Protein 4XUK (pdb70)

Nearest PDB structures (foldseek):
  4xuk-assembly1_B  TM=1.002E+00  e=9.381E-66  Acinetobacter sp. NBRC 100985
  4o98-assembly1_A  TM=9.614E-01  e=5.347E-42  Ectopseudomonas oleovorans
  1p9e-assembly1_A  TM=9.429E-01  e=4.647E-37  Pseudomonas sp. WBC-3
  4le6-assembly2_C  TM=9.654E-01  e=7.155E-33  Ectopseudomonas oleovorans
  4zo3-assembly1_A  TM=8.795E-01  e=1.806E-28  Chryseobacterium sp. StRB126

InterPro domains:
  IPR001279 Metallo-beta-lactamase [PF00753] (104-277)
  IPR001279 Metallo-beta-lactamase [SM00849] (104-312)
  IPR036866 Ribonuclease Z/Hydroxyacylglutathione hydrolase-like [G3DSA:3.60.15.10] (48-338)
  IPR036866 Ribonuclease Z/Hydroxyacylglutathione hydrolase-like [SSF56281] (48-322)
  IPR051013 N-acyl homoserine lactonase-like [PTHR42978] (52-323)

CATH classification: 3.60.15.10

B-factor: mean 26.22, std 8.64, range [12.76, 65.93]

Organism: NCBI:txid1071390

Secondary structure (DSSP, 8-state):
-PPPSEEEEEETTEEEEEEEEEEEEE-GGGB-SS-HHHHHHHHHHTT---TT-EEEEEEEEEEE-SS-EEEE----TTTT-TT---HHHHHHHTT--GGG--EEE-S---HHHHGGGEETTEES-TT-EEEEEHHHHHHHH-TTGGGGS-HHHHHHHHHHHHHHHHHHHHHHHTT-EEEE-TT-EETTEEEEE--SSSTT-EEEEEEETTEEEEE--SS-S-SSHHHHSTT--BTT-SSHHHHHHHHHHHHHHHHHH--EEE-TTSSTT-EEEEE-SSSSS-EEEEPP---/-PPPSEEEEEETTEEEEEEEEEEEEE-GGGB-SS-HHHHHHHHHHTT--BTTBEEEEEEEEEEE-SS-EEEE----TTTT-TT---HHHHHHHTT--GGG--EEE-S---HHHHGGGEETTEES-TT-EEEEEHHHHHHHH-TTGGGGS-HHHHHHHHHHHHHHHHHHHHHHTTT-EEEE-TT-EETTEEEEE-TTSSTT-EEEEEEETTEEEEE--SS-S-SSHHHHSTT--BTT-SSHHHHHHHHHHHHHHHHHH--EEE-TTSSTT-EEEEE-SSSSS-EEEEPP---

Sequence (582 aa):
KQVAGYYQYQAGDVQITALLDGTNFMSPNLFKDIPQQQVHEILKKYYADQEKGVQTSINAFLVNIGKSLILIDSGAASCFGSHLGSVLSNLKASGYQPEQVDTILLTHLHPDHVCGISKDGVANFPNATVYVSNDEASFWLDPKQAAKLPKEKQANYLGTVEKIKQAIAPYQAKQRFKTYKLGDDIQGFKVINTAGHTPGHFSYELKTKGESIVFIGDIVHSHTVQFDRPETAIEYDIDPKKAVETRLKQFANFAKNGQTIAAPHLPFPGIGHTYSADGKSYQWIPIHFKDKQVAGYYQYQAGDVQITALLDGTNFMSPNLFKDIPQQQVHEILKKYYADQEKGVQTSINAFLVNIGKSLILIDSGAASCFGSHLGSVLSNLKASGYQPEQVDTILLTHLHPDHVCGISKDGVANFPNATVYVSNDEASFWLDPKQAAKLPKEKQANYLGTVEKIKQAIAPYQAKQRFKTYKLGDDIQGFKVINTAGHTPGHFSYELKTKGESIVFIGDIVHSHTVQFDRPETAIEYDIDPKKAVETRLKQFANFAKNGQTIAAPHLPFPGIGHTYSADGKSYQWIPIHFKD

Structure (mmCIF, N/CA/C/O backbone):
data_4XUK
#
_entry.id   4XUK
#
_cell.length_a   76.812
_cell.length_b   82.735
_cell.length_c   99.767
_cell.angle_alpha   90.000
_cell.angle_beta   90.000
_cell.angle_gamma   90.000
#
_symmetry.space_group_name_H-M   'P 21 21 21'
#
loop_
_entity.id
_entity.type
_entity.pdbx_description
1 polymer 'Putative hydrolase'
2 non-polymer 'ZINC ION'
3 water water
#
loop_
_atom_site.group_PDB
_atom_site.id
_atom_site.type_symbol
_atom_site.label_atom_id
_atom_site.label_alt_id
_atom_site.label_comp_id
_atom_site.label_asym_id
_atom_site.label_entity_id
_atom_site.label_seq_id
_atom_site.pdbx_PDB_ins_code
_atom_site.Cartn_x
_atom_site.Cartn_y
_atom_site.Cartn_z
_atom_site.occupancy
_atom_site.B_iso_or_equiv
_atom_site.auth_seq_id
_atom_site.auth_comp_id
_atom_site.auth_asym_id
_atom_site.auth_atom_id
_atom_site.pdbx_PDB_model_num
ATOM 1 N N . LYS A 1 1 ? 3.607 -17.855 18.702 1.00 35.96 48 LYS A N 1
ATOM 2 C CA . LYS A 1 1 ? 4.570 -16.858 18.263 1.00 27.65 48 LYS A CA 1
ATOM 3 C C . LYS A 1 1 ? 4.009 -15.451 18.512 1.00 23.10 48 LYS A C 1
ATOM 4 O O . LYS A 1 1 ? 4.767 -14.532 18.814 1.00 25.09 48 LYS A O 1
ATOM 10 N N . GLN A 1 2 ? 2.691 -15.282 18.421 1.00 25.58 49 GLN A N 1
ATOM 11 C CA . GLN A 1 2 ? 2.109 -13.926 18.418 1.00 22.26 49 GLN A CA 1
ATOM 12 C C . GLN A 1 2 ? 2.224 -13.189 19.752 1.00 21.87 49 GLN A C 1
ATOM 13 O O . GLN A 1 2 ? 2.137 -13.797 20.823 1.00 22.88 49 GLN A O 1
ATOM 19 N N . VAL A 1 3 ? 2.452 -11.880 19.682 1.00 18.34 50 VAL A N 1
ATOM 20 C CA . VAL A 1 3 ? 2.523 -11.064 20.888 1.00 17.27 50 VAL A CA 1
ATOM 21 C C . VAL A 1 3 ? 1.218 -11.169 21.701 1.00 18.90 50 VAL A C 1
ATOM 22 O O . VAL A 1 3 ? 0.134 -11.408 21.146 1.00 17.48 50 VAL A O 1
ATOM 26 N N . ALA A 1 4 ? 1.327 -11.034 23.019 1.00 18.63 51 ALA A N 1
ATOM 27 C CA . ALA A 1 4 ? 0.144 -11.024 23.875 1.00 19.06 51 ALA A CA 1
ATOM 28 C C . ALA A 1 4 ? -0.726 -9.819 23.539 1.00 19.60 51 ALA A C 1
ATOM 29 O O . ALA A 1 4 ? -0.224 -8.750 23.153 1.00 17.98 51 ALA A O 1
ATOM 31 N N . GLY A 1 5 ? -2.031 -9.991 23.692 1.00 16.81 52 GLY A N 1
ATOM 32 C CA . GLY A 1 5 ? -2.973 -8.943 23.356 1.00 20.18 52 GLY A CA 1
ATOM 33 C C . GLY A 1 5 ? -3.239 -7.990 24.504 1.00 19.78 52 GLY A C 1
ATOM 34 O O . GLY A 1 5 ? -4.358 -7.915 25.021 1.00 16.58 52 GLY A O 1
ATOM 35 N N . TYR A 1 6 ? -2.210 -7.261 24.920 1.00 16.19 53 TYR A N 1
ATOM 36 C CA . TYR A 1 6 ? -2.445 -6.138 25.816 1.00 15.84 53 TYR A CA 1
ATOM 37 C C . TYR A 1 6 ? -1.616 -4.977 25.314 1.00 16.70 53 TYR A C 1
ATOM 38 O O . TYR A 1 6 ? -0.616 -5.181 24.617 1.00 20.81 53 TYR A O 1
ATOM 47 N N . TYR A 1 7 ? -2.038 -3.765 25.649 1.00 16.83 54 TYR A N 1
ATOM 48 C CA . TYR A 1 7 ? -1.300 -2.572 25.275 1.00 16.98 54 TYR A CA 1
ATOM 49 C C . TYR A 1 7 ? -1.531 -1.521 26.338 1.00 18.32 54 TYR A C 1
ATOM 50 O O . TYR A 1 7 ? -2.658 -1.364 26.823 1.00 17.31 54 TYR A O 1
ATOM 59 N N . GLN A 1 8 ? -0.476 -0.798 26.704 1.00 18.39 55 GLN A N 1
ATOM 60 C CA . GLN A 1 8 ? -0.589 0.203 27.758 1.00 20.10 55 GLN A CA 1
ATOM 61 C C . GLN A 1 8 ? -0.654 1.605 27.178 1.00 18.81 55 GLN A C 1
ATOM 62 O O . GLN A 1 8 ? 0.292 2.054 26.529 1.00 20.07 55 GLN A O 1
ATOM 68 N N . TYR A 1 9 ? -1.765 2.296 27.421 1.00 18.52 56 TYR A N 1
ATOM 69 C CA . TYR A 1 9 ? -1.919 3.687 26.995 1.00 21.11 56 TYR A CA 1
ATOM 70 C C . TYR A 1 9 ? -1.876 4.593 28.223 1.00 22.70 56 TYR A C 1
ATOM 71 O O . TYR A 1 9 ? -2.622 4.382 29.177 1.00 21.25 56 TYR A O 1
ATOM 80 N N . GLN A 1 10 ? -0.992 5.588 28.210 1.00 22.87 57 GLN A N 1
ATOM 81 C CA . GLN A 1 10 ? -0.860 6.484 29.355 1.00 23.51 57 GLN A CA 1
ATOM 82 C C . GLN A 1 10 ? -1.588 7.804 29.125 1.00 26.65 57 GLN A C 1
ATOM 83 O O . GLN A 1 10 ? -1.355 8.494 28.127 1.00 26.66 57 GLN A O 1
ATOM 89 N N . ALA A 1 11 ? -2.468 8.149 30.056 1.00 23.99 58 ALA A N 1
ATOM 90 C CA . ALA A 1 11 ? -3.170 9.422 29.999 1.00 28.91 58 ALA A CA 1
ATOM 91 C C . ALA A 1 11 ? -2.854 10.185 31.271 1.00 24.32 58 ALA A C 1
ATOM 92 O O . ALA A 1 11 ? -3.611 10.127 32.244 1.00 25.17 58 ALA A O 1
ATOM 94 N N . GLY A 1 12 ? -1.729 10.892 31.266 1.00 27.16 59 GLY A N 1
ATOM 95 C CA . GLY A 1 12 ? -1.300 11.613 32.451 1.00 31.54 59 GLY A CA 1
ATOM 96 C C . GLY A 1 12 ? -1.004 10.642 33.575 1.00 29.50 59 GLY A C 1
ATOM 97 O O . GLY A 1 12 ? -0.144 9.771 33.430 1.00 32.53 59 GLY A O 1
ATOM 98 N N . ASP A 1 13 ? -1.729 10.773 34.684 1.00 25.76 60 ASP A N 1
ATOM 99 C CA . ASP A 1 13 ? -1.549 9.880 35.828 1.00 33.01 60 ASP A CA 1
ATOM 100 C C . ASP A 1 13 ? -2.300 8.553 35.705 1.00 28.02 60 ASP A C 1
ATOM 101 O O . ASP A 1 13 ? -2.237 7.709 36.603 1.00 28.47 60 ASP A O 1
ATOM 106 N N . VAL A 1 14 ? -3.004 8.362 34.598 1.00 23.34 61 VAL A N 1
ATOM 107 C CA . VAL A 1 14 ? -3.851 7.184 34.458 1.00 24.17 61 VAL A CA 1
ATOM 108 C C . VAL A 1 14 ? -3.290 6.240 33.408 1.00 22.80 61 VAL A C 1
ATOM 109 O O . VAL A 1 14 ? -2.855 6.671 32.342 1.00 21.26 61 VAL A O 1
ATOM 113 N N . GLN A 1 15 ? -3.279 4.950 33.715 1.00 22.25 62 GLN A N 1
ATOM 114 C CA . GLN A 1 15 ? -2.872 3.963 32.728 1.00 19.55 62 GLN A CA 1
ATOM 115 C C . GLN A 1 15 ? -4.099 3.179 32.310 1.00 19.70 62 GLN A C 1
ATOM 116 O O . GLN A 1 15 ? -4.835 2.657 33.156 1.00 21.72 62 GLN A O 1
ATOM 122 N N . ILE A 1 16 ? -4.339 3.141 31.006 1.00 18.75 63 ILE A N 1
ATOM 123 C CA . ILE A 1 16 ? -5.407 2.329 30.449 1.00 20.56 63 ILE A CA 1
ATOM 124 C C . ILE A 1 16 ? -4.768 1.155 29.713 1.00 19.15 63 ILE A C 1
ATOM 125 O O . ILE A 1 16 ? -3.889 1.344 28.878 1.00 19.30 63 ILE A O 1
ATOM 130 N N . THR A 1 17 ? -5.194 -0.060 30.040 1.00 17.14 64 THR A N 1
ATOM 131 C CA . THR A 1 17 ? -4.667 -1.237 29.372 1.00 19.02 64 THR A CA 1
ATOM 132 C C . THR A 1 17 ? -5.718 -1.797 28.428 1.00 19.31 64 THR A C 1
ATOM 133 O O . THR A 1 17 ? -6.794 -2.220 28.870 1.00 17.98 64 THR A O 1
ATOM 137 N N . ALA A 1 18 ? -5.411 -1.805 27.133 1.00 18.21 65 ALA A N 1
ATOM 138 C CA . ALA A 1 18 ? -6.297 -2.439 26.158 1.00 17.90 65 ALA A CA 1
ATOM 139 C C . ALA A 1 18 ? -6.099 -3.936 26.282 1.00 19.27 65 ALA A C 1
ATOM 140 O O . ALA A 1 18 ? -4.953 -4.398 26.353 1.00 17.58 65 ALA A O 1
ATOM 142 N N . LEU A 1 19 ? -7.201 -4.682 26.321 1.00 17.87 66 LEU A N 1
ATOM 143 C CA . LEU A 1 19 ? -7.150 -6.138 26.442 1.00 15.78 66 LEU A CA 1
ATOM 144 C C . LEU A 1 19 ? -7.937 -6.801 25.319 1.00 18.14 66 LEU A C 1
ATOM 145 O O . LEU A 1 19 ? -9.115 -6.480 25.102 1.00 16.71 66 LEU A O 1
ATOM 150 N N . LEU A 1 20 ? -7.293 -7.730 24.614 1.00 18.64 67 LEU A N 1
ATOM 151 C CA . LEU A 1 20 ? -7.926 -8.420 23.482 1.00 15.21 67 LEU A CA 1
ATOM 152 C C . LEU A 1 20 ? -8.663 -9.672 23.954 1.00 16.15 67 LEU A C 1
ATOM 153 O O . LEU A 1 20 ? -8.108 -10.483 24.709 1.00 17.01 67 LEU A O 1
ATOM 158 N N . ASP A 1 21 ? -9.914 -9.819 23.524 1.00 16.20 68 ASP A N 1
ATOM 159 C CA . ASP A 1 21 ? -10.674 -11.022 23.820 1.00 14.57 68 ASP A CA 1
ATOM 160 C C . ASP A 1 21 ? -10.575 -12.018 22.678 1.00 15.11 68 ASP A C 1
ATOM 161 O O . ASP A 1 21 ? -10.619 -13.226 22.890 1.00 17.37 68 ASP A O 1
ATOM 166 N N . GLY A 1 22 ? -10.431 -11.512 21.463 1.00 18.81 69 GLY A N 1
ATOM 167 C CA . GLY A 1 22 ? -10.423 -12.373 20.293 1.00 18.70 69 GLY A CA 1
ATOM 168 C C . GLY A 1 22 ? -10.849 -11.580 19.080 1.00 20.61 69 GLY A C 1
ATOM 169 O O . GLY A 1 22 ? -11.093 -10.368 19.184 1.00 17.40 69 GLY A O 1
ATOM 170 N N . THR A 1 23 ? -10.958 -12.264 17.944 1.00 19.41 70 THR A N 1
ATOM 171 C CA . THR A 1 23 ? -11.263 -11.619 16.676 1.00 19.57 70 THR A CA 1
ATOM 172 C C . THR A 1 23 ? -12.383 -12.368 15.961 1.00 22.15 70 THR A C 1
ATOM 173 O O . THR A 1 23 ? -12.299 -13.586 15.777 1.00 21.46 70 THR A O 1
ATOM 177 N N . ASN A 1 24 ? -13.417 -11.663 15.562 1.00 22.67 71 ASN A N 1
ATOM 178 C CA . ASN A 1 24 ? -14.418 -12.249 14.709 1.00 25.07 71 ASN A CA 1
ATOM 179 C C . ASN A 1 24 ? -14.284 -11.904 13.249 1.00 25.94 71 ASN A C 1
ATOM 180 O O . ASN A 1 24 ? -13.685 -10.940 12.919 1.00 21.55 71 ASN A O 1
ATOM 185 N N . PHE A 1 25 ? -14.918 -12.699 12.398 1.00 25.12 72 PHE A N 1
ATOM 186 C CA . PHE A 1 25 ? -14.988 -12.377 10.974 1.00 23.35 72 PHE A CA 1
ATOM 187 C C . PHE A 1 25 ? -16.445 -12.419 10.526 1.00 25.73 72 PHE A C 1
ATOM 188 O O . PHE A 1 25 ? -16.963 -13.476 10.170 1.00 27.41 72 PHE A O 1
ATOM 196 N N . MET A 1 26 ? -17.111 -11.271 10.566 1.00 24.27 73 MET A N 1
ATOM 197 C CA . MET A 1 26 ? -18.552 -11.236 10.337 1.00 25.23 73 MET A CA 1
ATOM 198 C C . MET A 1 26 ? -18.934 -11.049 8.870 1.00 24.53 73 MET A C 1
ATOM 199 O O . MET A 1 26 ? -18.137 -10.577 8.057 1.00 21.13 73 MET A O 1
ATOM 204 N N . SER A 1 27 ? -20.151 -11.450 8.524 1.00 22.16 74 SER A N 1
ATOM 205 C CA . SER A 1 27 ? -20.629 -11.293 7.155 1.00 23.46 74 SER A CA 1
ATOM 206 C C . SER A 1 27 ? -20.757 -9.819 6.791 1.00 20.52 74 SER A C 1
ATOM 207 O O . SER A 1 27 ? -21.267 -9.039 7.577 1.00 21.26 74 SER A O 1
ATOM 210 N N . PRO A 1 28 ? -20.318 -9.431 5.581 1.00 21.45 75 PRO A N 1
ATOM 211 C CA . PRO A 1 28 ? -20.598 -8.061 5.124 1.00 19.56 75 PRO A CA 1
ATOM 212 C C . PRO A 1 28 ? -22.101 -7.792 5.034 1.00 21.71 75 PRO A C 1
ATOM 213 O O . PRO A 1 28 ? -22.518 -6.628 5.050 1.00 20.21 75 PRO A O 1
ATOM 217 N N . ASN A 1 29 ? -22.906 -8.850 4.949 1.00 19.62 76 ASN A N 1
ATOM 218 C CA . ASN A 1 29 ? -24.358 -8.688 4.920 1.00 25.22 76 ASN A CA 1
ATOM 219 C C . ASN A 1 29 ? -24.943 -8.131 6.219 1.00 26.77 76 ASN A C 1
ATOM 220 O O . ASN A 1 29 ? -26.103 -7.731 6.253 1.00 24.27 76 ASN A O 1
ATOM 225 N N . LEU A 1 30 ? -24.161 -8.123 7.295 1.00 20.74 77 LEU A N 1
ATOM 226 C CA . LEU A 1 30 ? -24.658 -7.583 8.560 1.00 20.33 77 LEU A CA 1
ATOM 227 C C . LEU A 1 30 ? -24.808 -6.063 8.503 1.00 20.37 77 LEU A C 1
ATOM 228 O O . LEU A 1 30 ? -25.542 -5.477 9.301 1.00 22.36 77 LEU A O 1
ATOM 233 N N . PHE A 1 31 ? -24.124 -5.423 7.556 1.00 22.48 78 PHE A N 1
ATOM 234 C CA . PHE A 1 31 ? -24.294 -3.986 7.368 1.00 21.77 78 PHE A CA 1
ATOM 235 C C . PHE A 1 31 ? -25.634 -3.740 6.686 1.00 26.53 78 PHE A C 1
ATOM 236 O O . PHE A 1 31 ? -25.924 -4.329 5.646 1.00 23.58 78 PHE A O 1
ATOM 244 N N . LYS A 1 32 ? -26.434 -2.869 7.250 1.00 24.58 79 LYS A N 1
ATOM 245 C CA . LYS A 1 32 ? -27.821 -2.695 6.870 1.00 27.34 79 LYS A CA 1
ATOM 246 C C . LYS A 1 32 ? -28.072 -1.534 5.950 1.00 29.46 79 LYS A C 1
ATOM 247 O O . LYS A 1 32 ? -27.454 -0.525 6.052 1.00 26.66 79 LYS A O 1
ATOM 253 N N . ASP A 1 33 ? -29.013 -1.715 5.046 1.00 33.46 80 ASP A N 1
ATOM 254 C CA . ASP A 1 33 ? -29.479 -0.656 4.178 1.00 33.38 80 ASP A CA 1
ATOM 255 C C . ASP A 1 33 ? -28.352 0.097 3.472 1.00 36.39 80 ASP A C 1
ATOM 256 O O . ASP A 1 33 ? -28.306 1.285 3.433 1.00 38.83 80 ASP A O 1
ATOM 261 N N . ILE A 1 34 ? -27.433 -0.650 2.949 1.00 33.73 81 ILE A N 1
ATOM 262 C CA . ILE A 1 34 ? -26.376 -0.120 2.107 1.00 26.94 81 ILE A CA 1
ATOM 263 C C . ILE A 1 34 ? -26.130 -1.188 1.060 1.00 25.04 81 ILE A C 1
ATOM 264 O O . ILE A 1 34 ? -26.103 -2.373 1.383 1.00 26.69 81 ILE A O 1
ATOM 269 N N . PRO A 1 35 ? -26.027 -0.785 -0.214 1.00 28.46 82 PRO A N 1
ATOM 270 C CA . PRO A 1 35 ? -25.798 -1.792 -1.249 1.00 31.79 82 PRO A CA 1
ATOM 271 C C . PRO A 1 35 ? -24.512 -2.532 -0.948 1.00 27.59 82 PRO A C 1
ATOM 272 O O . PRO A 1 35 ? -23.513 -1.891 -0.598 1.00 26.98 82 PRO A O 1
ATOM 276 N N . GLN A 1 36 ? -24.546 -3.856 -1.061 1.00 25.62 83 GLN A N 1
ATOM 277 C CA . GLN A 1 36 ? -23.381 -4.677 -0.763 1.00 26.79 83 GLN A CA 1
ATOM 278 C C . GLN A 1 36 ? -22.176 -4.305 -1.617 1.00 26.21 83 GLN A C 1
ATOM 279 O O . GLN A 1 36 ? -21.030 -4.451 -1.174 1.00 23.84 83 GLN A O 1
ATOM 285 N N . GLN A 1 37 ? -22.425 -3.821 -2.832 1.00 24.82 84 GLN A N 1
ATOM 286 C CA . GLN A 1 37 ? -21.328 -3.383 -3.694 1.00 23.66 84 GLN A CA 1
ATOM 287 C C . GLN A 1 37 ? -20.545 -2.226 -3.054 1.00 22.14 84 GLN A C 1
ATOM 288 O O . GLN A 1 37 ? -19.313 -2.180 -3.145 1.00 21.13 84 GLN A O 1
ATOM 294 N N . GLN A 1 38 ? -21.252 -1.304 -2.394 1.00 22.24 85 GLN A N 1
ATOM 295 C CA . GLN A 1 38 ? -20.590 -0.164 -1.745 1.00 22.39 85 GLN A CA 1
ATOM 296 C C . GLN A 1 38 ? -19.873 -0.602 -0.476 1.00 21.71 85 GLN A C 1
ATOM 297 O O . GLN A 1 38 ? -18.825 -0.047 -0.122 1.00 19.14 85 GLN A O 1
ATOM 303 N N . VAL A 1 39 ? -20.452 -1.580 0.218 1.00 23.02 86 VAL A N 1
ATOM 304 C CA . VAL A 1 39 ? -19.777 -2.203 1.350 1.00 22.44 86 VAL A CA 1
ATOM 305 C C . VAL A 1 39 ? -18.445 -2.761 0.884 1.00 22.65 86 VAL A C 1
ATOM 306 O O . VAL A 1 39 ? -17.412 -2.500 1.501 1.00 22.85 86 VAL A O 1
ATOM 310 N N . HIS A 1 40 ? -18.456 -3.511 -0.216 1.00 21.35 87 HIS A N 1
ATOM 311 C CA . HIS A 1 40 ? -17.218 -4.088 -0.727 1.00 23.39 87 HIS A CA 1
ATOM 312 C C . HIS A 1 40 ? -16.224 -3.040 -1.226 1.00 22.81 87 HIS A C 1
ATOM 313 O O . HIS A 1 40 ? -15.014 -3.201 -1.049 1.00 19.47 87 HIS A O 1
ATOM 320 N N . GLU A 1 41 ? -16.730 -1.965 -1.827 1.00 21.93 88 GLU A N 1
ATOM 321 C CA . GLU A 1 41 ? -15.882 -0.826 -2.186 1.00 19.66 88 GLU A CA 1
ATOM 322 C C . GLU A 1 41 ? -15.145 -0.274 -0.963 1.00 19.02 88 GLU A C 1
ATOM 323 O O . GLU A 1 41 ? -13.923 -0.096 -0.982 1.00 18.15 88 GLU A O 1
ATOM 329 N N . ILE A 1 42 ? -15.884 -0.013 0.111 1.00 20.08 89 ILE A N 1
ATOM 330 C CA . ILE A 1 42 ? -15.267 0.540 1.317 1.00 20.04 89 ILE A CA 1
ATOM 331 C C . ILE A 1 42 ? -14.253 -0.443 1.915 1.00 18.07 89 ILE A C 1
ATOM 332 O O . ILE A 1 42 ? -13.143 -0.047 2.277 1.00 18.49 89 ILE A O 1
ATOM 337 N N . LEU A 1 43 ? -14.609 -1.724 1.984 1.00 18.69 90 LEU A N 1
ATOM 338 C CA . LEU A 1 43 ? -13.687 -2.731 2.517 1.00 20.81 90 LEU A CA 1
ATOM 339 C C . LEU A 1 43 ? -12.393 -2.836 1.682 1.00 18.27 90 LEU A C 1
ATOM 340 O O . LEU A 1 43 ? -11.302 -3.056 2.217 1.00 18.41 90 LEU A O 1
ATOM 345 N N . LYS A 1 44 ? -12.512 -2.686 0.368 1.00 19.65 91 LYS A N 1
ATOM 346 C CA . LYS A 1 44 ? -11.336 -2.746 -0.490 1.00 19.78 91 LYS A CA 1
ATOM 347 C C . LYS A 1 44 ? -10.408 -1.558 -0.257 1.00 18.33 91 LYS A C 1
ATOM 348 O O . LYS A 1 44 ? -9.190 -1.711 -0.307 1.00 17.99 91 LYS A O 1
ATOM 354 N N . LYS A 1 45 ? -10.976 -0.377 -0.008 1.00 16.33 92 LYS A N 1
ATOM 355 C CA . LYS A 1 45 ? -10.156 0.793 0.298 1.00 19.21 92 LYS A CA 1
ATOM 356 C C . LYS A 1 45 ? -9.299 0.529 1.537 1.00 19.07 92 LYS A C 1
ATOM 357 O O . LYS A 1 45 ? -8.123 0.918 1.592 1.00 15.63 92 LYS A O 1
ATOM 363 N N . TYR A 1 46 ? -9.880 -0.151 2.522 1.00 16.63 93 TYR A N 1
ATOM 364 C CA . TYR A 1 46 ? -9.178 -0.396 3.773 1.00 18.38 93 TYR A CA 1
ATOM 365 C C . TYR A 1 46 ? -8.476 -1.749 3.780 1.00 19.83 93 TYR A C 1
ATOM 366 O O . TYR A 1 46 ? -8.047 -2.222 4.840 1.00 18.97 93 TYR A O 1
ATOM 375 N N . TYR A 1 47 ? -8.346 -2.359 2.601 1.00 21.15 94 TYR A N 1
ATOM 376 C CA . TYR A 1 47 ? -7.699 -3.662 2.474 1.00 18.48 94 TYR A CA 1
ATOM 377 C C . TYR A 1 47 ? -8.244 -4.652 3.511 1.00 21.87 94 TYR A C 1
ATOM 378 O O . TYR A 1 47 ? -7.501 -5.235 4.305 1.00 22.60 94 TYR A O 1
ATOM 387 N N . ALA A 1 48 ? -9.562 -4.799 3.498 1.00 21.76 95 ALA A N 1
ATOM 388 C CA . ALA A 1 48 ? -10.286 -5.549 4.513 1.00 25.57 95 ALA A CA 1
ATOM 389 C C . ALA A 1 48 ? -11.377 -6.385 3.866 1.00 25.32 95 ALA A C 1
ATOM 390 O O . ALA A 1 48 ? -12.338 -6.782 4.542 1.00 19.64 95 ALA A O 1
ATOM 392 N N . ASP A 1 49 ? -11.248 -6.619 2.576 1.00 20.55 96 ASP A N 1
ATOM 393 C CA . ASP A 1 49 ? -12.245 -7.324 1.785 1.00 27.89 96 ASP A CA 1
ATOM 394 C C . ASP A 1 49 ? -11.975 -8.825 1.673 1.00 35.99 96 ASP A C 1
ATOM 395 O O . ASP A 1 49 ? -12.095 -9.388 0.633 1.00 38.15 96 ASP A O 1
ATOM 400 N N . GLN A 1 50 ? -11.637 -9.464 2.779 1.00 34.35 97 GLN A N 1
ATOM 401 C CA . GLN A 1 50 ? -11.263 -10.868 2.777 1.00 37.28 97 GLN A CA 1
ATOM 402 C C . GLN A 1 50 ? -12.490 -11.800 2.762 1.00 42.47 97 GLN A C 1
ATOM 403 O O . GLN A 1 50 ? -13.449 -11.571 3.424 1.00 35.03 97 GLN A O 1
ATOM 409 N N . GLU A 1 51 ? -12.461 -12.834 1.951 1.00 43.60 98 GLU A N 1
ATOM 410 C CA . GLU A 1 51 ? -13.608 -13.719 1.842 1.00 43.44 98 GLU A CA 1
ATOM 411 C C . GLU A 1 51 ? -13.981 -14.333 3.177 1.00 39.31 98 GLU A C 1
ATOM 412 O O . GLU A 1 51 ? -15.096 -14.633 3.386 1.00 44.63 98 GLU A O 1
ATOM 418 N N . LYS A 1 52 ? -13.038 -14.479 4.082 1.00 37.23 99 LYS A N 1
ATOM 419 C CA . LYS A 1 52 ? -13.302 -15.000 5.423 1.00 37.98 99 LYS A CA 1
ATOM 420 C C . LYS A 1 52 ? -14.368 -14.178 6.155 1.00 31.07 99 LYS A C 1
ATOM 421 O O . LYS A 1 52 ? -15.149 -14.713 6.947 1.00 34.47 99 LYS A O 1
ATOM 427 N N . GLY A 1 53 ? -14.402 -12.875 5.888 1.00 33.11 100 GLY A N 1
ATOM 428 C CA . GLY A 1 53 ? -15.382 -12.000 6.513 1.00 27.66 100 GLY A CA 1
ATOM 429 C C . GLY A 1 53 ? -14.770 -10.677 6.939 1.00 26.24 100 GLY A C 1
ATOM 430 O O . GLY A 1 53 ? -13.593 -10.417 6.687 1.00 22.35 100 GLY A O 1
ATOM 431 N N . VAL A 1 54 ? -15.567 -9.834 7.587 1.00 23.37 101 VAL A N 1
ATOM 432 C CA . VAL A 1 54 ? -15.084 -8.528 8.023 1.00 20.89 101 VAL A CA 1
ATOM 433 C C . VAL A 1 54 ? -14.426 -8.672 9.396 1.00 21.89 101 VAL A C 1
ATOM 434 O O . VAL A 1 54 ? -15.105 -8.920 10.398 1.00 21.11 101 VAL A O 1
ATOM 438 N N . GLN A 1 55 ? -13.103 -8.547 9.437 1.00 20.52 102 GLN A N 1
ATOM 439 C CA . GLN A 1 55 ? -12.359 -8.747 10.681 1.00 20.92 102 GLN A CA 1
ATOM 440 C C . GLN A 1 55 ? -12.793 -7.722 11.717 1.00 20.63 102 GLN A C 1
ATOM 441 O O . GLN A 1 55 ? -12.839 -6.525 11.418 1.00 18.06 102 GLN A O 1
ATOM 447 N N . THR A 1 56 ? -13.123 -8.189 12.923 1.00 18.30 103 THR A N 1
ATOM 448 C CA . THR A 1 56 ? -13.646 -7.311 13.958 1.00 17.27 103 THR A CA 1
ATOM 449 C C . THR A 1 56 ? -13.090 -7.732 15.306 1.00 17.73 103 THR A C 1
ATOM 450 O O . THR A 1 56 ? -13.330 -8.853 15.759 1.00 17.16 103 THR A O 1
ATOM 454 N N . SER A 1 57 ? -12.324 -6.841 15.931 1.00 17.74 104 SER A N 1
ATOM 455 C CA . SER A 1 57 ? -11.776 -7.118 17.254 1.00 18.29 104 SER A CA 1
ATOM 456 C C . SER A 1 57 ? -12.886 -7.100 18.303 1.00 18.31 104 SER A C 1
ATOM 457 O O . SER A 1 57 ? -13.935 -6.466 18.117 1.00 16.34 104 SER A O 1
ATOM 460 N N . ILE A 1 58 ? -12.640 -7.808 19.400 1.00 17.38 105 ILE A N 1
ATOM 461 C CA . ILE A 1 58 ? -13.451 -7.685 20.589 1.00 15.86 105 ILE A CA 1
ATOM 462 C C . ILE A 1 58 ? -12.462 -7.339 21.694 1.00 15.82 105 ILE A C 1
ATOM 463 O O . ILE A 1 58 ? -11.586 -8.142 22.016 1.00 16.43 105 ILE A O 1
ATOM 468 N N . ASN A 1 59 ? -12.569 -6.126 22.228 1.00 17.11 106 ASN A N 1
ATOM 469 C CA . ASN A 1 59 ? -11.639 -5.653 23.245 1.00 16.43 106 ASN A CA 1
ATOM 470 C C . ASN A 1 59 ? -12.344 -5.347 24.585 1.00 18.41 106 ASN A C 1
ATOM 471 O O . ASN A 1 59 ? -13.577 -5.187 24.644 1.00 18.21 106 ASN A O 1
ATOM 476 N N . ALA A 1 60 ? -11.551 -5.280 25.655 1.00 15.61 107 ALA A N 1
ATOM 477 C CA . ALA A 1 60 ? -11.992 -4.729 26.939 1.00 17.63 107 ALA A CA 1
ATOM 478 C C . ALA A 1 60 ? -10.891 -3.790 27.421 1.00 19.33 107 ALA A C 1
ATOM 479 O O . ALA A 1 60 ? -9.774 -3.830 26.887 1.00 18.08 107 ALA A O 1
ATOM 481 N N . PHE A 1 61 ? -11.181 -2.968 28.432 1.00 16.94 108 PHE A N 1
ATOM 482 C CA . PHE A 1 61 ? -10.196 -1.993 28.919 1.00 17.84 108 PHE A CA 1
ATOM 483 C C . PHE A 1 61 ? -10.077 -1.950 30.435 1.00 18.57 108 PHE A C 1
ATOM 484 O O . PHE A 1 61 ? -11.090 -1.882 31.147 1.00 17.85 108 PHE A O 1
ATOM 492 N N . LEU A 1 62 ? -8.829 -1.987 30.910 1.00 18.21 109 LEU A N 1
ATOM 493 C CA . LEU A 1 62 ? -8.489 -1.803 32.325 1.00 18.37 109 LEU A CA 1
ATOM 494 C C . LEU A 1 62 ? -8.061 -0.363 32.546 1.00 20.67 109 LEU A C 1
ATOM 495 O O . LEU A 1 62 ? -7.256 0.170 31.777 1.00 24.01 109 LEU A O 1
ATOM 500 N N . VAL A 1 63 ? -8.579 0.265 33.595 1.00 17.13 110 VAL A N 1
ATOM 501 C CA . VAL A 1 63 ? -8.221 1.647 33.899 1.00 19.11 110 VAL A CA 1
ATOM 502 C C . VAL A 1 63 ? -7.672 1.732 35.322 1.00 20.30 110 VAL A C 1
ATOM 503 O O . VAL A 1 63 ? -8.400 1.528 36.306 1.00 19.82 110 VAL A O 1
ATOM 507 N N . ASN A 1 64 ? -6.386 2.032 35.421 1.00 20.27 111 ASN A N 1
ATOM 508 C CA . ASN A 1 64 ? -5.729 2.222 36.707 1.00 22.75 111 ASN A CA 1
ATOM 509 C C . ASN A 1 64 ? -5.754 3.714 37.049 1.00 23.77 111 ASN A C 1
ATOM 510 O O . ASN A 1 64 ? -5.000 4.504 36.470 1.00 21.93 111 ASN A O 1
ATOM 515 N N . ILE A 1 65 ? -6.625 4.106 37.974 1.00 21.29 112 ILE A N 1
ATOM 516 C CA . ILE A 1 65 ? -6.703 5.516 38.354 1.00 30.15 112 ILE A CA 1
ATOM 517 C C . ILE A 1 65 ? -5.932 5.814 39.644 1.00 29.03 112 ILE A C 1
ATOM 518 O O . ILE A 1 65 ? -6.110 6.873 40.244 1.00 32.15 112 ILE A O 1
ATOM 523 N N . GLY A 1 66 ? -5.062 4.891 40.048 1.00 32.41 113 GLY A N 1
ATOM 524 C CA . GLY A 1 66 ? -4.219 5.097 41.218 1.00 33.76 113 GLY A CA 1
ATOM 525 C C . GLY A 1 66 ? -4.633 4.238 42.396 1.00 28.46 113 GLY A C 1
ATOM 526 O O . GLY A 1 66 ? -3.965 3.268 42.731 1.00 41.28 113 GLY A O 1
ATOM 527 N N . LYS A 1 67 ? -5.738 4.593 43.033 1.00 30.33 114 LYS A N 1
ATOM 528 C CA . LYS A 1 67 ? -6.218 3.823 44.172 1.00 36.25 114 LYS A CA 1
ATOM 529 C C . LYS A 1 67 ? -7.147 2.694 43.734 1.00 36.94 114 LYS A C 1
ATOM 530 O O . LYS A 1 67 ? -7.371 1.737 44.479 1.00 34.67 114 LYS A O 1
ATOM 536 N N . SER A 1 68 ? -7.680 2.810 42.519 1.00 27.82 115 SER A N 1
ATOM 537 C CA . SER A 1 68 ? -8.602 1.817 41.995 1.00 28.67 115 SER A CA 1
ATOM 538 C C . SER A 1 68 ? -8.207 1.328 40.609 1.00 26.50 115 SER A C 1
ATOM 539 O O . SER A 1 68 ? -7.523 2.023 39.844 1.00 23.38 115 SER A O 1
ATOM 542 N N . LEU A 1 69 ? -8.645 0.112 40.312 1.00 22.13 116 LEU A N 1
ATOM 543 C CA . LEU A 1 69 ? -8.448 -0.498 39.017 1.00 20.91 116 LEU A CA 1
ATOM 544 C C . LEU A 1 69 ? -9.829 -0.863 38.514 1.00 23.74 116 LEU A C 1
ATOM 545 O O . LEU A 1 69 ? -10.546 -1.665 39.128 1.00 22.66 116 LEU A O 1
ATOM 550 N N . ILE A 1 70 ? -10.224 -0.258 37.405 1.00 16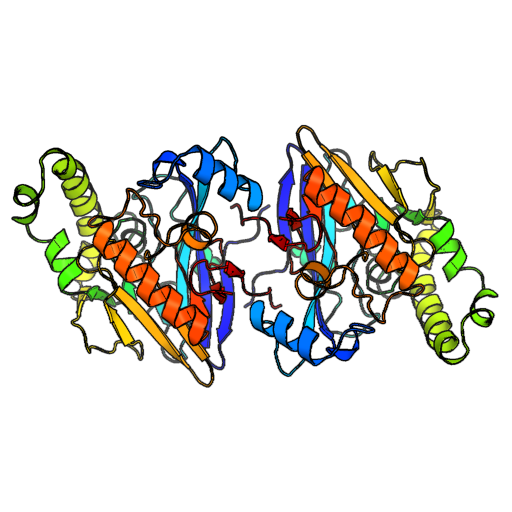.84 117 ILE A N 1
ATOM 551 C CA . ILE A 1 70 ? -11.560 -0.496 36.916 1.00 18.94 117 ILE A CA 1
ATOM 552 C C . ILE A 1 70 ? -11.563 -1.152 35.517 1.00 21.02 117 ILE A C 1
ATOM 553 O O . ILE A 1 70 ? -10.785 -0.784 34.630 1.00 20.43 117 ILE A O 1
ATOM 558 N N . LEU A 1 71 ? -12.414 -2.163 35.349 1.00 18.45 118 LEU A N 1
ATOM 559 C CA . LEU A 1 71 ? -12.492 -2.895 34.092 1.00 15.92 118 LEU A CA 1
ATOM 560 C C . LEU A 1 71 ? -13.740 -2.473 33.319 1.00 16.66 118 LEU A C 1
ATOM 561 O O . LEU A 1 71 ? -14.845 -2.427 33.870 1.00 17.60 118 LEU A O 1
ATOM 566 N N . ILE A 1 72 ? -13.566 -2.141 32.045 1.00 14.81 119 ILE A N 1
ATOM 567 C CA . ILE A 1 72 ? -14.686 -1.656 31.238 1.00 15.42 119 ILE A CA 1
ATOM 568 C C . ILE A 1 72 ? -15.000 -2.652 30.126 1.00 15.40 119 ILE A C 1
ATOM 569 O O . ILE A 1 72 ? -14.285 -2.736 29.116 1.00 16.44 119 ILE A O 1
ATOM 574 N N . ASP A 1 73 ? -16.081 -3.409 30.342 1.00 18.77 120 ASP A N 1
ATOM 575 C CA . ASP A 1 73 ? -16.389 -4.642 29.595 1.00 15.87 120 ASP A CA 1
ATOM 576 C C . ASP A 1 73 ? -15.359 -5.748 29.881 1.00 15.84 120 ASP A C 1
ATOM 577 O O . ASP A 1 73 ? -14.323 -5.487 30.485 1.00 15.01 120 ASP A O 1
ATOM 582 N N . SER A 1 74 ? -15.641 -6.987 29.475 1.00 16.41 121 SER A N 1
ATOM 583 C CA . SER A 1 74 ? -14.811 -8.109 29.940 1.00 18.33 121 SER A CA 1
ATOM 584 C C . SER A 1 74 ? -14.632 -9.219 28.920 1.00 17.18 121 SER A C 1
ATOM 585 O O . SER A 1 74 ? -14.050 -10.273 29.230 1.00 15.59 121 SER A O 1
ATOM 588 N N . GLY A 1 75 ? -15.146 -9.014 27.713 1.00 17.43 122 GLY A N 1
ATOM 589 C CA . GLY A 1 75 ? -15.057 -10.051 26.701 1.00 14.54 122 GLY A CA 1
ATOM 590 C C . GLY A 1 75 ? -16.120 -11.113 26.918 1.00 16.71 122 GLY A C 1
ATOM 591 O O . GLY A 1 75 ? -17.006 -10.948 27.764 1.00 16.05 122 GLY A O 1
ATOM 592 N N . ALA A 1 76 ? -16.013 -12.215 26.177 1.00 14.65 123 ALA A N 1
ATOM 593 C CA . ALA A 1 76 ? -17.112 -13.168 26.035 1.00 16.24 123 ALA A CA 1
ATOM 594 C C . ALA A 1 76 ? -16.960 -14.446 26.845 1.00 18.96 123 ALA A C 1
ATOM 595 O O . ALA A 1 76 ? -17.856 -15.291 26.824 1.00 22.05 123 ALA A O 1
ATOM 597 N N . ALA A 1 77 ? -15.836 -14.593 27.543 1.00 17.19 124 ALA A N 1
ATOM 598 C CA . ALA A 1 77 ? -15.488 -15.874 28.163 1.00 21.34 124 ALA A CA 1
ATOM 599 C C . ALA A 1 77 ? -15.743 -16.999 27.154 1.00 20.34 124 ALA A C 1
ATOM 600 O O . ALA A 1 77 ? -15.265 -16.924 26.030 1.00 20.52 124 ALA A O 1
ATOM 602 N N . SER A 1 78 ? -16.535 -17.982 27.535 1.00 23.14 125 SER A N 1
ATOM 603 C CA . SER A 1 78 ? -16.929 -19.115 26.704 1.00 28.34 125 SER A CA 1
ATOM 604 C C . SER A 1 78 ? -18.323 -19.010 26.066 1.00 27.03 125 SER A C 1
ATOM 605 O O . SER A 1 78 ? -18.794 -19.948 25.559 1.00 27.51 125 SER A O 1
ATOM 608 N N . CYS A 1 79 ? -18.965 -17.860 26.140 1.00 26.09 126 CYS A N 1
ATOM 609 C CA . CYS A 1 79 ? -20.353 -17.708 25.725 1.00 27.55 126 CYS A CA 1
ATOM 610 C C . CYS A 1 79 ? -20.532 -17.746 24.204 1.00 31.68 126 CYS A C 1
ATOM 611 O O . CYS A 1 79 ? -21.654 -17.954 23.720 1.00 28.03 126 CYS A O 1
ATOM 614 N N . PHE A 1 80 ? -19.445 -17.544 23.455 1.00 25.15 127 PHE A N 1
ATOM 615 C CA . PHE A 1 80 ? -19.532 -17.476 21.988 1.00 28.12 127 PHE A CA 1
ATOM 616 C C . PHE A 1 80 ? -18.545 -18.412 21.327 1.00 33.55 127 PHE A C 1
ATOM 617 O O . PHE A 1 80 ? -18.192 -18.231 20.163 1.00 39.81 127 PHE A O 1
ATOM 625 N N . GLY A 1 81 ? -18.084 -19.415 22.056 1.00 27.57 128 GLY A N 1
ATOM 626 C CA . GLY A 1 81 ? -17.163 -20.353 21.452 1.00 38.89 128 GLY A CA 1
ATOM 627 C C . GLY A 1 81 ? -15.685 -20.069 21.646 1.00 34.42 128 GLY A C 1
ATOM 628 O O . GLY A 1 81 ? -15.270 -18.968 22.033 1.00 32.65 128 GLY A O 1
ATOM 629 N N . SER A 1 82 ? -14.902 -21.088 21.319 1.00 31.23 129 SER A N 1
ATOM 630 C CA . SER A 1 82 ? -13.498 -21.222 21.677 1.00 36.00 129 SER A CA 1
ATOM 631 C C . SER A 1 82 ? -12.561 -20.086 21.250 1.00 34.79 129 SER A C 1
ATOM 632 O O . SER A 1 82 ? -11.505 -19.893 21.868 1.00 35.42 129 SER A O 1
ATOM 635 N N . HIS A 1 83 ? -12.913 -19.342 20.201 1.00 27.45 130 HIS A N 1
ATOM 636 C CA . HIS A 1 83 ? -11.967 -18.351 19.672 1.00 29.11 130 HIS A CA 1
ATOM 637 C C . HIS A 1 83 ? -11.907 -17.035 20.462 1.00 29.88 130 HIS A C 1
ATOM 638 O O . HIS A 1 83 ? -10.973 -16.252 20.283 1.00 27.64 130 HIS A O 1
ATOM 645 N N . LEU A 1 84 ? -12.891 -16.793 21.329 1.00 26.68 131 LEU A N 1
ATOM 646 C CA . LEU A 1 84 ? -12.876 -15.598 22.174 1.00 23.80 131 LEU A CA 1
ATOM 647 C C . LEU A 1 84 ? -12.550 -15.977 23.616 1.00 24.27 131 LEU A C 1
ATOM 648 O O . LEU A 1 84 ? -12.230 -17.135 23.891 1.00 22.30 131 LEU A O 1
ATOM 653 N N . GLY A 1 85 ? -12.604 -15.007 24.533 1.00 20.52 132 GLY A N 1
ATOM 654 C CA . GLY A 1 85 ? -12.381 -15.295 25.942 1.00 20.26 132 GLY A CA 1
ATOM 655 C C . GLY A 1 85 ? -10.974 -14.996 26.443 1.00 21.93 132 GLY A C 1
ATOM 656 O O . GLY A 1 85 ? -10.629 -15.356 27.579 1.00 19.27 132 GLY A O 1
ATOM 657 N N . SER A 1 86 ? -10.158 -14.336 25.621 1.00 17.25 133 SER A N 1
ATOM 658 C CA . SER A 1 86 ? -8.761 -14.064 25.994 1.00 18.99 133 SER A CA 1
ATOM 659 C C . SER A 1 86 ? -8.557 -12.916 26.988 1.00 18.77 133 SER A C 1
ATOM 660 O O . SER A 1 86 ? -7.431 -12.691 27.435 1.00 19.56 133 SER A O 1
ATOM 663 N N . VAL A 1 87 ? -9.619 -12.183 27.328 1.00 16.88 134 VAL A N 1
ATOM 664 C CA . VAL A 1 87 ? -9.459 -10.980 28.159 1.00 18.11 134 VAL A CA 1
ATOM 665 C C . VAL A 1 87 ? -8.699 -11.241 29.451 1.00 16.30 134 VAL A C 1
ATOM 666 O O . VAL A 1 87 ? -7.764 -10.508 29.783 1.00 15.18 134 VAL A O 1
ATOM 670 N N . LEU A 1 88 ? -9.072 -12.291 30.173 1.00 15.82 135 LEU A N 1
ATOM 671 C CA . LEU A 1 88 ? -8.428 -12.546 31.475 1.00 19.79 135 LEU A CA 1
ATOM 672 C C . LEU A 1 88 ? -6.963 -12.950 31.321 1.00 19.91 135 LEU A C 1
ATOM 673 O O . LEU A 1 88 ? -6.103 -12.531 32.110 1.00 16.64 135 LEU A O 1
ATOM 678 N N . SER A 1 89 ? -6.680 -13.753 30.303 1.00 18.18 136 SER A N 1
ATOM 679 C CA . SER A 1 89 ? -5.316 -14.196 30.059 1.00 21.68 136 SER A CA 1
ATOM 680 C C . SER A 1 89 ? -4.417 -13.015 29.740 1.00 17.69 136 SER A C 1
ATOM 681 O O . SER A 1 89 ? -3.283 -12.970 30.188 1.00 16.34 136 SER A O 1
ATOM 684 N N . ASN A 1 90 ? -4.938 -12.046 28.988 1.00 19.49 137 ASN A N 1
ATOM 685 C CA . ASN A 1 90 ? -4.157 -10.854 28.656 1.00 18.06 137 ASN A CA 1
ATOM 686 C C . ASN A 1 90 ? -4.037 -9.867 29.823 1.00 18.55 137 ASN A C 1
ATOM 687 O O . ASN A 1 90 ? -3.037 -9.151 29.932 1.00 19.31 137 ASN A O 1
ATOM 692 N N . LEU A 1 91 ? -5.049 -9.828 30.691 1.00 17.53 138 LEU A N 1
ATOM 693 C CA . LEU A 1 91 ? -4.954 -9.048 31.925 1.00 18.89 138 LEU A CA 1
ATOM 694 C C . LEU A 1 91 ? -3.760 -9.527 32.750 1.00 20.75 138 LEU A C 1
ATOM 695 O O . LEU A 1 91 ? -2.942 -8.719 33.227 1.00 20.77 138 LEU A O 1
ATOM 700 N N . LYS A 1 92 ? -3.652 -10.845 32.898 1.00 19.25 139 LYS A N 1
ATOM 701 C CA . LYS A 1 92 ? -2.540 -11.445 33.641 1.00 21.63 139 LYS A CA 1
ATOM 702 C C . LYS A 1 92 ? -1.207 -11.257 32.915 1.00 20.99 139 LYS A C 1
ATOM 703 O O . LYS A 1 92 ? -0.177 -11.013 33.535 1.00 19.85 139 LYS A O 1
ATOM 709 N N . ALA A 1 93 ? -1.232 -11.334 31.593 1.00 18.87 140 ALA A N 1
ATOM 710 C CA . ALA A 1 93 ? -0.010 -11.150 30.817 1.00 20.92 140 ALA A CA 1
ATOM 711 C C . ALA A 1 93 ? 0.493 -9.715 30.938 1.00 20.55 140 ALA A C 1
ATOM 712 O O . ALA A 1 93 ? 1.707 -9.463 30.888 1.00 21.52 140 ALA A O 1
ATOM 714 N N . SER A 1 94 ? -0.442 -8.780 31.098 1.00 16.96 141 SER A N 1
ATOM 715 C CA . SER A 1 94 ? -0.108 -7.365 31.189 1.00 16.74 141 SER A CA 1
ATOM 716 C C . SER A 1 94 ? 0.554 -7.034 32.520 1.00 22.74 141 SER A C 1
ATOM 717 O O . SER A 1 94 ? 1.136 -5.956 32.675 1.00 23.98 141 SER A O 1
ATOM 720 N N . GLY A 1 95 ? 0.448 -7.944 33.490 1.00 25.39 142 GLY A N 1
ATOM 721 C CA . GLY A 1 95 ? 1.067 -7.735 34.791 1.00 23.92 142 GLY A CA 1
ATOM 722 C C . GLY A 1 95 ? 0.083 -7.507 35.928 1.00 28.22 142 GLY A C 1
ATOM 723 O O . GLY A 1 95 ? 0.477 -7.507 37.099 1.00 24.90 142 GLY A O 1
ATOM 724 N N . TYR A 1 96 ? -1.192 -7.302 35.600 1.00 21.97 143 TYR A N 1
ATOM 725 C CA . TYR A 1 96 ? -2.204 -7.100 36.635 1.00 22.73 143 TYR A CA 1
ATOM 726 C C . TYR A 1 96 ? -2.773 -8.424 37.155 1.00 22.50 143 TYR A C 1
ATOM 727 O O . TYR A 1 96 ? -2.523 -9.481 36.577 1.00 21.92 143 TYR A O 1
ATOM 736 N N . GLN A 1 97 ? -3.528 -8.358 38.253 1.00 21.49 144 GLN A N 1
ATOM 737 C CA . GLN A 1 97 ? -4.166 -9.542 38.836 1.00 24.33 144 GLN A CA 1
ATOM 738 C C . GLN A 1 97 ? -5.662 -9.323 38.921 1.00 19.50 144 GLN A C 1
ATOM 739 O O . GLN A 1 97 ? -6.111 -8.212 39.202 1.00 18.99 144 GLN A O 1
ATOM 745 N N . PRO A 1 98 ? -6.445 -10.388 38.701 1.00 22.59 145 PRO A N 1
ATOM 746 C CA . PRO A 1 98 ? -7.901 -10.218 38.758 1.00 18.85 145 PRO A CA 1
ATOM 747 C C . PRO A 1 98 ? -8.396 -9.736 40.131 1.00 19.53 145 PRO A C 1
ATOM 748 O O . PRO A 1 98 ? -9.416 -9.053 40.182 1.00 20.41 145 PRO A O 1
ATOM 752 N N . GLU A 1 99 ? -7.693 -10.075 41.213 1.00 20.67 146 GLU A N 1
ATOM 753 C CA . GLU A 1 99 ? -8.097 -9.622 42.551 1.00 22.26 146 GLU A CA 1
ATOM 754 C C . GLU A 1 99 ? -7.962 -8.108 42.729 1.00 20.78 146 GLU A C 1
ATOM 755 O O . GLU A 1 99 ? -8.545 -7.537 43.652 1.00 20.78 146 GLU A O 1
ATOM 761 N N . GLN A 1 100 ? -7.196 -7.460 41.852 1.00 20.42 147 GLN A N 1
ATOM 762 C CA . GLN A 1 100 ? -6.982 -6.015 41.940 1.00 19.86 147 GLN A CA 1
ATOM 763 C C . GLN A 1 100 ? -8.149 -5.233 41.341 1.00 20.26 147 GLN A C 1
ATOM 764 O O . GLN A 1 100 ? -8.316 -4.039 41.624 1.00 18.86 147 GLN A O 1
ATOM 770 N N . VAL A 1 101 ? -8.951 -5.888 40.507 1.00 18.33 148 VAL A N 1
ATOM 771 C CA . VAL A 1 101 ? -10.120 -5.217 39.939 1.00 15.49 148 VAL A CA 1
ATOM 772 C C . VAL A 1 101 ? -11.189 -4.981 41.018 1.00 21.55 148 VAL A C 1
ATOM 773 O O . VAL A 1 101 ? -11.726 -5.931 41.606 1.00 20.22 148 VAL A O 1
ATOM 777 N N . ASP A 1 102 ? -11.441 -3.706 41.279 1.00 21.18 149 ASP A N 1
ATOM 778 C CA . ASP A 1 102 ? -12.384 -3.156 42.271 1.00 22.53 149 ASP A CA 1
ATOM 779 C C . ASP A 1 102 ? -13.800 -2.895 41.721 1.00 21.76 149 ASP A C 1
ATOM 780 O O . ASP A 1 102 ? -14.753 -2.976 42.417 1.00 21.26 149 ASP A O 1
ATOM 785 N N . THR A 1 103 ? -13.851 -2.480 40.469 1.00 20.01 150 THR A N 1
ATOM 786 C CA . THR A 1 103 ? -15.050 -2.087 39.779 1.00 18.67 150 THR A CA 1
ATOM 787 C C . THR A 1 103 ? -15.071 -2.562 38.314 1.00 21.75 150 THR A C 1
ATOM 788 O O . THR A 1 103 ? -14.088 -2.497 37.614 1.00 17.89 150 THR A O 1
ATOM 792 N N . ILE A 1 104 ? -16.232 -3.007 37.882 1.00 18.02 151 ILE A N 1
ATOM 793 C CA . ILE A 1 104 ? -16.431 -3.373 36.486 1.00 16.18 151 ILE A CA 1
ATOM 794 C C . ILE A 1 104 ? -17.612 -2.568 35.949 1.00 16.77 151 ILE A C 1
ATOM 795 O O . ILE A 1 104 ? -18.702 -2.616 36.511 1.00 16.45 151 ILE A O 1
ATOM 800 N N . LEU A 1 105 ? -17.374 -1.803 34.887 1.00 14.13 152 LEU A N 1
ATOM 801 C CA . LEU A 1 105 ? -18.447 -1.074 34.212 1.00 16.59 152 LEU A CA 1
ATOM 802 C C . LEU A 1 105 ? -18.789 -1.785 32.906 1.00 18.31 152 LEU A C 1
ATOM 803 O O . LEU A 1 105 ? -17.909 -2.078 32.084 1.00 18.23 152 LEU A O 1
ATOM 808 N N . LEU A 1 106 ? -20.069 -2.067 32.723 1.00 14.88 153 LEU A N 1
ATOM 809 C CA . LEU A 1 106 ? -20.531 -2.732 31.512 1.00 15.38 153 LEU A CA 1
ATOM 810 C C . LEU A 1 106 ? -21.244 -1.728 30.616 1.00 18.92 153 LEU A C 1
ATOM 811 O O . LEU A 1 106 ? -22.163 -1.043 31.059 1.00 17.27 153 LEU A O 1
ATOM 816 N N . THR A 1 107 ? -20.823 -1.625 29.359 1.00 16.24 154 THR A N 1
ATOM 817 C CA . THR A 1 107 ? -21.502 -0.711 28.445 1.00 16.30 154 THR A CA 1
ATOM 818 C C . THR A 1 107 ? -22.904 -1.215 28.144 1.00 16.56 154 THR A C 1
ATOM 819 O O . THR A 1 107 ? -23.837 -0.424 27.990 1.00 17.40 154 THR A O 1
ATOM 823 N N . HIS A 1 108 ? -23.033 -2.538 28.075 1.00 14.33 155 HIS A N 1
ATOM 824 C CA . HIS A 1 108 ? -24.314 -3.220 27.881 1.00 18.23 155 HIS A CA 1
ATOM 825 C C . HIS A 1 108 ? -24.136 -4.704 28.193 1.00 18.74 155 HIS A C 1
ATOM 826 O O . HIS A 1 108 ? -23.021 -5.156 28.460 1.00 17.30 155 HIS A O 1
ATOM 833 N N . LEU A 1 109 ? -25.226 -5.462 28.134 1.00 16.20 156 LEU A N 1
ATOM 834 C CA . LEU A 1 109 ? -25.196 -6.851 28.576 1.00 16.27 156 LEU A CA 1
ATOM 835 C C . LEU A 1 109 ? -25.118 -7.887 27.451 1.00 19.70 156 LEU A C 1
ATOM 836 O O . LEU A 1 109 ? -25.393 -9.064 27.689 1.00 18.71 156 LEU A O 1
ATOM 841 N N . HIS A 1 110 ? -24.732 -7.479 26.237 1.00 18.04 157 HIS A N 1
ATOM 842 C CA . HIS A 1 110 ? -24.437 -8.469 25.205 1.00 17.53 157 HIS A CA 1
ATOM 843 C C . HIS A 1 110 ? -23.328 -9.386 25.737 1.00 18.03 157 HIS A C 1
ATOM 844 O O . HIS A 1 110 ? -22.446 -8.935 26.473 1.00 19.02 157 HIS A O 1
ATOM 851 N N . PRO A 1 111 ? -23.395 -10.688 25.408 1.00 16.41 158 PRO A N 1
ATOM 852 C CA . PRO A 1 111 ? -22.471 -11.674 25.986 1.00 18.12 158 PRO A CA 1
ATOM 853 C C . PRO A 1 111 ? -20.988 -11.378 25.757 1.00 20.27 158 PRO A C 1
ATOM 854 O O . PRO A 1 111 ? -20.177 -11.784 26.591 1.00 16.29 158 PRO A O 1
ATOM 858 N N . ASP A 1 112 ? -20.636 -10.692 24.674 1.00 17.71 159 ASP A N 1
ATOM 859 C CA . ASP A 1 112 ? -19.227 -10.415 24.417 1.00 17.15 159 ASP A CA 1
ATOM 860 C C . ASP A 1 112 ? -18.721 -9.232 25.248 1.00 15.71 159 ASP A C 1
ATOM 861 O O . ASP A 1 112 ? -17.589 -8.777 25.082 1.00 15.87 159 ASP A O 1
ATOM 866 N N . HIS A 1 113 ? -19.558 -8.752 26.160 1.00 17.62 160 HIS A N 1
ATOM 867 C CA . HIS A 1 113 ? -19.153 -7.697 27.077 1.00 19.41 160 HIS A CA 1
ATOM 868 C C . HIS A 1 113 ? -19.287 -8.107 28.533 1.00 18.49 160 HIS A C 1
ATOM 869 O O . HIS A 1 113 ? -18.454 -7.721 29.368 1.00 17.64 160 HIS A O 1
ATOM 876 N N . VAL A 1 114 ? -20.323 -8.890 28.837 1.00 16.19 161 VAL A N 1
ATOM 877 C CA . VAL A 1 114 ? -20.601 -9.281 30.218 1.00 17.65 161 VAL A CA 1
ATOM 878 C C . VAL A 1 114 ? -20.067 -10.668 30.619 1.00 16.61 161 VAL A C 1
ATOM 879 O O . VAL A 1 114 ? -19.652 -10.853 31.766 1.00 17.29 161 VAL A O 1
ATOM 883 N N . CYS A 1 115 ? -20.066 -11.637 29.699 1.00 15.98 162 CYS A N 1
ATOM 884 C CA . CYS A 1 115 ? -19.743 -13.023 30.089 1.00 16.36 162 CYS A CA 1
ATOM 885 C C . CYS A 1 115 ? -18.352 -13.171 30.713 1.00 17.28 162 CYS A C 1
ATOM 886 O O . CYS A 1 115 ? -18.142 -14.003 31.605 1.00 16.32 162 CYS A O 1
ATOM 889 N N . GLY A 1 116 ? -17.410 -12.342 30.271 1.00 17.96 163 GLY A N 1
ATOM 890 C CA . GLY A 1 116 ? -16.059 -12.373 30.817 1.00 14.58 163 GLY A CA 1
ATOM 891 C C . GLY A 1 116 ? -15.918 -12.079 32.301 1.00 17.59 163 GLY A C 1
ATOM 892 O O . GLY A 1 116 ? -14.819 -12.231 32.846 1.00 15.45 163 GLY A O 1
ATOM 893 N N . ILE A 1 117 ? -16.991 -11.656 32.972 1.00 15.56 164 ILE A N 1
ATOM 894 C CA . ILE A 1 117 ? -16.886 -11.443 34.416 1.00 14.76 164 ILE A CA 1
ATOM 895 C C . ILE A 1 117 ? -16.832 -12.754 35.200 1.00 14.76 164 ILE A C 1
ATOM 896 O O . ILE A 1 117 ? -16.438 -12.766 36.373 1.00 16.82 164 ILE A O 1
ATOM 901 N N . SER A 1 118 ? -17.204 -13.853 34.548 1.00 15.15 165 SER A N 1
ATOM 902 C CA . SER A 1 118 ? -17.239 -15.158 35.197 1.00 18.24 165 SER A CA 1
ATOM 903 C C . SER A 1 118 ? -16.685 -16.229 34.265 1.00 18.66 165 SER A C 1
ATOM 904 O O . SER A 1 118 ? -16.586 -16.017 33.056 1.00 19.53 165 SER A O 1
ATOM 907 N N . LYS A 1 119 ? -16.334 -17.382 34.831 1.00 20.58 166 LYS A N 1
ATOM 908 C CA . LYS A 1 119 ? -15.903 -18.529 34.028 1.00 22.47 166 LYS A CA 1
ATOM 909 C C . LYS A 1 119 ? -16.245 -19.790 34.790 1.00 20.90 166 LYS A C 1
ATOM 910 O O . LYS A 1 119 ? -16.013 -19.853 35.990 1.00 20.02 166 LYS A O 1
ATOM 916 N N . ASP A 1 120 ? -16.792 -20.786 34.097 1.00 24.02 167 ASP A N 1
ATOM 917 C CA . ASP A 1 120 ? -17.253 -22.017 34.744 1.00 25.27 167 ASP A CA 1
ATOM 918 C C . ASP A 1 120 ? -18.246 -21.686 35.859 1.00 23.55 167 ASP A C 1
ATOM 919 O O . ASP A 1 120 ? -18.308 -22.390 36.868 1.00 27.23 167 ASP A O 1
ATOM 924 N N . GLY A 1 121 ? -19.000 -20.600 35.705 1.00 26.61 168 GLY A N 1
ATOM 925 C CA . GLY A 1 121 ? -20.001 -20.232 36.705 1.00 24.17 168 GLY A CA 1
ATOM 926 C C . GLY A 1 121 ? -19.488 -19.609 38.008 1.00 25.84 168 GLY A C 1
ATOM 927 O O . GLY A 1 121 ? -20.261 -19.425 38.963 1.00 23.65 168 GLY A O 1
ATOM 928 N N . VAL A 1 122 ? -18.199 -19.282 38.068 1.00 23.41 169 VAL A N 1
ATOM 929 C CA . VAL A 1 122 ? -17.675 -18.551 39.233 1.00 21.92 169 VAL A CA 1
ATOM 930 C C . VAL A 1 122 ? -16.983 -17.246 38.827 1.00 20.80 169 VAL A C 1
ATOM 931 O O . VAL A 1 122 ? -16.457 -17.129 37.712 1.00 13.89 169 VAL A O 1
ATOM 935 N N . ALA A 1 123 ? -17.049 -16.251 39.712 1.00 18.76 170 ALA A N 1
ATOM 936 C CA . ALA A 1 123 ? -16.554 -14.914 39.398 1.00 20.27 170 ALA A CA 1
ATOM 937 C C . ALA A 1 123 ? -15.088 -14.964 39.015 1.00 20.66 170 ALA A C 1
ATOM 938 O O . ALA A 1 123 ? -14.302 -15.699 39.629 1.00 18.86 170 ALA A O 1
ATOM 940 N N . ASN A 1 124 ? -14.725 -14.217 37.978 1.00 16.09 171 ASN A N 1
ATOM 941 C CA . ASN A 1 124 ? -13.317 -14.038 37.678 1.00 20.79 171 ASN A CA 1
ATOM 942 C C . ASN A 1 124 ? -12.724 -12.926 38.523 1.00 19.91 171 ASN A C 1
ATOM 943 O O . ASN A 1 124 ? -11.521 -12.889 38.714 1.00 17.72 171 ASN A O 1
ATOM 948 N N . PHE A 1 125 ? -13.562 -12.014 39.014 1.00 18.27 172 PHE A N 1
ATOM 949 C CA . PHE A 1 125 ? -13.050 -10.845 39.717 1.00 18.26 172 PHE A CA 1
ATOM 950 C C . PHE A 1 125 ? -13.640 -10.738 41.130 1.00 19.85 172 PHE A C 1
ATOM 951 O O . PHE A 1 125 ? -14.605 -10.006 41.362 1.00 20.48 172 PHE A O 1
ATOM 959 N N . PRO A 1 126 ? -13.033 -11.462 42.083 1.00 19.72 173 PRO A N 1
ATOM 960 C CA . PRO A 1 126 ? -13.643 -11.715 43.395 1.00 22.80 173 PRO A CA 1
ATOM 961 C C . PRO A 1 126 ? -13.820 -10.469 44.268 1.00 22.88 173 PRO A C 1
ATOM 962 O O . PRO A 1 126 ? -14.646 -10.507 45.174 1.00 28.20 173 PRO A O 1
ATOM 966 N N . ASN A 1 127 ? -13.099 -9.387 43.983 1.00 23.02 174 ASN A N 1
ATOM 967 C CA . ASN A 1 127 ? -13.222 -8.160 44.770 1.00 24.58 174 ASN A CA 1
ATOM 968 C C . ASN A 1 127 ? -13.940 -7.024 44.045 1.00 25.94 174 ASN A C 1
ATOM 969 O O . ASN A 1 127 ? -13.949 -5.881 44.508 1.00 21.19 174 ASN A O 1
ATOM 974 N N . ALA A 1 128 ? -14.553 -7.347 42.915 1.00 21.30 175 ALA A N 1
ATOM 975 C CA . ALA A 1 128 ? -15.141 -6.327 42.064 1.00 20.26 175 ALA A CA 1
ATOM 976 C C . ALA A 1 128 ? -16.649 -6.238 42.214 1.00 23.01 175 ALA A C 1
ATOM 977 O O . ALA A 1 128 ? -17.347 -7.254 42.368 1.00 20.46 175 ALA A O 1
ATOM 979 N N . THR A 1 129 ? -17.161 -5.021 42.140 1.00 17.93 176 THR A N 1
ATOM 980 C CA . THR A 1 129 ? -18.582 -4.877 41.913 1.00 17.96 176 THR A CA 1
ATOM 981 C C . THR A 1 129 ? -18.868 -4.388 40.496 1.00 21.08 176 THR A C 1
ATOM 982 O O . THR A 1 129 ? -18.168 -3.521 39.933 1.00 16.69 176 THR A O 1
ATOM 986 N N . VAL A 1 130 ? -19.888 -5.012 39.927 1.00 16.64 177 VAL A N 1
ATOM 987 C CA . VAL A 1 130 ? -20.247 -4.866 38.532 1.00 18.10 177 VAL A CA 1
ATOM 988 C C . VAL A 1 130 ? -21.415 -3.891 38.428 1.00 17.65 177 VAL A C 1
ATOM 989 O O . VAL A 1 130 ? -22.406 -4.009 39.180 1.00 18.68 177 VAL A O 1
ATOM 993 N N . TYR A 1 131 ? -21.276 -2.918 37.526 1.00 15.33 178 TYR A N 1
ATOM 994 C CA . TYR A 1 131 ? -22.322 -1.925 37.247 1.00 17.44 178 TYR A CA 1
ATOM 995 C C . TYR A 1 131 ? -22.784 -1.993 35.801 1.00 19.39 178 TYR A C 1
ATOM 996 O O . TYR A 1 131 ? -21.974 -2.184 34.883 1.00 18.96 178 TYR A O 1
ATOM 1005 N N . VAL A 1 132 ? -24.076 -1.769 35.596 1.00 16.99 179 VAL A N 1
ATOM 1006 C CA . VAL A 1 132 ? -24.634 -1.629 34.252 1.00 16.96 179 VAL A CA 1
ATOM 1007 C C . VAL A 1 132 ? -25.857 -0.718 34.418 1.00 21.41 179 VAL A C 1
ATOM 1008 O O . VAL A 1 132 ? -26.364 -0.559 35.541 1.00 18.62 179 VAL A O 1
ATOM 1012 N N . SER A 1 133 ? -26.329 -0.095 33.341 1.00 16.07 180 SER A N 1
ATOM 1013 C CA . SER A 1 133 ? -27.417 0.867 33.502 1.00 19.77 180 SER A CA 1
ATOM 1014 C C . SER A 1 133 ? -28.729 0.200 33.924 1.00 20.65 180 SER A C 1
ATOM 1015 O O . SER A 1 133 ? -28.994 -0.959 33.583 1.00 18.03 180 SER A O 1
ATOM 1018 N N . ASN A 1 134 ? -29.521 0.947 34.657 1.00 21.22 181 ASN A N 1
ATOM 1019 C CA . ASN A 1 134 ? -30.874 0.579 35.022 1.00 25.09 181 ASN A CA 1
ATOM 1020 C C . ASN A 1 134 ? -31.717 0.104 33.841 1.00 22.14 181 ASN A C 1
ATOM 1021 O O . ASN A 1 134 ? -32.300 -0.931 33.874 1.00 16.60 181 ASN A O 1
ATOM 1026 N N . ASP A 1 135 ? -31.707 0.900 32.794 1.00 23.08 182 ASP A N 1
ATOM 1027 C CA . ASP A 1 135 ? -32.463 0.597 31.580 1.00 23.10 182 ASP A CA 1
ATOM 1028 C C . ASP A 1 135 ? -31.994 -0.722 30.959 1.00 22.67 182 ASP A C 1
ATOM 1029 O O . ASP A 1 135 ? -32.799 -1.504 30.456 1.00 20.34 182 ASP A O 1
ATOM 1034 N N . GLU A 1 136 ? -30.689 -0.973 31.007 1.00 19.47 183 GLU A N 1
ATOM 1035 C CA . GLU A 1 136 ? -30.125 -2.158 30.366 1.00 18.68 183 GLU A CA 1
ATOM 1036 C C . GLU A 1 136 ? -30.518 -3.421 31.116 1.00 17.92 183 GLU A C 1
ATOM 1037 O O . GLU A 1 136 ? -30.955 -4.399 30.509 1.00 18.39 183 GLU A O 1
ATOM 1043 N N . ALA A 1 137 ? -30.375 -3.391 32.437 1.00 18.46 184 ALA A N 1
ATOM 1044 C CA . ALA A 1 137 ? -30.750 -4.530 33.270 1.00 21.18 184 ALA A CA 1
ATOM 1045 C C . ALA A 1 137 ? -32.252 -4.786 33.163 1.00 21.60 184 ALA A C 1
ATOM 1046 O O . ALA A 1 137 ? -32.692 -5.938 33.114 1.00 24.18 184 ALA A O 1
ATOM 1048 N N . SER A 1 138 ? -33.036 -3.714 33.129 1.00 22.01 185 SER A N 1
ATOM 1049 C CA . SER A 1 138 ? -34.487 -3.857 32.995 1.00 22.95 185 SER A CA 1
ATOM 1050 C C . SER A 1 138 ? -34.888 -4.622 31.737 1.00 24.69 185 SER A C 1
ATOM 1051 O O . SER A 1 138 ? -35.747 -5.509 31.790 1.00 22.93 185 SER A O 1
ATOM 1054 N N . PHE A 1 139 ? -34.264 -4.294 30.611 1.00 24.20 186 PHE A N 1
ATOM 1055 C CA . PHE A 1 139 ? -34.604 -4.947 29.352 1.00 23.02 186 PHE A CA 1
ATOM 1056 C C . PHE A 1 139 ? -34.251 -6.430 29.340 1.00 23.08 186 PHE A C 1
ATOM 1057 O O . PHE A 1 139 ? -35.031 -7.252 28.855 1.00 19.47 186 PHE A O 1
ATOM 1065 N N . TRP A 1 140 ? -33.075 -6.774 29.859 1.00 21.83 187 TRP A N 1
ATOM 1066 C CA . TRP A 1 140 ? -32.598 -8.156 29.789 1.00 20.55 187 TRP A CA 1
ATOM 1067 C C . TRP A 1 140 ? -33.085 -9.081 30.908 1.00 26.33 187 TRP A C 1
ATOM 1068 O O . TRP A 1 140 ? -33.018 -10.306 30.763 1.00 25.44 187 TRP A O 1
ATOM 1079 N N . LEU A 1 141 ? -33.544 -8.516 32.024 1.00 21.11 188 LEU A N 1
ATOM 1080 C CA . LEU A 1 141 ? -33.844 -9.330 33.205 1.00 25.84 188 LEU A CA 1
ATOM 1081 C C . LEU A 1 141 ? -35.331 -9.349 33.591 1.00 32.80 188 LEU A C 1
ATOM 1082 O O . LEU A 1 141 ? -35.704 -9.896 34.633 1.00 41.99 188 LEU A O 1
ATOM 1087 N N . ASP A 1 142 ? -36.177 -8.774 32.740 1.00 39.19 189 ASP A N 1
ATOM 1088 C CA . ASP A 1 142 ? -37.634 -8.833 32.932 1.00 36.37 189 ASP A CA 1
ATOM 1089 C C . ASP A 1 142 ? -38.222 -10.025 32.183 1.00 36.41 189 ASP A C 1
ATOM 1090 O O . ASP A 1 142 ? -38.104 -10.109 30.958 1.00 36.72 189 ASP A O 1
ATOM 1095 N N . PRO A 1 143 ? -38.829 -10.915 32.932 1.00 46.67 190 PRO A N 1
ATOM 1096 C CA . PRO A 1 143 ? -39.498 -12.104 32.405 1.00 44.15 190 PRO A CA 1
ATOM 1097 C C . PRO A 1 143 ? -40.674 -11.815 31.492 1.00 40.75 190 PRO A C 1
ATOM 1098 O O . PRO A 1 143 ? -41.147 -12.714 30.883 1.00 43.73 190 PRO A O 1
ATOM 1102 N N . LYS A 1 144 ? -41.034 -10.559 31.363 1.00 39.27 191 LYS A N 1
ATOM 1103 C CA . LYS A 1 144 ? -42.158 -10.140 30.572 1.00 39.56 191 LYS A CA 1
ATOM 1104 C C . LYS A 1 144 ? -41.757 -9.581 29.261 1.00 39.01 191 LYS A C 1
ATOM 1105 O O . LYS A 1 144 ? -42.546 -9.370 28.414 1.00 37.04 191 LYS A O 1
ATOM 1111 N N . GLN A 1 145 ? -40.491 -9.334 29.107 1.00 37.92 192 GLN A N 1
ATOM 1112 C CA . GLN A 1 145 ? -39.982 -8.668 27.919 1.00 34.06 192 GLN A CA 1
ATOM 1113 C C . GLN A 1 145 ? -40.081 -9.546 26.669 1.00 36.18 192 GLN A C 1
ATOM 1114 O O . GLN A 1 145 ? -40.263 -9.048 25.553 1.00 36.31 192 GLN A O 1
ATOM 1120 N N . ALA A 1 146 ? -39.967 -10.855 26.867 1.00 38.82 193 ALA A N 1
ATOM 1121 C CA . ALA A 1 146 ? -39.910 -11.801 25.755 1.00 38.28 193 ALA A CA 1
ATOM 1122 C C . ALA A 1 146 ? -41.171 -11.790 24.895 1.00 37.94 193 ALA A C 1
ATOM 1123 O O . ALA A 1 146 ? -41.100 -12.015 23.692 1.00 41.19 193 ALA A O 1
ATOM 1125 N N . ALA A 1 147 ? -42.325 -11.545 25.511 1.00 41.42 194 ALA A N 1
ATOM 1126 C CA . ALA A 1 147 ? -43.578 -11.473 24.756 1.00 42.05 194 ALA A CA 1
ATOM 1127 C C . ALA A 1 147 ? -43.706 -10.133 24.032 1.00 42.43 194 ALA A C 1
ATOM 1128 O O . ALA A 1 147 ? -44.455 -10.017 23.056 1.00 42.49 194 ALA A O 1
ATOM 1130 N N . LYS A 1 148 ? -42.962 -9.133 24.511 1.00 42.32 195 LYS A N 1
ATOM 1131 C CA . LYS A 1 148 ? -43.010 -7.777 23.956 1.00 39.23 195 LYS A CA 1
ATOM 1132 C C . LYS A 1 148 ? -42.190 -7.607 22.670 1.00 37.02 195 LYS A C 1
ATOM 1133 O O . LYS A 1 148 ? -42.167 -6.519 22.081 1.00 34.28 195 LYS A O 1
ATOM 1139 N N . LEU A 1 149 ? -41.504 -8.664 22.239 1.00 35.69 196 LEU A N 1
ATOM 1140 C CA . LEU A 1 149 ? -40.787 -8.606 20.966 1.00 38.83 196 LEU A CA 1
ATOM 1141 C C . LEU A 1 149 ? -41.301 -9.633 19.950 1.00 35.28 196 LEU A C 1
ATOM 1142 O O . LEU A 1 149 ? -41.891 -10.649 20.329 1.00 31.92 196 LEU A O 1
ATOM 1147 N N . PRO A 1 150 ? -41.125 -9.335 18.654 1.00 33.48 197 PRO A N 1
ATOM 1148 C CA . PRO A 1 150 ? -41.613 -10.194 17.568 1.00 37.35 197 PRO A CA 1
ATOM 1149 C C . PRO A 1 150 ? -41.054 -11.606 17.661 1.00 39.21 197 PRO A C 1
ATOM 1150 O O . PRO A 1 150 ? -39.921 -11.778 18.108 1.00 39.14 197 PRO A O 1
ATOM 1154 N N . LYS A 1 151 ? -41.842 -12.593 17.246 1.00 41.38 198 LYS A N 1
ATOM 1155 C CA . LYS A 1 151 ? -41.472 -14.000 17.395 1.00 41.97 198 LYS A CA 1
ATOM 1156 C C . LYS A 1 151 ? -40.095 -14.312 16.813 1.00 38.62 198 LYS A C 1
ATOM 1157 O O . LYS A 1 151 ? -39.356 -15.114 17.374 1.00 42.12 198 LYS A O 1
ATOM 1163 N N . GLU A 1 152 ? -39.760 -13.673 15.708 1.00 36.42 199 GLU A N 1
ATOM 1164 C CA . GLU A 1 152 ? -38.467 -13.822 15.066 1.00 44.24 199 GLU A CA 1
ATOM 1165 C C . GLU A 1 152 ? -37.297 -13.543 15.990 1.00 40.07 199 GLU A C 1
ATOM 1166 O O . GLU A 1 152 ? -36.239 -14.037 15.746 1.00 39.51 199 GLU A O 1
ATOM 1172 N N . LYS A 1 153 ? -37.508 -12.731 17.009 1.00 38.26 200 LYS A N 1
ATOM 1173 C CA . LYS A 1 153 ? -36.422 -12.225 17.850 1.00 38.77 200 LYS A CA 1
ATOM 1174 C C . LYS A 1 153 ? -36.399 -12.871 19.226 1.00 34.81 200 LYS A C 1
ATOM 1175 O O . LYS A 1 153 ? -35.468 -12.646 20.011 1.00 28.39 200 LYS A O 1
ATOM 1181 N N . GLN A 1 154 ? -37.412 -13.681 19.512 1.00 31.40 201 GLN A N 1
ATOM 1182 C CA . GLN A 1 154 ? -37.609 -14.210 20.862 1.00 32.16 201 GLN A CA 1
ATOM 1183 C C . GLN A 1 154 ? -36.585 -15.268 21.265 1.00 34.09 201 GLN A C 1
ATOM 1184 O O . GLN A 1 154 ? -36.130 -15.285 22.409 1.00 29.91 201 GLN A O 1
ATOM 1190 N N . ALA A 1 155 ? -36.231 -16.138 20.346 1.00 30.82 202 ALA A N 1
ATOM 1191 C CA . ALA A 1 155 ? -35.253 -17.165 20.607 1.00 30.99 202 ALA A CA 1
ATOM 1192 C C . ALA A 1 155 ? -33.895 -16.586 20.954 1.00 30.40 202 ALA A C 1
ATOM 1193 O O . ALA A 1 155 ? -33.300 -16.972 21.899 1.00 33.90 202 ALA A O 1
ATOM 1195 N N . ASN A 1 156 ? -33.425 -15.672 20.152 1.00 26.51 203 ASN A N 1
ATOM 1196 C CA . ASN A 1 156 ? -32.150 -15.029 20.422 1.00 30.48 203 ASN A CA 1
ATOM 1197 C C . ASN A 1 156 ? -32.130 -14.341 21.788 1.00 31.37 203 ASN A C 1
ATOM 1198 O O . ASN A 1 156 ? -31.185 -14.508 22.548 1.00 24.47 203 ASN A O 1
ATOM 1203 N N . TYR A 1 157 ? -33.182 -13.583 22.094 1.00 26.05 204 TYR A N 1
ATOM 1204 C CA . TYR A 1 157 ? -33.278 -12.867 23.362 1.00 26.84 204 TYR A CA 1
ATOM 1205 C C . TYR A 1 157 ? -33.167 -13.817 24.551 1.00 27.10 204 TYR A C 1
ATOM 1206 O O . TYR A 1 157 ? -32.326 -13.624 25.440 1.00 24.58 204 TYR A O 1
ATOM 1215 N N . LEU A 1 158 ? -33.963 -14.866 24.536 1.00 28.38 205 LEU A N 1
ATOM 1216 C CA . LEU A 1 158 ? -33.999 -15.840 25.608 1.00 26.56 205 LEU A CA 1
ATOM 1217 C C . LEU A 1 158 ? -32.647 -16.509 25.782 1.00 28.23 205 LEU A C 1
ATOM 1218 O O . LEU A 1 158 ? -32.198 -16.769 26.856 1.00 23.80 205 LEU A O 1
ATOM 1223 N N . GLY A 1 159 ? -32.027 -16.779 24.666 1.00 25.93 206 GLY A N 1
ATOM 1224 C CA . GLY A 1 159 ? -30.714 -17.394 24.668 1.00 28.96 206 GLY A CA 1
ATOM 1225 C C . GLY A 1 159 ? -29.671 -16.501 25.301 1.00 25.92 206 GLY A C 1
ATOM 1226 O O . GLY A 1 159 ? -28.892 -16.959 26.146 1.00 25.25 206 GLY A O 1
ATOM 1227 N N . THR A 1 160 ? -29.628 -15.228 24.913 1.00 25.43 207 THR A N 1
ATOM 1228 C CA . THR A 1 160 ? -28.668 -14.357 25.575 1.00 23.14 207 THR A CA 1
ATOM 1229 C C . THR A 1 160 ? -29.045 -14.029 27.021 1.00 21.60 207 THR A C 1
ATOM 1230 O O . THR A 1 160 ? -28.161 -13.898 27.858 1.00 21.79 207 THR A O 1
ATOM 1234 N N . VAL A 1 161 ? -30.339 -13.954 27.334 1.00 23.72 208 VAL A N 1
ATOM 1235 C CA . VAL A 1 161 ? -30.746 -13.807 28.739 1.00 23.06 208 VAL A CA 1
ATOM 1236 C C . VAL A 1 161 ? -30.101 -14.874 29.635 1.00 25.48 208 VAL A C 1
ATOM 1237 O O . VAL A 1 161 ? -29.586 -14.563 30.721 1.00 23.18 208 VAL A O 1
ATOM 1241 N N . GLU A 1 162 ? -30.121 -16.118 29.204 1.00 23.45 209 GLU A N 1
ATOM 1242 C CA . GLU A 1 162 ? -29.488 -17.178 29.971 1.00 24.88 209 GLU A CA 1
ATOM 1243 C C . GLU A 1 162 ? -27.981 -16.994 30.192 1.00 22.78 209 GLU A C 1
ATOM 1244 O O . GLU A 1 162 ? -27.503 -17.174 31.249 1.00 21.06 209 GLU A O 1
ATOM 1250 N N . LYS A 1 163 ? -27.281 -16.604 29.165 1.00 20.47 210 LYS A N 1
ATOM 1251 C CA . LYS A 1 163 ? -25.847 -16.339 29.301 1.00 23.38 210 LYS A CA 1
ATOM 1252 C C . LYS A 1 163 ? -25.601 -15.180 30.264 1.00 20.87 210 LYS A C 1
ATOM 1253 O O . LYS A 1 163 ? -24.645 -15.205 31.058 1.00 20.33 210 LYS A O 1
ATOM 1259 N N . ILE A 1 164 ? -26.448 -14.156 30.178 1.00 17.29 211 ILE A N 1
ATOM 1260 C CA . ILE A 1 164 ? -26.324 -12.988 31.047 1.00 20.40 211 ILE A CA 1
ATOM 1261 C C . ILE A 1 164 ? -26.510 -13.400 32.504 1.00 21.21 211 ILE A C 1
ATOM 1262 O O . ILE A 1 164 ? -25.719 -13.029 33.369 1.00 19.74 211 ILE A O 1
ATOM 1267 N N . LYS A 1 165 ? -27.567 -14.165 32.759 1.00 21.95 212 LYS A N 1
ATOM 1268 C CA . LYS A 1 165 ? -27.883 -14.601 34.104 1.00 22.37 212 LYS A CA 1
ATOM 1269 C C . LYS A 1 165 ? -26.768 -15.443 34.702 1.00 20.43 212 LYS A C 1
ATOM 1270 O O . LYS A 1 165 ? -26.408 -15.238 35.861 1.00 21.27 212 LYS A O 1
ATOM 1276 N N . GLN A 1 166 ? -26.209 -16.357 33.937 1.00 22.42 213 GLN A N 1
ATOM 1277 C CA . GLN A 1 166 ? -25.126 -17.151 34.440 1.00 23.22 213 GLN A CA 1
ATOM 1278 C C . GLN A 1 166 ? -23.870 -16.345 34.793 1.00 23.51 213 GLN A C 1
ATOM 1279 O O . GLN A 1 166 ? -23.239 -16.622 35.728 1.00 22.19 213 GLN A O 1
ATOM 1285 N N . ALA A 1 167 ? -23.573 -15.323 34.045 1.00 22.15 214 ALA A N 1
ATOM 1286 C CA . ALA A 1 167 ? -22.382 -14.535 34.310 1.00 21.17 214 ALA A CA 1
ATOM 1287 C C . ALA A 1 167 ? -22.551 -13.703 35.570 1.00 19.21 214 ALA A C 1
ATOM 1288 O O . ALA A 1 167 ? -21.623 -13.586 36.370 1.00 17.82 214 ALA A O 1
ATOM 1290 N N . ILE A 1 168 ? -23.729 -13.115 35.739 1.00 18.11 215 ILE A N 1
ATOM 1291 C CA . ILE A 1 168 ? -23.934 -12.148 36.821 1.00 16.58 215 ILE A CA 1
ATOM 1292 C C . ILE A 1 168 ? -24.380 -12.770 38.141 1.00 19.75 215 ILE A C 1
ATOM 1293 O O . ILE A 1 168 ? -24.266 -12.140 39.192 1.00 18.40 215 ILE A O 1
ATOM 1298 N N . ALA A 1 169 ? -24.905 -13.991 38.082 1.00 20.83 216 ALA A N 1
ATOM 1299 C CA . ALA A 1 169 ? -25.321 -14.731 39.274 1.00 19.06 216 ALA A CA 1
ATOM 1300 C C . ALA A 1 169 ? -24.303 -14.742 40.426 1.00 23.03 216 ALA A C 1
ATOM 1301 O O . ALA A 1 169 ? -24.681 -14.489 41.575 1.00 24.13 216 ALA A O 1
ATOM 1303 N N . PRO A 1 170 ? -23.013 -15.030 40.133 1.00 23.55 217 PRO A N 1
ATOM 1304 C CA . PRO A 1 170 ? -22.019 -15.022 41.212 1.00 24.23 217 PRO A CA 1
ATOM 1305 C C . PRO A 1 170 ? -21.853 -13.642 41.840 1.00 24.37 217 PRO A C 1
ATOM 1306 O O . PRO A 1 170 ? -21.480 -13.559 43.012 1.00 24.79 217 PRO A O 1
ATOM 1310 N N . TYR A 1 171 ? -22.108 -12.576 41.086 1.00 18.48 218 TYR A N 1
ATOM 1311 C CA . TYR A 1 171 ? -21.957 -11.238 41.647 1.00 20.24 218 TYR A CA 1
ATOM 1312 C C . TYR A 1 171 ? -23.206 -10.814 42.418 1.00 19.11 218 TYR A C 1
ATOM 1313 O O . TYR A 1 171 ? -23.099 -10.206 43.485 1.00 21.06 218 TYR A O 1
ATOM 1322 N N . GLN A 1 172 ? -24.382 -11.140 41.885 1.00 21.07 219 GLN A N 1
ATOM 1323 C CA . GLN A 1 172 ? -25.632 -10.947 42.627 1.00 20.33 219 GLN A CA 1
ATOM 1324 C C . GLN A 1 172 ? -25.597 -11.655 43.981 1.00 22.70 219 GLN A C 1
ATOM 1325 O O . GLN A 1 172 ? -26.008 -11.092 45.002 1.00 22.37 219 GLN A O 1
ATOM 1331 N N . ALA A 1 173 ? -25.094 -12.887 43.990 1.00 22.17 220 ALA A N 1
ATOM 1332 C CA . ALA A 1 173 ? -24.961 -13.652 45.233 1.00 25.89 220 ALA A CA 1
ATOM 1333 C C . ALA A 1 173 ? -24.129 -12.931 46.306 1.00 27.71 220 ALA A C 1
ATOM 1334 O O . ALA A 1 173 ? -24.359 -13.121 47.503 1.00 27.42 220 ALA A O 1
ATOM 1336 N N . LYS A 1 174 ? -23.165 -12.115 45.880 1.00 22.34 221 LYS A N 1
ATOM 1337 C CA . LYS A 1 174 ? -22.325 -11.366 46.814 1.00 23.18 221 LYS A CA 1
ATOM 1338 C C . LYS A 1 174 ? -22.793 -9.929 46.995 1.00 20.90 221 LYS A C 1
ATOM 1339 O O . LYS A 1 174 ? -22.097 -9.131 47.636 1.00 20.89 221 LYS A O 1
ATOM 1345 N N . GLN A 1 175 ? -23.957 -9.602 46.433 1.00 16.65 222 GLN A N 1
ATOM 1346 C CA . GLN A 1 175 ? -24.513 -8.243 46.502 1.00 19.34 222 GLN A CA 1
ATOM 1347 C C . GLN A 1 175 ? -23.560 -7.244 45.838 1.00 19.26 222 GLN A C 1
ATOM 1348 O O . GLN A 1 175 ? -23.406 -6.102 46.295 1.00 16.58 222 GLN A O 1
ATOM 1354 N N . ARG A 1 176 ? -22.924 -7.698 44.778 1.00 19.03 223 ARG A N 1
ATOM 1355 C CA . ARG A 1 176 ? -21.994 -6.892 43.998 1.00 21.20 223 ARG A CA 1
ATOM 1356 C C . ARG A 1 176 ? -22.357 -6.751 42.510 1.00 20.14 223 ARG A C 1
ATOM 1357 O O . ARG A 1 176 ? -21.516 -6.584 41.660 1.00 20.86 223 ARG A O 1
ATOM 1365 N N . PHE A 1 177 ? -23.636 -6.813 42.230 1.00 21.53 224 PHE A N 1
ATOM 1366 C CA . PHE A 1 177 ? -24.140 -6.447 40.908 1.00 17.65 224 PHE A CA 1
ATOM 1367 C C . PHE A 1 177 ? -25.087 -5.270 41.095 1.00 19.23 224 PHE A C 1
ATOM 1368 O O . PHE A 1 177 ? -26.119 -5.386 41.771 1.00 21.48 224 PHE A O 1
ATOM 1376 N N . LYS A 1 178 ? -24.736 -4.138 40.497 1.00 20.70 225 LYS A N 1
ATOM 1377 C CA . LYS A 1 178 ? -25.413 -2.886 40.787 1.00 21.17 225 LYS A CA 1
ATOM 1378 C C . LYS A 1 178 ? -25.929 -2.276 39.493 1.00 23.04 225 LYS A C 1
ATOM 1379 O O . LYS A 1 178 ? -25.364 -2.511 38.420 1.00 18.39 225 LYS A O 1
ATOM 1385 N N . THR A 1 179 ? -27.001 -1.497 39.588 1.00 19.83 226 THR A N 1
ATOM 1386 C CA . THR A 1 179 ? -27.436 -0.691 38.450 1.00 22.07 226 THR A CA 1
ATOM 1387 C C . THR A 1 179 ? -27.359 0.795 38.790 1.00 25.14 226 THR A C 1
ATOM 1388 O O . THR A 1 179 ? -27.309 1.164 39.968 1.00 26.36 226 THR A O 1
ATOM 1392 N N . TYR A 1 180 ? -27.321 1.640 37.759 1.00 23.72 227 TYR A N 1
ATOM 1393 C CA . TYR A 1 180 ? -27.225 3.087 37.956 1.00 25.59 227 TYR A CA 1
ATOM 1394 C C . TYR A 1 180 ? -28.202 3.825 37.052 1.00 26.41 227 TYR A C 1
ATOM 1395 O O . TYR A 1 180 ? -28.768 3.245 36.115 1.00 23.84 227 TYR A O 1
ATOM 1404 N N . LYS A 1 181 ? -28.339 5.108 37.279 1.00 28.11 228 LYS A N 1
ATOM 1405 C CA . LYS A 1 181 ? -29.143 5.955 36.438 1.00 33.70 228 LYS A CA 1
ATOM 1406 C C . LYS A 1 181 ? -28.326 7.098 35.868 1.00 30.48 228 LYS A C 1
ATOM 1407 O O . LYS A 1 181 ? -27.320 7.433 36.394 1.00 31.75 228 LYS A O 1
ATOM 1413 N N . LEU A 1 182 ? -28.802 7.717 34.822 1.00 35.55 229 LEU A N 1
ATOM 1414 C CA . LEU A 1 182 ? -28.208 8.910 34.276 1.00 38.73 229 LEU A CA 1
ATOM 1415 C C . LEU A 1 182 ? -27.827 9.902 35.373 1.00 35.53 229 LEU A C 1
ATOM 1416 O O . LEU A 1 182 ? -28.569 9.987 36.301 1.00 33.20 229 LEU A O 1
ATOM 1421 N N . GLY A 1 183 ? -26.710 10.643 35.280 1.00 35.17 230 GLY A N 1
ATOM 1422 C CA . GLY A 1 183 ? -26.352 11.586 36.324 1.00 36.79 230 GLY A CA 1
ATOM 1423 C C . GLY A 1 183 ? -25.443 10.957 37.360 1.00 38.65 230 GLY A C 1
ATOM 1424 O O . GLY A 1 183 ? -24.733 11.662 38.086 1.00 39.42 230 GLY A O 1
ATOM 1425 N N . ASP A 1 184 ? -25.458 9.627 37.432 1.00 38.42 231 ASP A N 1
ATOM 1426 C CA . ASP A 1 184 ? -24.628 8.899 38.366 1.00 33.67 231 ASP A CA 1
ATOM 1427 C C . ASP A 1 184 ? -23.154 8.957 37.943 1.00 31.88 231 ASP A C 1
ATOM 1428 O O . ASP A 1 184 ? -22.840 8.855 36.801 1.00 41.49 231 ASP A O 1
ATOM 1433 N N . ASP A 1 185 ? -22.277 9.244 38.868 1.00 32.48 232 ASP A N 1
ATOM 1434 C CA . ASP A 1 185 ? -20.845 9.134 38.625 1.00 32.98 232 ASP A CA 1
ATOM 1435 C C . ASP A 1 185 ? -20.373 7.901 39.378 1.00 28.72 232 ASP A C 1
ATOM 1436 O O . ASP A 1 185 ? -20.755 7.700 40.530 1.00 28.67 232 ASP A O 1
ATOM 1441 N N . ILE A 1 186 ? -19.559 7.072 38.733 1.00 26.72 233 ILE A N 1
ATOM 1442 C CA . ILE A 1 186 ? -19.014 5.884 39.384 1.00 24.20 233 ILE A CA 1
ATOM 1443 C C . ILE A 1 186 ? -17.504 5.875 39.253 1.00 24.46 233 ILE A C 1
ATOM 1444 O O . ILE A 1 186 ? -16.988 5.809 38.136 1.00 25.46 233 ILE A O 1
ATOM 1449 N N . GLN A 1 187 ? -16.809 5.939 40.392 1.00 23.02 234 GLN A N 1
ATOM 1450 C CA . GLN A 1 187 ? -15.343 5.920 40.433 1.00 24.26 234 GLN A CA 1
ATOM 1451 C C . GLN A 1 187 ? -14.737 7.042 39.604 1.00 28.00 234 GLN A C 1
ATOM 1452 O O . GLN A 1 187 ? -13.661 6.882 39.016 1.00 28.09 234 GLN A O 1
ATOM 1458 N N . GLY A 1 188 ? -15.439 8.169 39.543 1.00 28.37 235 GLY A N 1
ATOM 1459 C CA . GLY A 1 188 ? -14.968 9.311 38.783 1.00 25.62 235 GLY A CA 1
ATOM 1460 C C . GLY A 1 188 ? -15.328 9.241 37.312 1.00 30.87 235 GLY A C 1
ATOM 1461 O O . GLY A 1 188 ? -15.015 10.162 36.555 1.00 26.85 235 GLY A O 1
ATOM 1462 N N . PHE A 1 189 ? -15.975 8.152 36.902 1.00 24.79 236 PHE A N 1
ATOM 1463 C CA . PHE A 1 189 ? -16.452 8.033 35.529 1.00 24.77 236 PHE A CA 1
ATOM 1464 C C . PHE A 1 189 ? -17.837 8.641 35.401 1.00 26.13 236 PHE A C 1
ATOM 1465 O O . PHE A 1 189 ? -18.682 8.470 36.285 1.00 25.88 236 PHE A O 1
ATOM 1473 N N . LYS A 1 190 ? -18.076 9.342 34.314 1.00 20.71 237 LYS A N 1
ATOM 1474 C CA . LYS A 1 190 ? -19.385 9.839 34.000 1.00 23.87 237 LYS A CA 1
ATOM 1475 C C . LYS A 1 190 ? -20.155 8.921 33.040 1.00 26.72 237 LYS A C 1
ATOM 1476 O O . LYS A 1 190 ? -19.654 8.488 32.055 1.00 21.48 237 LYS A O 1
ATOM 1482 N N . VAL A 1 191 ? -21.387 8.641 33.371 1.00 23.39 238 VAL A N 1
ATOM 1483 C CA . VAL A 1 191 ? -22.171 7.747 32.527 1.00 23.72 238 VAL A CA 1
ATOM 1484 C C . VAL A 1 191 ? -22.935 8.538 31.460 1.00 25.55 238 VAL A C 1
ATOM 1485 O O . VAL A 1 191 ? -23.534 9.580 31.741 1.00 22.73 238 VAL A O 1
ATOM 1489 N N . ILE A 1 192 ? -22.879 8.050 30.225 1.00 21.62 239 ILE A N 1
ATOM 1490 C CA . ILE A 1 192 ? -23.483 8.751 29.101 1.00 23.01 239 ILE A CA 1
ATOM 1491 C C . ILE A 1 192 ? -24.434 7.836 28.355 1.00 21.82 239 ILE A C 1
ATOM 1492 O O . ILE A 1 192 ? -24.049 6.748 27.901 1.00 18.22 239 ILE A O 1
ATOM 1497 N N . ASN A 1 193 ? -25.684 8.268 28.229 1.00 22.25 240 ASN A N 1
ATOM 1498 C CA . ASN A 1 193 ? -26.658 7.448 27.546 1.00 20.69 240 ASN A CA 1
ATOM 1499 C C . ASN A 1 193 ? -26.389 7.414 26.049 1.00 23.98 240 ASN A C 1
ATOM 1500 O O . ASN A 1 193 ? -26.387 8.449 25.372 1.00 19.66 240 ASN A O 1
ATOM 1505 N N . THR A 1 194 ? -26.151 6.212 25.539 1.00 20.16 241 THR A N 1
ATOM 1506 C CA . THR A 1 194 ? -25.938 6.030 24.114 1.00 20.99 241 THR A CA 1
ATOM 1507 C C . THR A 1 194 ? -26.791 4.852 23.658 1.00 18.27 241 THR A C 1
ATOM 1508 O O . THR A 1 194 ? -26.313 3.930 23.011 1.00 17.26 241 THR A O 1
ATOM 1512 N N . ALA A 1 195 ? -28.067 4.895 24.023 1.00 19.27 242 ALA A N 1
ATOM 1513 C CA . ALA A 1 195 ? -29.006 3.829 23.696 1.00 20.69 242 ALA A CA 1
ATOM 1514 C C . ALA A 1 195 ? -29.246 3.669 22.202 1.00 19.72 242 ALA A C 1
ATOM 1515 O O . ALA A 1 195 ? -29.077 4.610 21.430 1.00 19.01 242 ALA A O 1
ATOM 1517 N N . GLY A 1 196 ? -29.663 2.466 21.818 1.00 19.08 243 GLY A N 1
ATOM 1518 C CA . GLY A 1 196 ? -30.009 2.161 20.443 1.00 19.51 243 GLY A CA 1
ATOM 1519 C C . GLY A 1 196 ? -29.530 0.764 20.134 1.00 19.39 243 GLY A C 1
ATOM 1520 O O . GLY A 1 196 ? -30.325 -0.130 19.836 1.00 19.94 243 GLY A O 1
ATOM 1521 N N . HIS A 1 197 ? -28.214 0.578 20.203 1.00 18.27 244 HIS A N 1
ATOM 1522 C CA . HIS A 1 197 ? -27.634 -0.747 20.044 1.00 18.67 244 HIS A CA 1
ATOM 1523 C C . HIS A 1 197 ? -28.312 -1.738 20.984 1.00 17.85 244 HIS A C 1
ATOM 1524 O O . HIS A 1 197 ? -28.626 -2.857 20.591 1.00 18.48 244 HIS A O 1
ATOM 1531 N N . THR A 1 198 ? -28.524 -1.316 22.229 1.00 17.93 245 THR A N 1
ATOM 1532 C CA . THR A 1 198 ? -29.407 -2.020 23.158 1.00 18.48 245 THR A CA 1
ATOM 1533 C C . THR A 1 198 ? -30.188 -0.944 23.884 1.00 18.22 245 THR A C 1
ATOM 1534 O O . THR A 1 198 ? -29.763 0.214 23.902 1.00 19.21 245 THR A O 1
ATOM 1538 N N . PRO A 1 199 ? -31.319 -1.312 24.506 1.00 22.06 246 PRO A N 1
ATOM 1539 C CA . PRO A 1 199 ? -32.150 -0.246 25.082 1.00 21.81 246 PRO A CA 1
ATOM 1540 C C . PRO A 1 199 ? -31.479 0.536 26.213 1.00 19.73 246 PRO A C 1
ATOM 1541 O O . PRO A 1 199 ? -31.896 1.666 26.480 1.00 22.76 246 PRO A O 1
ATOM 1545 N N . GLY A 1 200 ? -30.456 -0.030 26.853 1.00 18.97 247 GLY A N 1
ATOM 1546 C CA . GLY A 1 200 ? -29.789 0.657 27.949 1.00 19.96 247 GLY A CA 1
ATOM 1547 C C . GLY A 1 200 ? -28.288 0.778 27.751 1.00 20.79 247 GLY A C 1
ATOM 1548 O O . GLY A 1 200 ? -27.520 0.820 28.721 1.00 19.23 247 GLY A O 1
ATOM 1549 N N . HIS A 1 201 ? -27.867 0.847 26.490 1.00 20.55 248 HIS A N 1
ATOM 1550 C CA . HIS A 1 201 ? -26.448 0.980 26.182 1.00 18.23 248 HIS A CA 1
ATOM 1551 C C . HIS A 1 201 ? -25.942 2.318 26.682 1.00 17.99 248 HIS A C 1
ATOM 1552 O O . HIS A 1 201 ? -26.548 3.355 26.407 1.00 18.81 248 HIS A O 1
ATOM 1559 N N . PHE A 1 202 ? -24.849 2.289 27.440 1.00 15.32 249 PHE A N 1
ATOM 1560 C CA . PHE A 1 202 ? -24.218 3.507 27.926 1.00 18.14 249 PHE A CA 1
ATOM 1561 C C . PHE A 1 202 ? -22.736 3.508 27.586 1.00 18.69 249 PHE A C 1
ATOM 1562 O O . PHE A 1 202 ? -22.099 2.446 27.488 1.00 18.96 249 PHE A O 1
ATOM 1570 N N . SER A 1 203 ? -22.177 4.701 27.434 1.00 18.07 250 SER A N 1
ATOM 1571 C CA . SER A 1 203 ? -20.735 4.845 27.314 1.00 17.07 250 SER A CA 1
ATOM 1572 C C . SER A 1 203 ? -20.234 5.496 28.597 1.00 18.57 250 SER A C 1
ATOM 1573 O O . SER A 1 203 ? -21.035 6.009 29.377 1.00 20.84 250 SER A O 1
ATOM 1576 N N . TYR A 1 204 ? -18.917 5.473 28.817 1.00 19.06 251 TYR A N 1
ATOM 1577 C CA . TYR A 1 204 ? -18.342 6.000 30.043 1.00 17.71 251 TYR A CA 1
ATOM 1578 C C . TYR A 1 204 ? -17.219 6.980 29.726 1.00 21.29 251 TYR A C 1
ATOM 1579 O O . TYR A 1 204 ? -16.307 6.662 28.956 1.00 19.18 251 TYR A O 1
ATOM 1588 N N . GLU A 1 205 ? -17.291 8.176 30.310 1.00 21.63 252 GLU A N 1
ATOM 1589 C CA . GLU A 1 205 ? -16.262 9.191 30.084 1.00 22.79 252 GLU A CA 1
ATOM 1590 C C . GLU A 1 205 ? -15.385 9.406 31.320 1.00 23.11 252 GLU A C 1
ATOM 1591 O O . GLU A 1 205 ? -15.889 9.599 32.438 1.00 20.86 252 GLU A O 1
ATOM 1597 N N . LEU A 1 206 ? -14.075 9.355 31.097 1.00 23.50 253 LEU A N 1
ATOM 1598 C CA . LEU A 1 206 ? -13.065 9.583 32.125 1.00 23.82 253 LEU A CA 1
ATOM 1599 C C . LEU A 1 206 ? -12.352 10.877 31.777 1.00 23.81 253 LEU A C 1
ATOM 1600 O O . LEU A 1 206 ? -11.675 10.956 30.754 1.00 22.83 253 LEU A O 1
ATOM 1605 N N . LYS A 1 207 ? -12.504 11.898 32.608 1.00 25.33 254 LYS A N 1
ATOM 1606 C CA . LYS A 1 207 ? -11.740 13.128 32.398 1.00 26.48 254 LYS A CA 1
ATOM 1607 C C . LYS A 1 207 ? -10.496 13.152 33.277 1.00 28.78 254 LYS A C 1
ATOM 1608 O O . LYS A 1 207 ? -10.577 13.071 34.503 1.00 25.93 254 LYS A O 1
ATOM 1614 N N . THR A 1 208 ? -9.336 13.237 32.636 1.00 25.94 255 THR A N 1
ATOM 1615 C CA . THR A 1 208 ? -8.082 13.356 33.354 1.00 33.22 255 THR A CA 1
ATOM 1616 C C . THR A 1 208 ? -7.498 14.730 33.060 1.00 34.71 255 THR A C 1
ATOM 1617 O O . THR A 1 208 ? -8.090 15.523 32.322 1.00 30.63 255 THR A O 1
ATOM 1621 N N . LYS A 1 209 ? -6.345 15.018 33.650 1.00 39.28 256 LYS A N 1
ATOM 1622 C CA . LYS A 1 209 ? -5.656 16.275 33.391 1.00 37.13 256 LYS A CA 1
ATOM 1623 C C . LYS A 1 209 ? -5.279 16.403 31.919 1.00 35.79 256 LYS A C 1
ATOM 1624 O O . LYS A 1 209 ? -4.449 15.648 31.411 1.00 35.58 256 LYS A O 1
ATOM 1630 N N . GLY A 1 210 ? -5.912 17.347 31.229 1.00 34.11 257 GLY A N 1
ATOM 1631 C CA . GLY A 1 210 ? -5.594 17.610 29.834 1.00 38.02 257 GLY A CA 1
ATOM 1632 C C . GLY A 1 210 ? -6.054 16.582 28.803 1.00 35.08 257 GLY A C 1
ATOM 1633 O O . GLY A 1 210 ? -5.666 16.666 27.634 1.00 31.99 257 GLY A O 1
ATOM 1634 N N . GLU A 1 211 ? -6.881 15.621 29.214 1.00 30.08 258 GLU A N 1
ATOM 1635 C CA . GLU A 1 211 ? -7.347 14.591 28.277 1.00 31.56 258 GLU A CA 1
ATOM 1636 C C . GLU A 1 211 ? -8.661 13.965 28.726 1.00 29.78 258 GLU A C 1
ATOM 1637 O O . GLU A 1 211 ? -8.814 13.587 29.890 1.00 28.98 258 GLU A O 1
ATOM 1643 N N . SER A 1 212 ? -9.618 13.882 27.805 1.00 24.42 259 SER A N 1
ATOM 1644 C CA . SER A 1 212 ? -10.845 13.141 28.048 1.00 24.66 259 SER A CA 1
ATOM 1645 C C . SER A 1 212 ? -10.802 11.848 27.247 1.00 24.49 259 SER A C 1
ATOM 1646 O O . SER A 1 212 ? -10.462 11.858 26.057 1.00 22.44 259 SER A O 1
ATOM 1649 N N . ILE A 1 213 ? -11.146 10.743 27.903 1.00 21.40 260 ILE A N 1
ATOM 1650 C CA . ILE A 1 213 ? -11.207 9.440 27.249 1.00 21.17 260 ILE A CA 1
ATOM 1651 C C . ILE A 1 213 ? -12.634 8.935 27.302 1.00 23.36 260 ILE A C 1
ATOM 1652 O O . ILE A 1 213 ? -13.230 8.874 28.384 1.00 20.94 260 ILE A O 1
ATOM 1657 N N . VAL A 1 214 ? -13.205 8.603 26.143 1.00 20.44 261 VAL A N 1
ATOM 1658 C CA . VAL A 1 214 ? -14.542 8.019 26.142 1.00 20.69 261 VAL A CA 1
ATOM 1659 C C . VAL A 1 214 ? -14.478 6.536 25.800 1.00 18.22 261 VAL A C 1
ATOM 1660 O O . VAL A 1 214 ? -13.944 6.146 24.762 1.00 17.31 261 VAL A O 1
ATOM 1664 N N . PHE A 1 215 ? -15.003 5.709 26.693 1.00 18.55 262 PHE A N 1
ATOM 1665 C CA . PHE A 1 215 ? -15.082 4.292 26.421 1.00 18.35 262 PHE A CA 1
ATOM 1666 C C . PHE A 1 215 ? -16.456 4.096 25.807 1.00 18.73 262 PHE A C 1
ATOM 1667 O O . PHE A 1 215 ? -17.462 4.060 26.519 1.00 18.77 262 PHE A O 1
ATOM 1675 N N . ILE A 1 216 ? -16.495 3.997 24.478 1.00 18.58 263 ILE A N 1
ATOM 1676 C CA . ILE A 1 216 ? -17.744 4.193 23.729 1.00 20.17 263 ILE A CA 1
ATOM 1677 C C . ILE A 1 216 ? -18.682 2.999 23.637 1.00 19.67 263 ILE A C 1
ATOM 1678 O O . ILE A 1 216 ? -19.844 3.156 23.261 1.00 18.77 263 ILE A O 1
ATOM 1683 N N . GLY A 1 217 ? -18.186 1.808 23.946 1.00 15.91 264 GLY A N 1
ATOM 1684 C CA . GLY A 1 217 ? -19.001 0.618 23.795 1.00 16.83 264 GLY A CA 1
ATOM 1685 C C . GLY A 1 217 ? -19.332 0.371 22.330 1.00 18.24 264 GLY A C 1
ATOM 1686 O O . GLY A 1 217 ? -18.533 0.681 21.436 1.00 18.96 264 GLY A O 1
ATOM 1687 N N . ASP A 1 218 ? -20.512 -0.179 22.080 1.00 18.86 265 ASP A N 1
ATOM 1688 C CA . ASP A 1 218 ? -20.870 -0.653 20.750 1.00 19.45 265 ASP A CA 1
ATOM 1689 C C . ASP A 1 218 ? -21.711 0.323 19.927 1.00 18.00 265 ASP A C 1
ATOM 1690 O O . ASP A 1 218 ? -22.679 -0.079 19.288 1.00 19.21 265 ASP A O 1
ATOM 1695 N N . ILE A 1 219 ? -21.331 1.594 19.922 1.00 17.31 266 ILE A N 1
ATOM 1696 C CA . ILE A 1 219 ? -21.971 2.551 19.029 1.00 14.74 266 ILE A CA 1
ATOM 1697 C C . ILE A 1 219 ? -21.353 2.425 17.636 1.00 18.21 266 ILE A C 1
ATOM 1698 O O . ILE A 1 219 ? -21.738 3.138 16.708 1.00 18.44 266 ILE A O 1
ATOM 1703 N N . VAL A 1 220 ? -20.389 1.512 17.495 1.00 16.53 267 VAL A N 1
ATOM 1704 C CA . VAL A 1 220 ? -19.786 1.234 16.193 1.00 13.77 267 VAL A CA 1
ATOM 1705 C C . VAL A 1 220 ? -19.114 -0.145 16.158 1.00 18.30 267 VAL A C 1
ATOM 1706 O O . VAL A 1 220 ? -18.588 -0.620 17.184 1.00 17.74 267 VAL A O 1
ATOM 1710 N N . HIS A 1 221 ? -19.126 -0.787 14.989 1.00 16.38 268 HIS A N 1
ATOM 1711 C CA . HIS A 1 221 ? -18.602 -2.146 14.854 1.00 16.44 268 HIS A CA 1
ATOM 1712 C C . HIS A 1 221 ? -17.507 -2.298 13.802 1.00 17.40 268 HIS A C 1
ATOM 1713 O O . HIS A 1 221 ? -17.118 -3.417 13.467 1.00 18.96 268 HIS A O 1
ATOM 1720 N N . SER A 1 222 ? -17.002 -1.186 13.281 1.00 17.62 269 SER A N 1
ATOM 1721 C CA . SER A 1 222 ? -16.041 -1.253 12.184 1.00 15.96 269 SER A CA 1
ATOM 1722 C C . SER A 1 222 ? -15.314 0.073 12.068 1.00 17.12 269 SER A C 1
ATOM 1723 O O . SER A 1 222 ? -15.900 1.114 12.369 1.00 16.52 269 SER A O 1
ATOM 1726 N N . HIS A 1 223 ? -14.045 0.050 11.653 1.00 15.54 270 HIS A N 1
ATOM 1727 C CA . HIS A 1 223 ? -13.330 1.295 11.396 1.00 17.31 270 HIS A CA 1
ATOM 1728 C C . HIS A 1 223 ? -13.435 1.667 9.927 1.00 17.75 270 HIS A C 1
ATOM 1729 O O . HIS A 1 223 ? -12.831 2.647 9.484 1.00 17.26 270 HIS A O 1
ATOM 1736 N N . THR A 1 224 ? -14.218 0.884 9.183 1.00 19.46 271 THR A N 1
ATOM 1737 C CA . THR A 1 224 ? -14.276 0.987 7.732 1.00 20.26 271 THR A CA 1
ATOM 1738 C C . THR A 1 224 ? -15.633 1.520 7.269 1.00 19.80 271 THR A C 1
ATOM 1739 O O . THR A 1 224 ? -15.793 2.725 7.081 1.00 18.29 271 THR A O 1
ATOM 1743 N N . VAL A 1 225 ? -16.598 0.620 7.096 1.00 17.05 272 VAL A N 1
ATOM 1744 C CA . VAL A 1 225 ? -17.923 0.985 6.581 1.00 16.75 272 VAL A CA 1
ATOM 1745 C C . VAL A 1 225 ? -18.568 2.103 7.397 1.00 19.77 272 VAL A C 1
ATOM 1746 O O . VAL A 1 225 ? -19.051 3.094 6.835 1.00 18.02 272 VAL A O 1
ATOM 1750 N N . GLN A 1 226 ? -18.567 1.958 8.723 1.00 17.62 273 GLN A N 1
ATOM 1751 C CA . GLN A 1 226 ? -19.305 2.898 9.565 1.00 17.60 273 GLN A CA 1
ATOM 1752 C C . GLN A 1 226 ? -18.549 4.186 9.890 1.00 19.30 273 GLN A C 1
ATOM 1753 O O . GLN A 1 226 ? -19.056 5.047 10.614 1.00 17.46 273 GLN A O 1
ATOM 1759 N N . PHE A 1 227 ? -17.340 4.331 9.358 1.00 17.49 274 PHE A N 1
ATOM 1760 C CA . PHE A 1 227 ? -16.680 5.631 9.418 1.00 19.07 274 PHE A CA 1
ATOM 1761 C C . PHE A 1 227 ? -16.869 6.406 8.109 1.00 19.33 274 PHE A C 1
ATOM 1762 O O . PHE A 1 227 ? -17.241 7.580 8.139 1.00 20.98 274 PHE A O 1
ATOM 1770 N N . ASP A 1 228 ? -16.627 5.763 6.969 1.00 19.52 275 ASP A N 1
ATOM 1771 C CA . ASP A 1 228 ? -16.893 6.401 5.677 1.00 17.14 275 ASP A CA 1
ATOM 1772 C C . ASP A 1 228 ? -18.390 6.660 5.497 1.00 21.54 275 ASP A C 1
ATOM 1773 O O . ASP A 1 228 ? -18.783 7.673 4.919 1.00 22.16 275 ASP A O 1
ATOM 1778 N N . ARG A 1 229 ? -19.220 5.744 5.993 1.00 18.66 276 ARG A N 1
ATOM 1779 C CA . ARG A 1 229 ? -20.666 5.896 5.906 1.00 21.07 276 ARG A CA 1
ATOM 1780 C C . ARG A 1 229 ? -21.312 5.702 7.279 1.00 19.13 276 ARG A C 1
ATOM 1781 O O . ARG A 1 229 ? -21.939 4.672 7.532 1.00 19.76 276 ARG A O 1
ATOM 1789 N N . PRO A 1 230 ? -21.186 6.705 8.168 1.00 19.69 277 PRO A N 1
ATOM 1790 C CA . PRO A 1 230 ? -21.613 6.536 9.562 1.00 19.48 277 PRO A CA 1
ATOM 1791 C C . PRO A 1 230 ? -23.113 6.262 9.730 1.00 21.80 277 PRO A C 1
ATOM 1792 O O . PRO A 1 230 ? -23.515 5.792 10.790 1.00 18.53 277 PRO A O 1
ATOM 1796 N N . GLU A 1 231 ? -23.914 6.524 8.722 1.00 18.49 278 GLU A N 1
ATOM 1797 C CA . GLU A 1 231 ? -25.348 6.234 8.727 1.00 22.19 278 GLU A CA 1
ATOM 1798 C C . GLU A 1 231 ? -25.690 4.759 8.593 1.00 23.16 278 GLU A C 1
ATOM 1799 O O . GLU A 1 231 ? -26.784 4.390 8.705 1.00 21.66 278 GLU A O 1
ATOM 1805 N N . THR A 1 232 ? -24.689 3.931 8.424 1.00 20.28 279 THR A N 1
ATOM 1806 C CA . THR A 1 232 ? -24.883 2.496 8.221 1.00 21.39 279 THR A CA 1
ATOM 1807 C C . THR A 1 232 ? -25.118 1.740 9.531 1.00 20.64 279 THR A C 1
ATOM 1808 O O . THR A 1 232 ? -24.227 1.647 10.371 1.00 19.01 279 THR A O 1
ATOM 1812 N N . ALA A 1 233 ? -26.308 1.178 9.705 1.00 23.84 280 ALA A N 1
ATOM 1813 C CA . ALA A 1 233 ? -26.576 0.371 10.889 1.00 19.42 280 ALA A CA 1
ATOM 1814 C C . ALA A 1 233 ? -25.993 -1.039 10.736 1.00 23.20 280 ALA A C 1
ATOM 1815 O O . ALA A 1 233 ? -25.525 -1.423 9.657 1.00 21.72 280 ALA A O 1
ATOM 1817 N N . ILE A 1 234 ? -26.012 -1.811 11.817 1.00 19.54 281 ILE A N 1
ATOM 1818 C CA . ILE A 1 234 ? -25.603 -3.208 11.736 1.00 21.98 281 ILE A CA 1
ATOM 1819 C C . ILE A 1 234 ? -26.706 -4.069 12.334 1.00 20.77 281 ILE A C 1
ATOM 1820 O O . ILE A 1 234 ? -27.472 -3.595 13.184 1.00 21.46 281 ILE A O 1
ATOM 1825 N N . GLU A 1 235 ? -26.803 -5.316 11.879 1.00 19.85 282 GLU A N 1
ATOM 1826 C CA . GLU A 1 235 ? -27.870 -6.223 12.306 1.00 26.66 282 GLU A CA 1
ATOM 1827 C C . GLU A 1 235 ? -27.889 -6.495 13.821 1.00 24.62 282 GLU A C 1
ATOM 1828 O O . GLU A 1 235 ? -28.927 -6.879 14.370 1.00 22.35 282 GLU A O 1
ATOM 1834 N N . TYR A 1 236 ? -26.748 -6.306 14.485 1.00 21.73 283 TYR A N 1
ATOM 1835 C CA . TYR A 1 236 ? -26.656 -6.485 15.931 1.00 21.48 283 TYR A CA 1
ATOM 1836 C C . TYR A 1 236 ? -27.444 -5.434 16.728 1.00 20.07 283 TYR A C 1
ATOM 1837 O O . TYR A 1 236 ? -27.764 -5.658 17.906 1.00 24.21 283 TYR A O 1
ATOM 1846 N N . ASP A 1 237 ? -27.704 -4.279 16.122 1.00 15.65 284 ASP A N 1
ATOM 1847 C CA . ASP A 1 237 ? -28.443 -3.214 16.792 1.00 19.82 284 ASP A CA 1
ATOM 1848 C C . ASP A 1 237 ? -29.875 -3.674 17.074 1.00 22.66 284 ASP A C 1
ATOM 1849 O O . ASP A 1 237 ? -30.546 -4.190 16.185 1.00 21.79 284 ASP A O 1
ATOM 1854 N N . ILE A 1 238 ? -30.346 -3.505 18.307 1.00 22.57 285 ILE A N 1
ATOM 1855 C CA . ILE A 1 238 ? -31.744 -3.846 18.614 1.00 21.08 285 ILE A CA 1
ATOM 1856 C C . ILE A 1 238 ? -32.679 -2.776 18.041 1.00 22.69 285 ILE A C 1
ATOM 1857 O O . ILE A 1 238 ? -33.747 -3.084 17.481 1.00 25.34 285 ILE A O 1
ATOM 1862 N N . ASP A 1 239 ? -32.277 -1.517 18.166 1.00 20.80 286 ASP A N 1
ATOM 1863 C CA . ASP A 1 239 ? -32.980 -0.437 17.472 1.00 23.98 286 ASP A CA 1
ATOM 1864 C C . ASP A 1 239 ? -31.986 0.258 16.548 1.00 24.43 286 ASP A C 1
ATOM 186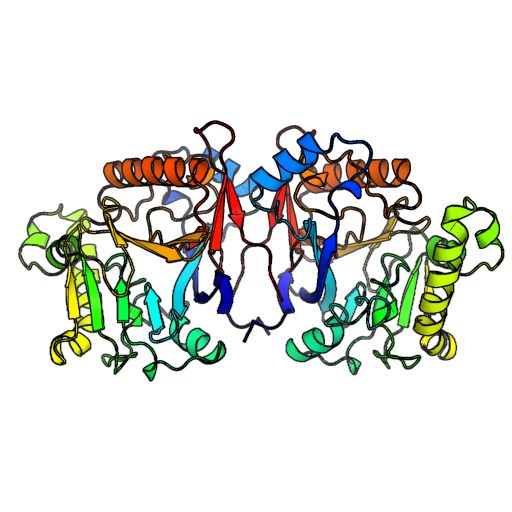5 O O . ASP A 1 239 ? -31.282 1.182 16.968 1.00 21.75 286 ASP A O 1
ATOM 1870 N N . PRO A 1 240 ? -31.919 -0.190 15.284 1.00 25.47 287 PRO A N 1
ATOM 1871 C CA . PRO A 1 240 ? -30.935 0.349 14.335 1.00 24.45 287 PRO A CA 1
ATOM 1872 C C . PRO A 1 240 ? -31.086 1.841 14.059 1.00 23.81 287 PRO A C 1
ATOM 1873 O O . PRO A 1 240 ? -30.076 2.526 13.896 1.00 20.91 287 PRO A O 1
ATOM 1877 N N . LYS A 1 241 ? -32.300 2.329 13.993 1.00 22.97 288 LYS A N 1
ATOM 1878 C CA . LYS A 1 241 ? -32.486 3.722 13.775 1.00 26.01 288 LYS A CA 1
ATOM 1879 C C . LYS A 1 241 ? -31.934 4.570 14.888 1.00 25.59 288 LYS A C 1
ATOM 1880 O O . LYS A 1 241 ? -31.253 5.499 14.646 1.00 26.49 288 LYS A O 1
ATOM 1886 N N . LYS A 1 242 ? -32.269 4.226 16.104 1.00 25.20 289 LYS A N 1
ATOM 1887 C CA . LYS A 1 242 ? -31.792 4.912 17.292 1.00 23.02 289 LYS A CA 1
ATOM 1888 C C . LYS A 1 242 ? -30.260 4.791 17.404 1.00 22.12 289 LYS A C 1
ATOM 1889 O O . LYS A 1 242 ? -29.584 5.729 17.827 1.00 23.16 289 LYS A O 1
ATOM 1895 N N . ALA A 1 243 ? -29.712 3.639 17.026 1.00 21.21 290 ALA A N 1
ATOM 1896 C CA . ALA A 1 243 ? -28.256 3.419 17.124 1.00 21.56 290 ALA A CA 1
ATOM 1897 C C . ALA A 1 243 ? -27.489 4.277 16.127 1.00 22.21 290 ALA A C 1
ATOM 1898 O O . ALA A 1 243 ? -26.371 4.742 16.415 1.00 23.02 290 ALA A O 1
ATOM 1900 N N . VAL A 1 244 ? -28.074 4.475 14.948 1.00 19.64 291 VAL A N 1
ATOM 1901 C CA . VAL A 1 244 ? -27.494 5.393 13.968 1.00 20.92 291 VAL A CA 1
ATOM 1902 C C . VAL A 1 244 ? -27.529 6.820 14.500 1.00 21.24 291 VAL A C 1
ATOM 1903 O O . VAL A 1 244 ? -26.529 7.539 14.429 1.00 19.07 291 VAL A O 1
ATOM 1907 N N . GLU A 1 245 ? -28.674 7.229 15.047 1.00 20.27 292 GLU A N 1
ATOM 1908 C CA . GLU A 1 245 ? -28.795 8.566 15.615 1.00 19.60 292 GLU A CA 1
ATOM 1909 C C . GLU A 1 245 ? -27.739 8.776 16.691 1.00 22.91 292 GLU A C 1
ATOM 1910 O O . GLU A 1 245 ? -27.108 9.836 16.768 1.00 19.05 292 GLU A O 1
ATOM 1916 N N . THR A 1 246 ? -27.548 7.758 17.524 1.00 20.54 293 THR A N 1
ATOM 1917 C CA . THR A 1 246 ? -26.574 7.845 18.606 1.00 21.80 293 THR A CA 1
ATOM 1918 C C . THR A 1 246 ? -25.146 7.977 18.079 1.00 19.87 293 THR A C 1
ATOM 1919 O O . THR A 1 246 ? -24.389 8.832 18.542 1.00 20.96 293 THR A O 1
ATOM 1923 N N . ARG A 1 247 ? -24.768 7.142 17.114 1.00 20.83 294 ARG A N 1
ATOM 1924 C CA . ARG A 1 247 ? -23.423 7.238 16.543 1.00 20.53 294 ARG A CA 1
ATOM 1925 C C . ARG A 1 247 ? -23.161 8.595 15.879 1.00 22.56 294 ARG A C 1
ATOM 1926 O O . ARG A 1 247 ? -22.112 9.205 16.096 1.00 19.98 294 ARG A O 1
ATOM 1934 N N . LEU A 1 248 ? -24.073 9.074 15.072 1.00 20.10 295 LEU A N 1
ATOM 1935 C CA . LEU A 1 248 ? -23.892 10.328 14.428 1.00 23.88 295 LEU A CA 1
ATOM 1936 C C . LEU A 1 248 ? -23.711 11.468 15.418 1.00 22.63 295 LEU A C 1
ATOM 1937 O O . LEU A 1 248 ? -22.917 12.311 15.247 1.00 22.78 295 LEU A O 1
ATOM 1942 N N . LYS A 1 249 ? -24.468 11.449 16.483 1.00 23.12 296 LYS A N 1
ATOM 1943 C CA . LYS A 1 249 ? -24.291 12.449 17.534 1.00 25.44 296 LYS A CA 1
ATOM 1944 C C . LYS A 1 249 ? -22.916 12.363 18.186 1.00 23.18 296 LYS A C 1
ATOM 1945 O O . LYS A 1 249 ? -22.249 13.383 18.394 1.00 20.80 296 LYS A O 1
ATOM 1951 N N . GLN A 1 250 ? -22.494 11.151 18.534 1.00 23.74 297 GLN A N 1
ATOM 1952 C CA . GLN A 1 250 ? -21.250 11.001 19.274 1.00 19.61 297 GLN A CA 1
ATOM 1953 C C . GLN A 1 250 ? -20.029 11.251 18.389 1.00 18.31 297 GLN A C 1
ATOM 1954 O O . GLN A 1 250 ? -19.077 11.882 18.831 1.00 20.43 297 GLN A O 1
ATOM 1960 N N . PHE A 1 251 ? -20.059 10.770 17.148 1.00 17.54 298 PHE A N 1
ATOM 1961 C CA . PHE A 1 251 ? -18.926 10.960 16.238 1.00 19.59 298 PHE A CA 1
ATOM 1962 C C . PHE A 1 251 ? -18.740 12.438 15.917 1.00 21.00 298 PHE A C 1
ATOM 1963 O O . PHE A 1 251 ? -17.615 12.916 15.759 1.00 19.77 298 PHE A O 1
ATOM 1971 N N . ALA A 1 252 ? -19.854 13.154 15.808 1.00 20.15 299 ALA A N 1
ATOM 1972 C CA . ALA A 1 252 ? -19.796 14.591 15.590 1.00 23.11 299 ALA A CA 1
ATOM 1973 C C . ALA A 1 252 ? -19.081 15.233 16.770 1.00 24.33 299 ALA A C 1
ATOM 1974 O O . ALA A 1 252 ? -18.120 15.965 16.585 1.00 22.86 299 ALA A O 1
ATOM 1976 N N . ASN A 1 253 ? -19.541 14.937 17.982 1.00 22.44 300 ASN A N 1
ATOM 1977 C CA . ASN A 1 253 ? -18.889 15.410 19.197 1.00 21.63 300 ASN A CA 1
ATOM 1978 C C . ASN A 1 253 ? -17.393 15.073 19.228 1.00 23.30 300 ASN A C 1
ATOM 1979 O O . ASN A 1 253 ? -16.568 15.950 19.502 1.00 25.61 300 ASN A O 1
ATOM 1984 N N . PHE A 1 254 ? -17.044 13.819 18.932 1.00 21.75 301 PHE A N 1
ATOM 1985 C CA . PHE A 1 254 ? -15.637 13.380 18.964 1.00 23.73 301 PHE A CA 1
ATOM 1986 C C . PHE A 1 254 ? -14.755 14.094 17.946 1.00 23.10 301 PHE A C 1
ATOM 1987 O O . PHE A 1 254 ? -13.593 14.417 18.224 1.00 22.93 301 PHE A O 1
ATOM 1995 N N . ALA A 1 255 ? -15.295 14.318 16.752 1.00 23.41 302 ALA A N 1
ATOM 1996 C CA . ALA A 1 255 ? -14.549 15.002 15.701 1.00 23.65 302 ALA A CA 1
ATOM 1997 C C . ALA A 1 255 ? -14.260 16.465 16.055 1.00 25.41 302 ALA A C 1
ATOM 1998 O O . ALA A 1 255 ? -13.146 16.944 15.827 1.00 23.59 302 ALA A O 1
ATOM 2000 N N . LYS A 1 256 ? -15.245 17.125 16.590 1.00 24.16 303 LYS A N 1
ATOM 2001 C CA . LYS A 1 256 ? -15.107 18.469 17.018 1.00 28.90 303 LYS A CA 1
ATOM 2002 C C . LYS A 1 256 ? -14.215 18.653 18.274 1.00 26.45 303 LYS A C 1
ATOM 2003 O O . LYS A 1 256 ? -13.416 19.516 18.338 1.00 26.19 303 LYS A O 1
ATOM 2009 N N . ASN A 1 257 ? -14.400 17.812 19.256 1.00 25.02 304 ASN A N 1
ATOM 2010 C CA . ASN A 1 257 ? -13.791 18.006 20.568 1.00 22.72 304 ASN A CA 1
ATOM 2011 C C . ASN A 1 257 ? -12.565 17.150 20.842 1.00 24.27 304 ASN A C 1
ATOM 2012 O O . ASN A 1 257 ? -11.829 17.400 21.800 1.00 20.52 304 ASN A O 1
ATOM 2017 N N . GLY A 1 258 ? -12.340 16.146 19.997 1.00 22.10 305 GLY A N 1
ATOM 2018 C CA . GLY A 1 258 ? -11.075 15.436 19.996 1.00 21.22 305 GLY A CA 1
ATOM 2019 C C . GLY A 1 258 ? -10.808 14.488 21.147 1.00 22.68 305 GLY A C 1
ATOM 2020 O O . GLY A 1 258 ? -9.641 14.178 21.419 1.00 20.11 305 GLY A O 1
ATOM 2021 N N . GLN A 1 259 ? -11.859 14.012 21.811 1.00 20.90 306 GLN A N 1
ATOM 2022 C CA . GLN A 1 259 ? -11.679 13.040 22.882 1.00 21.96 306 GLN A CA 1
ATOM 2023 C C . GLN A 1 259 ? -10.930 11.818 22.373 1.00 21.44 306 GLN A C 1
ATOM 2024 O O . GLN A 1 259 ? -11.116 11.390 21.228 1.00 21.14 306 GLN A O 1
ATOM 2030 N N . THR A 1 260 ? -10.128 11.250 23.221 1.00 19.70 307 THR A N 1
ATOM 2031 C CA . THR A 1 260 ? -9.531 9.972 22.988 1.00 20.66 307 THR A CA 1
ATOM 2032 C C . THR A 1 260 ? -10.634 8.908 23.131 1.00 22.83 307 THR A C 1
ATOM 2033 O O . THR A 1 260 ? -11.424 8.994 24.029 1.00 20.04 307 THR A O 1
ATOM 2037 N N . ILE A 1 261 ? -10.676 7.907 22.285 1.00 19.51 308 ILE A N 1
ATOM 2038 C CA . ILE A 1 261 ? -11.732 6.924 22.231 1.00 18.50 308 ILE A CA 1
ATOM 2039 C C . ILE A 1 261 ? -11.225 5.522 22.517 1.00 19.08 308 ILE A C 1
ATOM 2040 O O . ILE A 1 261 ? -10.215 5.148 21.989 1.00 14.98 308 ILE A O 1
ATOM 2045 N N . ALA A 1 262 ? -11.942 4.763 23.346 1.00 16.69 309 ALA A N 1
ATOM 2046 C CA . ALA A 1 262 ? -11.576 3.369 23.546 1.00 15.71 309 ALA A CA 1
ATOM 2047 C C . ALA A 1 262 ? -12.792 2.531 23.176 1.00 18.71 309 ALA A C 1
ATOM 2048 O O . ALA A 1 262 ? -13.850 2.655 23.790 1.00 16.60 309 ALA A O 1
ATOM 2050 N N . ALA A 1 263 ? -12.643 1.687 22.166 1.00 15.51 310 ALA A N 1
ATOM 2051 C CA . ALA A 1 263 ? -13.790 0.977 21.604 1.00 15.78 310 ALA A CA 1
ATOM 2052 C C . ALA A 1 263 ? -13.613 -0.529 21.603 1.00 16.07 310 ALA A C 1
ATOM 2053 O O . ALA A 1 263 ? -12.594 -1.033 21.122 1.00 16.59 310 ALA A O 1
ATOM 2055 N N . PRO A 1 264 ? -14.635 -1.266 22.082 1.00 14.47 311 PRO A N 1
ATOM 2056 C CA . PRO A 1 264 ? -14.509 -2.724 22.101 1.00 14.93 3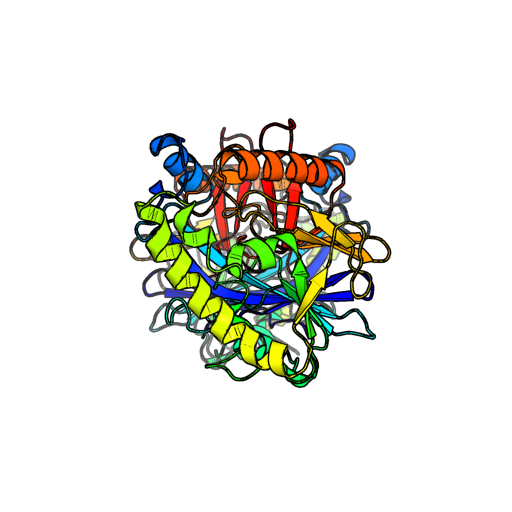11 PRO A CA 1
ATOM 2057 C C . PRO A 1 264 ? -14.465 -3.350 20.704 1.00 16.27 311 PRO A C 1
ATOM 2058 O O . PRO A 1 264 ? -13.905 -4.442 20.580 1.00 15.95 311 PRO A O 1
ATOM 2062 N N . HIS A 1 265 ? -15.018 -2.691 19.684 1.00 16.85 312 HIS A N 1
ATOM 2063 C CA . HIS A 1 265 ? -15.019 -3.280 18.335 1.00 15.24 312 HIS A CA 1
ATOM 2064 C C . HIS A 1 265 ? -14.242 -2.528 17.254 1.00 18.03 312 HIS A C 1
ATOM 2065 O O . HIS A 1 265 ? -14.536 -2.690 16.067 1.00 16.04 312 HIS A O 1
ATOM 2072 N N . LEU A 1 266 ? -13.264 -1.711 17.642 1.00 16.44 313 LEU A N 1
ATOM 2073 C CA . LEU A 1 266 ? -12.345 -1.133 16.657 1.00 15.35 313 LEU A CA 1
ATOM 2074 C C . LEU A 1 266 ? -11.025 -1.897 16.774 1.00 16.40 313 LEU A C 1
ATOM 2075 O O . LEU A 1 266 ? -10.779 -2.533 17.802 1.00 16.33 313 LEU A O 1
ATOM 2080 N N . PRO A 1 267 ? -10.194 -1.890 15.710 1.00 16.38 314 PRO A N 1
ATOM 2081 C CA . PRO A 1 267 ? -9.000 -2.749 15.686 1.00 15.39 314 PRO A CA 1
ATOM 2082 C C . PRO A 1 267 ? -8.110 -2.611 16.914 1.00 17.67 314 PRO A C 1
ATOM 2083 O O . PRO A 1 267 ? -7.645 -1.495 17.223 1.00 16.27 314 PRO A O 1
ATOM 2087 N N . PHE A 1 268 ? -7.893 -3.731 17.609 1.00 15.89 315 PHE A N 1
ATOM 2088 C CA . PHE A 1 268 ? -7.048 -3.753 18.808 1.00 19.27 315 PHE A CA 1
ATOM 2089 C C . PHE A 1 268 ? -5.755 -2.989 18.580 1.00 18.54 315 PHE A C 1
ATOM 2090 O O . PHE A 1 268 ? -5.099 -3.171 17.547 1.00 20.02 315 PHE A O 1
ATOM 2098 N N . PRO A 1 269 ? -5.351 -2.151 19.549 1.00 19.29 316 PRO A N 1
ATOM 2099 C CA . PRO A 1 269 ? -5.886 -1.926 20.904 1.00 16.33 316 PRO A CA 1
ATOM 2100 C C . PRO A 1 269 ? -7.233 -1.208 20.997 1.00 18.46 316 PRO A C 1
ATOM 2101 O O . PRO A 1 269 ? -7.794 -1.162 22.102 1.00 19.76 316 PRO A O 1
ATOM 2105 N N . GLY A 1 270 ? -7.753 -0.665 19.896 1.00 15.38 317 GLY A N 1
ATOM 2106 C CA . GLY A 1 270 ? -9.068 -0.034 19.932 1.00 15.21 317 GLY A CA 1
ATOM 2107 C C . GLY A 1 270 ? -9.066 1.361 20.538 1.00 17.79 317 GLY A C 1
ATOM 2108 O O . GLY A 1 270 ? -10.118 1.890 20.918 1.00 15.91 317 GLY A O 1
ATOM 2109 N N . ILE A 1 271 ? -7.882 1.961 20.616 1.00 16.67 318 ILE A N 1
ATOM 2110 C CA . ILE A 1 271 ? -7.721 3.287 21.198 1.00 16.08 318 ILE A CA 1
ATOM 2111 C C . ILE A 1 271 ? -7.244 4.249 20.106 1.00 15.45 318 ILE A C 1
ATOM 2112 O O . ILE A 1 271 ? -6.323 3.944 19.335 1.00 17.56 318 ILE A O 1
ATOM 2117 N N . GLY A 1 272 ? -7.883 5.403 20.016 1.00 18.83 319 GLY A N 1
ATOM 2118 C CA . GLY A 1 272 ? -7.573 6.340 18.948 1.00 16.71 319 GLY A CA 1
ATOM 2119 C C . GLY A 1 272 ? -8.445 7.577 19.026 1.00 20.84 319 GLY A C 1
ATOM 2120 O O . GLY A 1 272 ? -8.984 7.903 20.083 1.00 18.46 319 GLY A O 1
ATOM 2121 N N . HIS A 1 273 ? -8.585 8.266 17.899 1.00 21.17 320 HIS A N 1
ATOM 2122 C CA . HIS A 1 273 ? -9.361 9.494 17.838 1.00 16.17 320 HIS A CA 1
ATOM 2123 C C . HIS A 1 273 ? -10.143 9.489 16.532 1.00 19.70 320 HIS A C 1
ATOM 2124 O O . HIS A 1 273 ? -9.826 8.712 15.627 1.00 18.47 320 HIS A O 1
ATOM 2131 N N . THR A 1 274 ? -11.169 10.331 16.424 1.00 20.56 321 THR A N 1
ATOM 2132 C CA . THR A 1 274 ? -11.871 10.439 15.146 1.00 18.93 321 THR A CA 1
ATOM 2133 C C . THR A 1 274 ? -11.736 11.812 14.511 1.00 20.17 321 THR A C 1
ATOM 2134 O O . THR A 1 274 ? -11.897 12.852 15.168 1.00 18.71 321 THR A O 1
ATOM 2138 N N . TYR A 1 275 ? -11.406 11.794 13.225 1.00 20.70 322 TYR A N 1
ATOM 2139 C CA . TYR A 1 275 ? -11.285 13.006 12.434 1.00 20.89 322 TYR A CA 1
ATOM 2140 C C . TYR A 1 275 ? -12.429 13.057 11.446 1.00 22.06 322 TYR A C 1
ATOM 2141 O O . TYR A 1 275 ? -12.931 12.013 11.021 1.00 21.36 322 TYR A O 1
ATOM 2150 N N . SER A 1 276 ? -12.840 14.273 11.092 1.00 22.12 323 SER A N 1
ATOM 2151 C CA . SER A 1 276 ? -13.792 14.485 10.007 1.00 24.43 323 SER A CA 1
ATOM 2152 C C . SER A 1 276 ? -13.423 15.749 9.233 1.00 30.08 323 SER A C 1
ATOM 2153 O O . SER A 1 276 ? -13.154 16.794 9.824 1.00 27.44 323 SER A O 1
ATOM 2156 N N . ALA A 1 277 ? -13.420 15.651 7.910 1.00 28.66 324 ALA A N 1
ATOM 2157 C CA . ALA A 1 277 ? -13.132 16.799 7.060 1.00 35.37 324 ALA A CA 1
ATOM 2158 C C . ALA A 1 277 ? -14.382 17.639 6.813 1.00 37.97 324 ALA A C 1
ATOM 2159 O O . ALA A 1 277 ? -14.281 18.838 6.551 1.00 38.52 324 ALA A O 1
ATOM 2161 N N . ASP A 1 278 ? -15.557 17.017 6.910 1.00 33.16 325 ASP A N 1
ATOM 2162 C CA . ASP A 1 278 ? -16.787 17.668 6.462 1.00 37.90 325 ASP A CA 1
ATOM 2163 C C . ASP A 1 278 ? -18.022 17.408 7.328 1.00 36.89 325 ASP A C 1
ATOM 2164 O O . ASP A 1 278 ? -19.086 17.965 7.061 1.00 37.23 325 ASP A O 1
ATOM 2169 N N . GLY A 1 279 ? -17.905 16.547 8.336 1.00 31.15 326 GLY A N 1
ATOM 2170 C CA . GLY A 1 279 ? -19.056 16.219 9.163 1.00 32.73 326 GLY A CA 1
ATOM 2171 C C . GLY A 1 279 ? -19.991 15.209 8.513 1.00 30.82 326 GLY A C 1
ATOM 2172 O O . GLY A 1 279 ? -21.051 14.881 9.054 1.00 32.55 326 GLY A O 1
ATOM 2173 N N . LYS A 1 280 ? -19.584 14.708 7.386 1.00 27.78 327 LYS A N 1
ATOM 2174 C CA . LYS A 1 280 ? -20.313 13.743 6.669 1.00 31.45 327 LYS A CA 1
ATOM 2175 C C . LYS A 1 280 ? -19.698 12.359 6.774 1.00 32.06 327 LYS A C 1
ATOM 2176 O O . LYS A 1 280 ? -20.381 11.403 6.943 1.00 29.26 327 LYS A O 1
ATOM 2182 N N . SER A 1 281 ? -18.389 12.301 6.654 1.00 26.48 328 SER A N 1
ATOM 2183 C CA . SER A 1 281 ? -17.653 11.063 6.824 1.00 24.52 328 SER A CA 1
ATOM 2184 C C . SER A 1 281 ? -16.623 11.255 7.922 1.00 24.72 328 SER A C 1
ATOM 2185 O O . SER A 1 281 ? -16.200 12.378 8.196 1.00 23.25 328 SER A O 1
ATOM 2188 N N . TYR A 1 282 ? -16.237 10.161 8.561 1.00 23.10 329 TYR A N 1
ATOM 2189 C CA . TYR A 1 282 ? -15.274 10.221 9.653 1.00 21.09 329 TYR A CA 1
ATOM 2190 C C . TYR A 1 282 ? -14.132 9.283 9.332 1.00 19.92 329 TYR A C 1
ATOM 2191 O O . TYR A 1 282 ? -14.286 8.397 8.495 1.00 21.00 329 TYR A O 1
ATOM 2200 N N . GLN A 1 283 ? -12.986 9.489 9.980 1.00 16.95 330 GLN A N 1
ATOM 2201 C CA . GLN A 1 283 ? -11.828 8.618 9.782 1.00 18.90 330 GLN A CA 1
ATOM 2202 C C . GLN A 1 283 ? -11.252 8.225 11.144 1.00 21.18 330 GLN A C 1
ATOM 2203 O O . GLN A 1 283 ? -11.073 9.080 12.019 1.00 20.30 330 GLN A O 1
ATOM 2209 N N . TRP A 1 284 ? -11.003 6.931 11.332 1.00 18.03 331 TRP A N 1
ATOM 2210 C CA . TRP A 1 284 ? -10.472 6.419 12.584 1.00 17.53 331 TRP A CA 1
ATOM 2211 C C . TRP A 1 284 ? -8.963 6.562 12.545 1.00 17.76 331 TRP A C 1
ATOM 2212 O O . TRP A 1 284 ? -8.313 6.012 11.649 1.00 15.58 331 TRP A O 1
ATOM 2223 N N . ILE A 1 285 ? -8.415 7.298 13.511 1.00 19.04 332 ILE A N 1
ATOM 2224 C CA . ILE A 1 285 ? -6.971 7.455 13.636 1.00 17.89 332 ILE A CA 1
ATOM 2225 C C . ILE A 1 285 ? -6.496 6.637 14.840 1.00 18.15 332 ILE A C 1
ATOM 2226 O O . ILE A 1 285 ? -6.704 7.044 15.981 1.00 17.59 332 ILE A O 1
ATOM 2231 N N . PRO A 1 286 ? -5.853 5.486 14.600 1.00 19.67 333 PRO A N 1
ATOM 2232 C CA . PRO A 1 286 ? -5.367 4.713 15.753 1.00 19.37 333 PRO A CA 1
ATOM 2233 C C . PRO A 1 286 ? -4.220 5.433 16.470 1.00 21.26 333 PRO A C 1
ATOM 2234 O O . PRO A 1 286 ? -3.500 6.235 15.863 1.00 16.68 333 PRO A O 1
ATOM 2238 N N . ILE A 1 287 ? -4.064 5.193 17.765 1.00 19.38 334 ILE A N 1
ATOM 2239 C CA . ILE A 1 287 ? -2.941 5.816 18.459 1.00 18.52 334 ILE A CA 1
ATOM 2240 C C . ILE A 1 287 ? -1.640 5.211 17.962 1.00 18.74 334 ILE A C 1
ATOM 2241 O O . ILE A 1 287 ? -1.627 4.113 17.389 1.00 20.49 334 ILE A O 1
ATOM 2246 N N . HIS A 1 288 ? -0.552 5.942 18.169 1.00 20.13 335 HIS A N 1
ATOM 2247 C CA . HIS A 1 288 ? 0.752 5.568 17.636 1.00 19.87 335 HIS A CA 1
ATOM 2248 C C . HIS A 1 288 ? 1.511 4.858 18.765 1.00 21.09 335 HIS A C 1
ATOM 2249 O O . HIS A 1 288 ? 1.736 5.450 19.827 1.00 21.38 335 HIS A O 1
ATOM 2256 N N . PHE A 1 289 ? 1.835 3.592 18.586 1.00 19.12 336 PHE A N 1
ATOM 2257 C CA . PHE A 1 289 ? 2.577 2.768 19.553 1.00 21.70 336 PHE A CA 1
ATOM 2258 C C . PHE A 1 289 ? 3.678 3.531 20.334 1.00 27.91 336 PHE A C 1
ATOM 2259 O O . PHE A 1 289 ? 4.570 4.138 19.659 1.00 23.99 336 PHE A O 1
ATOM 2267 N N . LYS A 1 290 ? 3.625 3.497 21.631 1.00 31.88 337 LYS A N 1
ATOM 2268 C CA . LYS A 1 290 ? 4.605 4.142 22.413 1.00 22.87 337 LYS A CA 1
ATOM 2269 C C . LYS A 1 290 ? 5.361 3.189 23.365 1.00 25.08 337 LYS A C 1
ATOM 2270 O O . LYS A 1 290 ? 4.802 2.661 24.263 1.00 19.37 337 LYS A O 1
ATOM 2276 N N . ASP A 1 291 ? 6.601 2.927 23.057 1.00 23.07 338 ASP A N 1
ATOM 2277 C CA . ASP A 1 291 ? 7.430 2.181 23.935 1.00 24.01 338 ASP A CA 1
ATOM 2278 C C . ASP A 1 291 ? 7.855 3.193 24.955 1.00 27.44 338 ASP A C 1
ATOM 2279 O O . ASP A 1 291 ? 8.052 2.826 26.024 1.00 26.67 338 ASP A O 1
ATOM 2284 N N . LYS B 1 1 ? 6.105 -2.833 31.986 1.00 37.06 48 LYS B N 1
ATOM 2285 C CA . LYS B 1 1 ? 4.672 -2.566 31.940 1.00 30.16 48 LYS B CA 1
ATOM 2286 C C . LYS B 1 1 ? 4.164 -2.679 30.514 1.00 20.83 48 LYS B C 1
ATOM 2287 O O . LYS B 1 1 ? 3.309 -3.407 30.247 1.00 26.25 48 LYS B O 1
ATOM 2293 N N . GLN B 1 2 ? 4.729 -1.891 29.644 1.00 24.17 49 GLN B N 1
ATOM 2294 C CA . GLN B 1 2 ? 4.353 -1.884 28.222 1.00 27.95 49 GLN B CA 1
ATOM 2295 C C . GLN B 1 2 ? 4.626 -3.203 27.511 1.00 26.19 49 GLN B C 1
ATOM 2296 O O . GLN B 1 2 ? 5.587 -3.904 27.836 1.00 20.90 49 GLN B O 1
ATOM 2302 N N . VAL B 1 3 ? 3.754 -3.551 26.565 1.00 21.16 50 VAL B N 1
ATOM 2303 C CA . VAL B 1 3 ? 3.927 -4.768 25.792 1.00 19.52 50 VAL B CA 1
ATOM 2304 C C . VAL B 1 3 ? 5.230 -4.678 25.017 1.00 19.96 50 VAL B C 1
ATOM 2305 O O . VAL B 1 3 ? 5.709 -3.584 24.704 1.00 19.34 50 VAL B O 1
ATOM 2309 N N . ALA B 1 4 ? 5.847 -5.826 24.776 1.00 19.06 51 ALA B N 1
ATOM 2310 C CA . ALA B 1 4 ? 7.114 -5.844 24.056 1.00 20.72 51 ALA B CA 1
ATOM 2311 C C . ALA B 1 4 ? 6.849 -5.441 22.615 1.00 20.52 51 ALA B C 1
ATOM 2312 O O . ALA B 1 4 ? 5.737 -5.639 22.097 1.00 17.96 51 ALA B O 1
ATOM 2314 N N . GLY B 1 5 ? 7.866 -4.879 21.972 1.00 20.79 52 GLY B N 1
ATOM 2315 C CA . GLY B 1 5 ? 7.732 -4.392 20.611 1.00 19.06 52 GLY B CA 1
ATOM 2316 C C . GLY B 1 5 ? 8.058 -5.415 19.537 1.00 19.66 52 GLY B C 1
ATOM 2317 O O . GLY B 1 5 ? 9.003 -5.226 18.765 1.00 20.40 52 GLY B O 1
ATOM 2318 N N . TYR B 1 6 ? 7.299 -6.507 19.497 1.00 16.67 53 TYR B N 1
ATOM 2319 C CA . TYR B 1 6 ? 7.332 -7.413 18.344 1.00 19.07 53 TYR B CA 1
ATOM 2320 C C . TYR B 1 6 ? 5.900 -7.698 17.934 1.00 18.18 53 TYR B C 1
ATOM 2321 O O . TYR B 1 6 ? 4.986 -7.603 18.764 1.00 17.42 53 TYR B O 1
ATOM 2330 N N . TYR B 1 7 ? 5.696 -8.015 16.657 1.00 17.50 54 TYR B N 1
ATOM 2331 C CA . TYR B 1 7 ? 4.365 -8.389 16.161 1.00 19.17 54 TYR B CA 1
ATOM 2332 C C . TYR B 1 7 ? 4.498 -9.373 14.998 1.00 20.66 54 TYR B C 1
ATOM 2333 O O . TYR B 1 7 ? 5.302 -9.159 14.081 1.00 22.26 54 TYR B O 1
ATOM 2342 N N . GLN B 1 8 ? 3.698 -10.436 15.029 1.00 20.71 55 GLN B N 1
ATOM 2343 C CA . GLN B 1 8 ? 3.755 -11.465 13.996 1.00 19.87 55 GLN B CA 1
ATOM 2344 C C . GLN B 1 8 ? 2.725 -11.265 12.901 1.00 20.66 55 GLN B C 1
ATOM 2345 O O . GLN B 1 8 ? 1.511 -11.287 13.160 1.00 21.41 55 GLN B O 1
ATOM 2351 N N . TYR B 1 9 ? 3.204 -11.095 11.673 1.00 19.76 56 TYR B N 1
ATOM 2352 C CA . TYR B 1 9 ? 2.322 -10.994 10.512 1.00 20.47 56 TYR B CA 1
ATOM 2353 C C . TYR B 1 9 ? 2.514 -12.207 9.610 1.00 23.42 56 TYR B C 1
ATOM 2354 O O . TYR B 1 9 ? 3.620 -12.472 9.133 1.00 23.74 56 TYR B O 1
ATOM 2363 N N . GLN B 1 10 ? 1.434 -12.945 9.389 1.00 20.99 57 GLN B N 1
ATOM 2364 C CA . GLN B 1 10 ? 1.489 -14.168 8.612 1.00 23.68 57 GLN B CA 1
ATOM 2365 C C . GLN B 1 10 ? 1.107 -13.912 7.164 1.00 25.78 57 GLN B C 1
ATOM 2366 O O . GLN B 1 10 ? 0.044 -13.353 6.882 1.00 23.32 57 GLN B O 1
ATOM 2372 N N . ALA B 1 11 ? 1.973 -14.342 6.253 1.00 24.49 58 ALA B N 1
ATOM 2373 C CA . ALA B 1 11 ? 1.700 -14.256 4.822 1.00 29.70 58 ALA B CA 1
ATOM 2374 C C . ALA B 1 11 ? 1.879 -15.629 4.216 1.00 31.85 58 ALA B C 1
ATOM 2375 O O . ALA B 1 11 ? 2.998 -16.009 3.842 1.00 28.25 58 ALA B O 1
ATOM 2377 N N . GLY B 1 12 ? 0.784 -16.374 4.110 1.00 28.73 59 GLY B N 1
ATOM 2378 C CA . GLY B 1 12 ? 0.864 -17.743 3.637 1.00 32.59 59 GLY B CA 1
ATOM 2379 C C . GLY B 1 12 ? 1.762 -18.524 4.569 1.00 29.90 59 GLY B C 1
ATOM 2380 O O . GLY B 1 12 ? 1.540 -18.532 5.778 1.00 31.17 59 GLY B O 1
ATOM 2381 N N . ASP B 1 13 ? 2.793 -19.156 4.023 1.00 29.32 60 ASP B N 1
ATOM 2382 C CA . ASP B 1 13 ? 3.709 -19.938 4.845 1.00 31.31 60 ASP B CA 1
ATOM 2383 C C . ASP B 1 13 ? 4.893 -19.103 5.328 1.00 31.19 60 ASP B C 1
ATOM 2384 O O . ASP B 1 13 ? 5.871 -19.638 5.854 1.00 28.52 60 ASP B O 1
ATOM 2389 N N . VAL B 1 14 ? 4.798 -17.800 5.198 1.00 28.57 61 VAL B N 1
ATOM 2390 C CA . VAL B 1 14 ? 5.860 -16.923 5.616 1.00 25.69 61 VAL B CA 1
ATOM 2391 C C . VAL B 1 14 ? 5.482 -16.127 6.856 1.00 22.08 61 VAL B C 1
ATOM 2392 O O . VAL B 1 14 ? 4.443 -15.580 6.929 1.00 23.24 61 VAL B O 1
ATOM 2396 N N . GLN B 1 15 ? 6.363 -16.100 7.830 1.00 23.28 62 GLN B N 1
ATOM 2397 C CA . GLN B 1 15 ? 6.134 -15.265 9.009 1.00 25.79 62 GLN B CA 1
ATOM 2398 C C . GLN B 1 15 ? 7.005 -14.020 8.970 1.00 20.79 62 GLN B C 1
ATOM 2399 O O . GLN B 1 15 ? 8.226 -14.119 8.842 1.00 22.86 62 GLN B O 1
ATOM 2405 N N . ILE B 1 16 ? 6.378 -12.849 9.078 1.00 18.17 63 ILE B N 1
ATOM 2406 C CA . ILE B 1 16 ? 7.124 -11.598 9.195 1.00 19.63 63 ILE B CA 1
ATOM 2407 C C . ILE B 1 16 ? 6.996 -11.051 10.614 1.00 18.73 63 ILE B C 1
ATOM 2408 O O . ILE B 1 16 ? 5.882 -10.850 11.111 1.00 21.29 63 ILE B O 1
ATOM 2413 N N . THR B 1 17 ? 8.135 -10.838 11.272 1.00 21.17 64 THR B N 1
ATOM 2414 C CA . THR B 1 17 ? 8.139 -10.293 12.623 1.00 20.11 64 THR B CA 1
ATOM 2415 C C . THR B 1 17 ? 8.607 -8.854 12.597 1.00 20.78 64 THR B C 1
ATOM 2416 O O . THR B 1 17 ? 9.778 -8.581 12.349 1.00 23.10 64 THR B O 1
ATOM 2420 N N . ALA B 1 18 ? 7.679 -7.937 12.839 1.00 16.47 65 ALA B N 1
ATOM 2421 C CA . ALA B 1 18 ? 8.024 -6.535 13.009 1.00 19.20 65 ALA B CA 1
ATOM 2422 C C . ALA B 1 18 ? 8.704 -6.364 14.357 1.00 19.09 65 ALA B C 1
ATOM 2423 O O . ALA B 1 18 ? 8.228 -6.891 15.366 1.00 20.11 65 ALA B O 1
ATOM 2425 N N . LEU B 1 19 ? 9.812 -5.628 14.375 1.00 21.01 66 LEU B N 1
ATOM 2426 C CA . LEU B 1 19 ? 10.588 -5.428 15.591 1.00 19.79 66 LEU B CA 1
ATOM 2427 C C . LEU B 1 19 ? 10.812 -3.939 15.829 1.00 23.08 66 LEU B C 1
ATOM 2428 O O . LEU B 1 19 ? 11.312 -3.237 14.947 1.00 21.03 66 LEU B O 1
ATOM 2433 N N . LEU B 1 20 ? 10.451 -3.456 17.017 1.00 21.06 67 LEU B N 1
ATOM 2434 C CA . LEU B 1 20 ? 10.599 -2.036 17.327 1.00 23.28 67 LEU B CA 1
ATOM 2435 C C . LEU B 1 20 ? 11.997 -1.726 17.860 1.00 20.10 67 LEU B C 1
ATOM 2436 O O . LEU B 1 20 ? 12.496 -2.427 18.752 1.00 21.85 67 LEU B O 1
ATOM 2441 N N . ASP B 1 21 ? 12.626 -0.686 17.313 1.00 18.79 68 ASP B 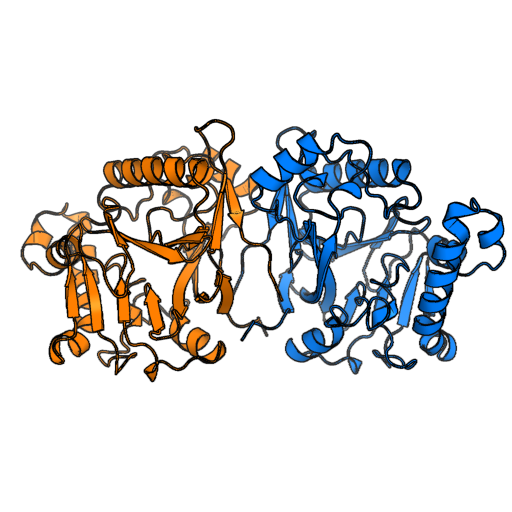N 1
ATOM 2442 C CA . ASP B 1 21 ? 13.929 -0.248 17.807 1.00 21.61 68 ASP B CA 1
ATOM 2443 C C . ASP B 1 21 ? 13.773 0.848 18.852 1.00 22.59 68 ASP B C 1
ATOM 2444 O O . ASP B 1 21 ? 14.631 1.015 19.739 1.00 21.44 68 ASP B O 1
ATOM 2449 N N . GLY B 1 22 ? 12.675 1.596 18.741 1.00 22.60 69 GLY B N 1
ATOM 2450 C CA . GLY B 1 22 ? 12.448 2.768 19.571 1.00 21.20 69 GLY B CA 1
ATOM 2451 C C . GLY B 1 22 ? 11.683 3.831 18.808 1.00 21.70 69 GLY B C 1
ATOM 2452 O O . GLY B 1 22 ? 11.241 3.606 17.681 1.00 19.75 69 GLY B O 1
ATOM 2453 N N . THR B 1 23 ? 11.536 5.000 19.417 1.00 18.90 70 THR B N 1
ATO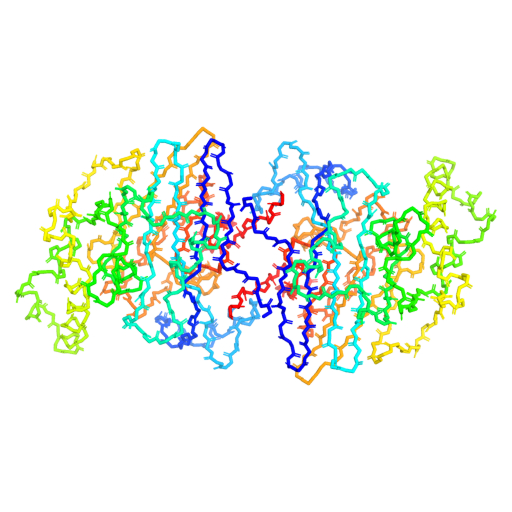M 2454 C CA . THR B 1 23 ? 10.649 6.021 18.879 1.00 22.22 70 THR B CA 1
ATOM 2455 C C . THR B 1 23 ? 11.313 7.393 18.951 1.00 24.47 70 THR B C 1
ATOM 2456 O O . THR B 1 23 ? 11.800 7.803 20.013 1.00 28.03 70 THR B O 1
ATOM 2460 N N . ASN B 1 24 ? 11.346 8.089 17.820 1.00 21.71 71 ASN B N 1
ATOM 2461 C CA . ASN B 1 24 ? 11.868 9.456 17.752 1.00 21.41 71 ASN B CA 1
ATOM 2462 C C . ASN B 1 24 ? 10.760 10.483 17.699 1.00 22.78 71 ASN B C 1
ATOM 2463 O O . ASN B 1 24 ? 9.692 10.209 17.157 1.00 22.34 71 ASN B O 1
ATOM 2468 N N . PHE B 1 25 ? 11.019 11.668 18.245 1.00 20.61 72 PHE B N 1
ATOM 2469 C CA . PHE B 1 25 ? 10.124 12.801 18.058 1.00 23.51 72 PHE B CA 1
ATOM 2470 C C . PHE B 1 25 ? 10.894 13.903 17.344 1.00 23.94 72 PHE B C 1
ATOM 2471 O O . PHE B 1 25 ? 11.744 14.578 17.932 1.00 25.39 72 PHE B O 1
ATOM 2479 N N . MET B 1 26 ? 10.631 14.055 16.054 1.00 22.34 73 MET B N 1
ATOM 2480 C CA . MET B 1 26 ? 11.369 15.045 15.277 1.00 24.99 73 MET B CA 1
ATOM 2481 C C . MET B 1 26 ? 10.606 16.361 15.202 1.00 24.95 73 MET B C 1
ATOM 2482 O O . MET B 1 26 ? 9.366 16.390 15.292 1.00 21.53 73 MET B O 1
ATOM 2487 N N . SER B 1 27 ? 11.348 17.455 15.057 1.00 23.99 74 SER B N 1
ATOM 2488 C CA . SER B 1 27 ? 10.722 18.759 14.868 1.00 23.99 74 SER B CA 1
ATOM 2489 C C . SER B 1 27 ? 10.018 18.822 13.514 1.00 21.89 74 SER B C 1
ATOM 2490 O O . SER B 1 27 ? 10.470 18.208 12.545 1.00 21.13 74 SER B O 1
ATOM 2493 N N . PRO B 1 28 ? 8.895 19.553 13.451 1.00 22.96 75 PRO B N 1
ATOM 2494 C CA . PRO B 1 28 ? 8.085 19.678 12.233 1.00 25.41 75 PRO B CA 1
ATOM 2495 C C . PRO B 1 28 ? 8.802 20.395 11.091 1.00 21.32 75 PRO B C 1
ATOM 2496 O O . PRO B 1 28 ? 8.370 20.260 9.945 1.00 20.77 75 PRO B O 1
ATOM 2500 N N . ASN B 1 29 ? 9.871 21.131 11.390 1.00 19.89 76 ASN B N 1
ATOM 2501 C CA . ASN B 1 29 ? 10.665 21.761 10.336 1.00 21.24 76 ASN B CA 1
ATOM 2502 C C . ASN B 1 29 ? 11.485 20.754 9.519 1.00 22.86 76 ASN B C 1
ATOM 2503 O O . ASN B 1 29 ? 12.114 21.121 8.532 1.00 22.25 76 ASN B O 1
ATOM 2508 N N . LEU B 1 30 ? 11.525 19.496 9.922 1.00 22.33 77 LEU B N 1
ATOM 2509 C CA . LEU B 1 30 ? 12.160 18.486 9.106 1.00 25.66 77 LEU B CA 1
ATOM 2510 C C . LEU B 1 30 ? 11.461 18.238 7.772 1.00 22.72 77 LEU B C 1
ATOM 2511 O O . LEU B 1 30 ? 12.076 17.793 6.862 1.00 21.41 77 LEU B O 1
ATOM 2516 N N . PHE B 1 31 ? 10.159 18.499 7.718 1.00 21.78 78 PHE B N 1
ATOM 2517 C CA . PHE B 1 31 ? 9.455 18.463 6.441 1.00 22.37 78 PHE B CA 1
ATOM 2518 C C . PHE B 1 31 ? 9.803 19.719 5.639 1.00 20.89 78 PHE B C 1
ATOM 2519 O O . PHE B 1 31 ? 9.607 20.842 6.121 1.00 21.34 78 PHE B O 1
ATOM 2527 N N . LYS B 1 32 ? 10.315 19.513 4.450 1.00 21.41 79 LYS B N 1
ATOM 2528 C CA . LYS B 1 32 ? 10.848 20.582 3.626 1.00 23.99 79 LYS B CA 1
ATOM 2529 C C . LYS B 1 32 ? 9.822 21.266 2.734 1.00 24.67 79 LYS B C 1
ATOM 2530 O O . LYS B 1 32 ? 8.921 20.644 2.241 1.00 23.37 79 LYS B O 1
ATOM 2536 N N . ASP B 1 33 ? 10.017 22.555 2.518 1.00 26.34 80 ASP B N 1
ATOM 2537 C CA . ASP B 1 33 ? 9.305 23.300 1.510 1.00 26.06 80 ASP B CA 1
ATOM 2538 C C . ASP B 1 33 ? 7.793 23.076 1.507 1.00 31.98 80 ASP B C 1
ATOM 2539 O O . ASP B 1 33 ? 7.190 22.915 0.489 1.00 36.92 80 ASP B O 1
ATOM 2544 N N . ILE B 1 34 ? 7.199 23.048 2.650 1.00 24.41 81 ILE B N 1
ATOM 2545 C CA . ILE B 1 34 ? 5.785 22.970 2.773 1.00 24.10 81 ILE B CA 1
ATOM 2546 C C . ILE B 1 34 ? 5.530 23.930 3.894 1.00 23.57 81 ILE B C 1
ATOM 2547 O O . ILE B 1 34 ? 6.215 23.917 4.853 1.00 27.65 81 ILE B O 1
ATOM 2552 N N . PRO B 1 35 ? 4.579 24.814 3.734 1.00 27.96 82 PRO B N 1
ATOM 2553 C CA . PRO B 1 35 ? 4.310 25.701 4.877 1.00 28.39 82 PRO B CA 1
ATOM 2554 C C . PRO B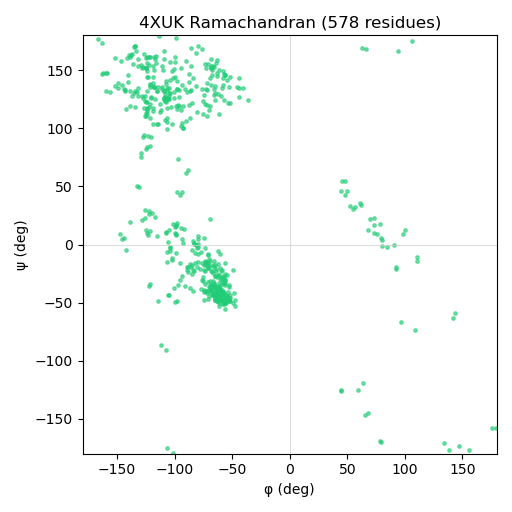 1 35 ? 4.061 25.020 6.225 1.00 28.28 82 PRO B C 1
ATOM 2555 O O . PRO B 1 35 ? 3.400 24.026 6.300 1.00 26.03 82 PRO B O 1
ATOM 2559 N N . GLN B 1 36 ? 4.662 25.538 7.271 1.00 24.19 83 GLN B N 1
ATOM 2560 C CA . GLN B 1 36 ? 4.566 24.845 8.544 1.00 24.20 83 GLN B CA 1
ATOM 2561 C C . GLN B 1 36 ? 3.123 24.821 9.031 1.00 24.92 83 GLN B C 1
ATOM 2562 O O . GLN B 1 36 ? 2.731 23.920 9.762 1.00 22.95 83 GLN B O 1
ATOM 2568 N N . GLN B 1 37 ? 2.328 25.793 8.629 1.00 23.07 84 GLN B N 1
ATOM 2569 C CA . GLN B 1 37 ? 0.920 25.764 8.930 1.00 28.91 84 GLN B CA 1
ATOM 2570 C C . GLN B 1 37 ? 0.227 24.555 8.339 1.00 26.81 84 GLN B C 1
ATOM 2571 O O . GLN B 1 37 ? -0.545 23.961 8.990 1.00 27.23 84 GLN B O 1
ATOM 2577 N N . GLN B 1 38 ? 0.553 24.187 7.119 1.00 23.75 85 GLN B N 1
ATOM 2578 C CA . GLN B 1 38 ? -0.031 23.000 6.491 1.00 25.43 85 GLN B CA 1
ATOM 2579 C C . GLN B 1 38 ? 0.462 21.710 7.152 1.00 26.53 85 GLN B C 1
ATOM 2580 O O . GLN B 1 38 ? -0.303 20.757 7.317 1.00 23.79 85 GLN B O 1
ATOM 2586 N N . VAL B 1 39 ? 1.733 21.686 7.547 1.00 22.92 86 VAL B N 1
ATOM 2587 C CA . VAL B 1 39 ? 2.263 20.556 8.310 1.00 21.00 86 VAL B CA 1
ATOM 2588 C C . VAL B 1 39 ? 1.454 20.367 9.577 1.00 22.34 86 VAL B C 1
ATOM 2589 O O . VAL B 1 39 ? 1.024 19.253 9.905 1.00 21.84 86 VAL B O 1
ATOM 2593 N N . HIS B 1 40 ? 1.230 21.468 10.284 1.00 24.68 87 HIS B N 1
ATOM 2594 C CA . HIS B 1 40 ? 0.491 21.421 11.541 1.00 27.28 87 HIS B CA 1
ATOM 2595 C C . HIS B 1 40 ? -0.997 21.043 11.365 1.00 26.17 87 HIS B C 1
ATOM 2596 O O . HIS B 1 40 ? -1.552 20.294 12.186 1.00 20.95 87 HIS B O 1
ATOM 2603 N N . GLU B 1 41 ? -1.618 21.486 10.295 1.00 26.26 88 GLU B N 1
ATOM 2604 C CA . GLU B 1 41 ? -2.980 21.094 9.968 1.00 27.57 88 GLU B CA 1
ATOM 2605 C C . GLU B 1 41 ? -3.082 19.604 9.788 1.00 24.05 88 GLU B C 1
ATOM 2606 O O . GLU B 1 41 ? -3.960 18.993 10.288 1.00 22.57 88 GLU B O 1
ATOM 2612 N N . ILE B 1 42 ? -2.137 19.058 9.056 1.00 20.74 89 ILE B N 1
ATOM 2613 C CA . ILE B 1 42 ? -2.141 17.623 8.760 1.00 22.06 89 ILE B CA 1
ATOM 2614 C C . ILE B 1 42 ? -1.868 16.792 10.009 1.00 22.26 89 ILE B C 1
ATOM 2615 O O . ILE B 1 42 ? -2.497 15.755 10.222 1.00 21.57 89 ILE B O 1
ATOM 2620 N N . LEU B 1 43 ? -0.928 17.249 10.826 1.00 20.06 90 LEU B N 1
ATOM 2621 C CA . LEU B 1 43 ? -0.626 16.579 12.084 1.00 20.86 90 LEU B CA 1
ATOM 2622 C C . LEU B 1 43 ? -1.861 16.560 12.993 1.00 19.45 90 LEU B C 1
ATOM 2623 O O . LEU B 1 43 ? -2.133 15.553 13.658 1.00 18.67 90 LEU B O 1
ATOM 2628 N N . LYS B 1 44 ? -2.582 17.649 13.022 1.00 19.90 91 LYS B N 1
ATOM 2629 C CA . LYS B 1 44 ? -3.798 17.733 13.796 1.00 21.01 91 LYS B CA 1
ATOM 2630 C C . LYS B 1 44 ? -4.902 16.768 13.355 1.00 21.89 91 LYS B C 1
ATOM 2631 O O . LYS B 1 44 ? -5.512 16.147 14.156 1.00 18.00 91 LYS B O 1
ATOM 2637 N N . LYS B 1 45 ? -5.069 16.625 12.059 1.00 20.35 92 LYS B N 1
ATOM 2638 C CA . LYS B 1 45 ? -5.974 15.625 11.498 1.00 20.90 92 LYS B CA 1
ATOM 2639 C C . LYS B 1 45 ? -5.679 14.223 12.030 1.00 20.59 92 LYS B C 1
ATOM 2640 O O . LYS B 1 45 ? -6.594 13.455 12.333 1.00 20.58 92 LYS B O 1
ATOM 2646 N N . TYR B 1 46 ? -4.394 13.903 12.151 1.00 18.68 93 TYR B N 1
ATOM 2647 C CA . TYR B 1 46 ? -3.963 12.574 12.568 1.00 18.18 93 TYR B CA 1
ATOM 2648 C C . TYR B 1 46 ? -3.633 12.553 14.048 1.00 20.26 93 TYR B C 1
ATOM 2649 O O . TYR B 1 46 ? -2.942 11.640 14.521 1.00 18.99 93 TYR B O 1
ATOM 2658 N N . TYR B 1 47 ? -4.132 13.560 14.770 1.00 18.86 94 TYR B N 1
ATOM 2659 C CA . TYR B 1 47 ? -3.913 13.678 16.212 1.00 20.65 94 TYR B CA 1
ATOM 2660 C C . TYR B 1 47 ? -2.450 13.402 16.563 1.00 21.26 94 TYR B C 1
ATOM 2661 O O . TYR B 1 47 ? -2.138 12.640 17.494 1.00 21.21 94 TYR B O 1
ATOM 2670 N N . ALA B 1 48 ? -1.564 14.019 15.786 1.00 20.88 95 ALA B N 1
ATOM 2671 C CA . ALA B 1 48 ? -0.125 13.772 15.893 1.00 24.07 95 ALA B CA 1
ATOM 2672 C C . ALA B 1 48 ? 0.665 15.047 16.203 1.00 21.36 95 ALA B C 1
ATOM 2673 O O . ALA B 1 48 ? 1.897 15.047 16.111 1.00 25.00 95 ALA B O 1
ATOM 2675 N N . ASP B 1 49 ? -0.036 16.122 16.566 1.00 21.94 96 ASP B N 1
ATOM 2676 C CA . ASP B 1 49 ? 0.610 17.418 16.770 1.00 27.20 96 ASP B CA 1
ATOM 2677 C C . ASP B 1 49 ? 0.897 17.644 18.245 1.00 29.67 96 ASP B C 1
ATOM 2678 O O . ASP B 1 49 ? 0.232 18.443 18.899 1.00 36.18 96 ASP B O 1
ATOM 2683 N N . GLN B 1 50 ? 1.889 16.941 18.773 1.00 30.01 97 GLN B N 1
ATOM 2684 C CA . GLN B 1 50 ? 2.241 17.110 20.180 1.00 31.13 97 GLN B CA 1
ATOM 2685 C C . GLN B 1 50 ? 3.460 18.012 20.349 1.00 34.15 97 GLN B C 1
ATOM 2686 O O . GLN B 1 50 ? 4.302 18.131 19.448 1.00 27.27 97 GLN B O 1
ATOM 2692 N N . GLU B 1 51 ? 3.523 18.692 21.454 1.00 33.12 98 GLU B N 1
ATOM 2693 C CA . GLU B 1 51 ? 4.590 19.611 21.741 1.00 35.04 98 GLU B CA 1
ATOM 2694 C C . GLU B 1 51 ? 6.018 19.072 21.611 1.00 33.02 98 GLU B C 1
ATOM 2695 O O . GLU B 1 51 ? 6.876 19.788 21.228 1.00 31.65 98 GLU B O 1
ATOM 2701 N N . LYS B 1 52 ? 6.252 17.818 21.930 1.00 27.82 99 LYS B N 1
ATOM 2702 C CA . LYS B 1 52 ? 7.616 17.284 21.899 1.00 30.52 99 LYS B CA 1
ATOM 2703 C C . LYS B 1 52 ? 8.114 16.991 20.490 1.00 29.80 99 LYS B C 1
ATOM 2704 O O . LYS B 1 52 ? 9.317 16.818 20.268 1.00 26.25 99 LYS B O 1
ATOM 2710 N N . GLY B 1 53 ? 7.188 16.932 19.537 1.00 28.00 100 GLY B N 1
ATOM 2711 C CA . GLY B 1 53 ? 7.567 16.718 18.156 1.00 24.52 100 GLY B CA 1
ATOM 2712 C C . GLY B 1 53 ? 6.737 15.673 17.444 1.00 24.69 100 GLY B C 1
ATOM 2713 O O . GLY B 1 53 ? 5.737 15.179 17.967 1.00 20.44 100 GLY B O 1
ATOM 2714 N N . VAL B 1 54 ? 7.188 15.322 16.249 1.00 24.55 101 VAL B N 1
ATOM 2715 C CA . VAL B 1 54 ? 6.461 14.415 15.376 1.00 26.12 101 VAL B CA 1
ATOM 2716 C C . VAL B 1 54 ? 6.889 12.971 15.655 1.00 21.81 101 VAL B C 1
ATOM 2717 O O . VAL B 1 54 ? 7.982 12.568 15.284 1.00 18.18 101 VAL B O 1
ATOM 2721 N N . GLN B 1 55 ? 6.026 12.204 16.319 1.00 19.45 102 GLN B N 1
ATOM 2722 C CA . GLN B 1 55 ? 6.356 10.833 16.705 1.00 21.17 102 GLN B CA 1
ATOM 2723 C C . GLN B 1 55 ? 6.675 9.972 15.491 1.00 21.36 102 GLN B C 1
ATOM 2724 O O . GLN B 1 55 ? 5.876 9.902 14.544 1.00 18.37 102 GLN B O 1
ATOM 2730 N N . THR B 1 56 ? 7.828 9.307 15.525 1.00 17.44 103 THR B N 1
ATOM 2731 C CA . THR B 1 56 ? 8.294 8.516 14.381 1.00 19.03 103 THR B CA 1
ATOM 2732 C C . THR B 1 56 ? 8.894 7.195 14.844 1.00 19.65 103 THR B C 1
ATOM 2733 O O . THR B 1 56 ? 9.885 7.173 15.592 1.00 18.23 103 THR B O 1
ATOM 2737 N N . SER B 1 57 ? 8.306 6.087 14.402 1.00 16.51 104 SER B N 1
ATOM 2738 C CA . SER B 1 57 ? 8.825 4.783 14.808 1.00 17.20 104 SER B CA 1
ATOM 2739 C C . SER B 1 57 ? 10.127 4.494 14.074 1.00 22.50 104 SER B C 1
ATOM 2740 O O . SER B 1 57 ? 10.380 5.056 13.002 1.00 18.50 104 SER B O 1
ATOM 2743 N N . ILE B 1 58 ? 10.957 3.646 14.682 1.00 19.14 105 ILE B N 1
ATOM 2744 C CA . ILE B 1 58 ? 12.085 3.026 14.000 1.00 19.30 105 ILE B CA 1
ATOM 2745 C C . ILE B 1 58 ? 11.906 1.515 14.156 1.00 20.33 105 ILE B C 1
ATOM 2746 O O . ILE B 1 58 ? 11.955 0.994 15.281 1.00 19.12 105 ILE B O 1
ATOM 2751 N N . ASN B 1 59 ? 11.696 0.823 13.036 1.00 19.35 106 ASN B N 1
ATOM 2752 C CA . ASN B 1 59 ? 11.410 -0.607 13.037 1.00 17.52 106 ASN B CA 1
ATOM 2753 C C . ASN B 1 59 ? 12.432 -1.400 12.229 1.00 19.77 106 ASN B C 1
ATOM 2754 O O . ASN B 1 59 ? 13.141 -0.845 11.378 1.00 19.54 106 ASN B O 1
ATOM 2759 N N . ALA B 1 60 ? 12.490 -2.707 12.472 1.00 18.19 107 ALA B N 1
ATOM 2760 C CA . ALA B 1 60 ? 13.203 -3.622 11.570 1.00 20.11 107 ALA B CA 1
ATOM 2761 C C . ALA B 1 60 ? 12.283 -4.805 11.361 1.00 21.78 107 ALA B C 1
ATOM 2762 O O . ALA B 1 60 ? 11.265 -4.917 12.053 1.00 21.95 107 ALA B O 1
ATOM 2764 N N . PHE B 1 61 ? 12.627 -5.695 10.431 1.00 21.23 108 PHE B N 1
ATOM 2765 C CA . PHE B 1 61 ? 11.756 -6.839 10.141 1.00 22.44 108 PHE B CA 1
ATOM 2766 C C . PHE B 1 61 ? 12.491 -8.171 10.001 1.00 23.54 108 PHE B C 1
ATOM 2767 O O . PHE B 1 61 ? 13.481 -8.273 9.282 1.00 21.51 108 PHE B O 1
ATOM 2775 N N . LEU B 1 62 ? 12.000 -9.185 10.710 1.00 22.10 109 LEU B N 1
ATOM 2776 C CA . LEU B 1 62 ? 12.448 -10.560 10.497 1.00 24.62 109 LEU B CA 1
ATOM 2777 C C . LEU B 1 62 ? 11.508 -11.230 9.521 1.00 22.69 109 LEU B C 1
ATOM 2778 O O . LEU B 1 62 ? 10.287 -11.062 9.626 1.00 23.68 109 LEU B O 1
ATOM 2783 N N . VAL B 1 63 ? 12.066 -11.985 8.577 1.00 24.16 110 VAL B N 1
ATOM 2784 C CA . VAL B 1 63 ? 11.254 -12.766 7.641 1.00 23.73 110 VAL B CA 1
ATOM 2785 C C . VAL B 1 63 ? 11.655 -14.234 7.700 1.00 23.72 110 VAL B C 1
ATOM 2786 O O . VAL B 1 63 ? 12.797 -14.594 7.376 1.00 24.35 110 VAL B O 1
ATOM 2790 N N . ASN B 1 64 ? 10.713 -15.076 8.111 1.00 21.88 111 ASN B N 1
ATOM 2791 C CA . ASN B 1 64 ? 10.953 -16.507 8.237 1.00 24.77 111 ASN B CA 1
ATOM 2792 C C . ASN B 1 64 ? 10.333 -17.202 7.042 1.00 22.24 111 ASN B C 1
ATOM 2793 O O . ASN B 1 64 ? 9.109 -17.385 6.979 1.00 23.39 111 ASN B O 1
ATOM 2798 N N . ILE B 1 65 ? 11.179 -17.607 6.102 1.00 24.93 112 ILE B N 1
ATOM 2799 C CA . ILE B 1 65 ? 10.698 -18.255 4.888 1.00 24.38 112 ILE B CA 1
ATOM 2800 C C . ILE B 1 65 ? 10.808 -19.782 4.953 1.00 28.33 112 ILE B C 1
ATOM 2801 O O . ILE B 1 65 ? 10.715 -20.464 3.927 1.00 32.06 112 ILE B O 1
ATOM 2806 N N . GLY B 1 66 ? 10.973 -20.317 6.160 1.00 31.63 113 GLY B N 1
ATOM 2807 C CA . GLY B 1 66 ? 11.022 -21.759 6.344 1.00 33.30 113 GLY B CA 1
ATOM 2808 C C . GLY B 1 66 ? 12.446 -22.277 6.403 1.00 32.46 113 GLY B C 1
ATOM 2809 O O . GLY B 1 66 ? 12.890 -22.764 7.442 1.00 37.59 113 GLY B O 1
ATOM 2810 N N . LYS B 1 67 ? 13.160 -22.171 5.286 1.00 31.49 114 LYS B N 1
ATOM 2811 C CA . LYS B 1 67 ? 14.543 -22.626 5.201 1.00 34.57 114 LYS B CA 1
ATOM 2812 C C . LYS B 1 67 ? 15.512 -21.566 5.722 1.00 37.27 114 LYS B C 1
ATOM 2813 O O . LYS B 1 67 ? 16.646 -21.883 6.104 1.00 37.14 114 LYS B O 1
ATOM 2819 N N . SER B 1 68 ? 15.073 -20.307 5.734 1.00 30.41 115 SER B N 1
ATOM 2820 C CA . SER B 1 68 ? 15.964 -19.209 6.104 1.00 31.00 115 SER B CA 1
ATOM 2821 C C . SER B 1 68 ? 15.255 -18.177 6.960 1.00 27.06 115 SER B C 1
ATOM 2822 O O . SER B 1 68 ? 14.068 -17.930 6.781 1.00 27.76 115 SER B O 1
ATOM 2825 N N . LEU B 1 69 ? 15.991 -17.585 7.893 1.00 27.30 116 LEU B N 1
ATOM 2826 C CA . LEU B 1 69 ? 15.484 -16.476 8.681 1.00 24.54 116 LEU B CA 1
ATOM 2827 C C . LEU B 1 69 ? 16.274 -15.254 8.268 1.00 27.90 116 LEU B C 1
ATOM 2828 O O . LEU B 1 69 ? 17.495 -15.194 8.452 1.00 29.42 116 LEU B O 1
ATOM 2833 N N . ILE B 1 70 ? 15.625 -14.273 7.678 1.00 26.59 117 ILE B N 1
ATOM 2834 C CA . ILE B 1 70 ? 16.247 -13.059 7.180 1.00 26.66 117 ILE B CA 1
ATOM 2835 C C . ILE B 1 70 ? 15.879 -11.803 7.960 1.00 26.16 117 ILE B C 1
ATOM 2836 O O . ILE B 1 70 ? 14.732 -11.581 8.224 1.00 24.45 117 ILE B O 1
ATOM 2841 N N . LEU B 1 71 ? 16.858 -10.979 8.288 1.00 24.58 118 LEU B N 1
ATOM 2842 C CA . LEU B 1 71 ? 16.577 -9.723 8.988 1.00 24.25 118 LEU B CA 1
ATOM 2843 C C . LEU B 1 71 ? 16.753 -8.529 8.061 1.00 26.58 118 LEU B C 1
ATOM 2844 O O . LEU B 1 71 ? 17.820 -8.349 7.453 1.00 24.01 118 LEU B O 1
ATOM 2849 N N . ILE B 1 72 ? 15.709 -7.711 7.954 1.00 19.91 119 ILE B N 1
ATOM 2850 C CA . ILE B 1 72 ? 15.736 -6.577 7.040 1.00 20.31 119 ILE B CA 1
ATOM 2851 C C . ILE B 1 72 ? 15.845 -5.278 7.826 1.00 21.74 119 ILE B C 1
ATOM 2852 O O . ILE B 1 72 ? 14.886 -4.844 8.470 1.00 24.28 119 ILE B O 1
ATOM 2857 N N . ASP B 1 73 ? 17.032 -4.672 7.763 1.00 21.70 120 ASP B N 1
ATOM 2858 C CA . ASP B 1 73 ? 17.464 -3.606 8.678 1.00 20.85 120 ASP B CA 1
ATOM 2859 C C . ASP B 1 73 ? 17.546 -4.097 10.131 1.00 22.64 120 ASP B C 1
ATOM 2860 O O . ASP B 1 73 ? 17.077 -5.197 10.452 1.00 19.36 120 ASP B O 1
ATOM 2865 N N . SER B 1 74 ? 18.141 -3.296 11.009 1.00 19.89 121 SER B N 1
ATOM 2866 C CA . SER B 1 74 ? 18.479 -3.813 12.335 1.00 21.79 121 SER B CA 1
ATOM 2867 C C . SER B 1 74 ? 18.411 -2.786 13.453 1.00 19.94 121 SER B C 1
ATOM 2868 O O . SER B 1 74 ? 18.829 -3.063 14.585 1.00 21.32 121 SER B O 1
ATOM 2871 N N . GLY B 1 75 ? 17.884 -1.607 13.157 1.00 18.19 122 GLY B N 1
ATOM 2872 C CA . GLY B 1 75 ? 17.813 -0.560 14.161 1.00 22.50 122 GLY B CA 1
ATOM 2873 C C . GLY B 1 75 ? 19.134 0.161 14.373 1.00 23.00 122 GLY B C 1
ATOM 2874 O O . GLY B 1 75 ? 20.090 -0.033 13.612 1.00 25.28 122 GLY B O 1
ATOM 2875 N N . ALA B 1 76 ? 19.201 0.963 15.431 1.00 19.02 123 ALA B N 1
ATOM 2876 C CA . ALA B 1 76 ? 20.312 1.898 15.622 1.00 24.00 123 ALA B CA 1
ATOM 2877 C C . ALA B 1 76 ? 21.360 1.485 16.655 1.00 26.54 123 ALA B C 1
ATOM 2878 O O . ALA B 1 76 ? 22.349 2.205 16.843 1.00 26.27 123 ALA B O 1
ATOM 2880 N N . ALA B 1 77 ? 21.147 0.350 17.317 1.00 24.46 124 ALA B N 1
ATOM 2881 C CA . ALA B 1 77 ? 21.956 -0.016 18.484 1.00 28.02 124 ALA B CA 1
ATOM 2882 C C . ALA B 1 77 ? 22.117 1.201 19.386 1.00 30.02 124 ALA B C 1
ATOM 2883 O O . ALA B 1 77 ? 21.128 1.851 19.727 1.00 26.31 124 ALA B O 1
ATOM 2885 N N . SER B 1 78 ? 23.373 1.519 19.686 1.00 31.56 125 SER B N 1
ATOM 2886 C CA . SER B 1 78 ? 23.770 2.673 20.471 1.00 32.51 125 SER B CA 1
ATOM 2887 C C . SER B 1 78 ? 24.233 3.880 19.683 1.00 33.35 125 SER B C 1
ATOM 2888 O O . SER B 1 78 ? 24.725 4.811 20.247 1.00 34.15 125 SER B O 1
ATOM 2891 N N . CYS B 1 79 ? 24.062 3.851 18.385 1.00 30.32 126 CYS B N 1
ATOM 2892 C CA . CYS B 1 79 ? 24.607 4.897 17.518 1.00 31.29 126 CYS B CA 1
ATOM 2893 C C . CYS B 1 79 ? 23.898 6.257 17.627 1.00 34.10 126 CYS B C 1
ATOM 2894 O O . CYS B 1 79 ? 24.457 7.277 17.218 1.00 37.57 126 CYS B O 1
ATOM 2897 N N . PHE B 1 80 ? 22.677 6.292 18.135 1.00 33.04 127 PHE B N 1
ATOM 2898 C CA . PHE B 1 80 ? 21.944 7.553 18.299 1.00 35.50 127 PHE B CA 1
ATOM 2899 C C . PHE B 1 80 ? 21.492 7.844 19.709 1.00 40.16 127 PHE B C 1
ATOM 2900 O O . PHE B 1 80 ? 20.771 8.770 19.917 1.00 43.64 127 PHE B O 1
ATOM 2908 N N . GLY B 1 81 ? 21.922 7.063 20.662 1.00 34.38 128 GLY B N 1
ATOM 2909 C CA . GLY B 1 81 ? 21.535 7.290 22.023 1.00 41.66 128 GLY B CA 1
ATOM 2910 C C . GLY B 1 81 ? 20.537 6.276 22.475 1.00 42.71 128 GLY B C 1
ATOM 2911 O O . GLY B 1 81 ? 20.074 5.457 21.724 1.00 38.07 128 GLY B O 1
ATOM 2912 N N . SER B 1 82 ? 20.222 6.363 23.740 1.00 39.63 129 SER B N 1
ATOM 2913 C CA . SER B 1 82 ? 19.661 5.276 24.441 1.00 39.56 129 SER B CA 1
ATOM 2914 C C . SER B 1 82 ? 18.180 5.075 24.371 1.00 31.34 129 SER B C 1
ATOM 2915 O O . SER B 1 82 ? 17.695 4.133 24.880 1.00 35.91 129 SER B O 1
ATOM 2918 N N . HIS B 1 83 ? 17.474 5.966 23.742 1.00 34.40 130 HIS B N 1
ATOM 2919 C CA . HIS B 1 83 ? 16.076 5.778 23.472 1.00 33.63 130 HIS B CA 1
ATOM 2920 C C . HIS B 1 83 ? 15.858 4.774 22.341 1.00 33.43 130 HIS B C 1
ATOM 2921 O O . HIS B 1 83 ? 14.826 4.187 22.237 1.00 33.83 130 HIS B O 1
ATOM 2928 N N . LEU B 1 84 ? 16.866 4.572 21.496 1.00 29.57 131 LEU B N 1
ATOM 2929 C CA . LEU B 1 84 ? 16.801 3.568 20.455 1.00 24.40 131 LEU B CA 1
ATOM 2930 C C . LEU B 1 84 ? 17.565 2.300 20.796 1.00 27.04 131 LEU B C 1
ATOM 2931 O O . LEU B 1 84 ? 18.094 2.210 21.841 1.00 29.19 131 LEU B O 1
ATOM 2936 N N . GLY B 1 85 ? 17.581 1.325 19.912 1.00 22.63 132 GLY B N 1
ATOM 2937 C CA . GLY B 1 85 ? 18.391 0.130 20.095 1.00 21.95 132 GLY B CA 1
ATOM 2938 C C . GLY B 1 85 ? 17.683 -1.117 20.606 1.00 22.35 132 GLY B C 1
ATOM 2939 O O . GLY B 1 85 ? 18.349 -2.081 20.995 1.00 22.82 132 GLY B O 1
ATOM 2940 N N . SER B 1 86 ? 16.350 -1.129 20.613 1.00 24.90 133 SER B N 1
ATOM 2941 C CA . SER B 1 86 ? 15.543 -2.247 21.133 1.00 25.33 133 SER B CA 1
ATOM 2942 C C . SER B 1 86 ? 15.363 -3.447 20.239 1.00 21.64 133 SER B C 1
ATOM 2943 O O . SER B 1 86 ? 14.845 -4.401 20.667 1.00 22.90 133 SER B O 1
ATOM 2946 N N . VAL B 1 87 ? 15.780 -3.375 18.997 1.00 21.22 134 VAL B N 1
ATOM 2947 C CA . VAL B 1 87 ? 15.522 -4.467 18.050 1.00 19.96 134 VAL B CA 1
ATOM 2948 C C . VAL B 1 87 ? 15.975 -5.844 18.547 1.00 21.55 134 VAL B C 1
ATOM 2949 O O . VAL B 1 87 ? 15.220 -6.821 18.476 1.00 23.38 134 VAL B O 1
ATOM 2953 N N . LEU B 1 88 ? 17.191 -5.925 19.071 1.00 20.55 135 LEU B N 1
ATOM 2954 C CA . LEU B 1 88 ? 17.714 -7.217 19.493 1.00 22.15 135 LEU B CA 1
ATOM 2955 C C . LEU B 1 88 ? 16.926 -7.734 20.685 1.00 23.11 135 LEU B C 1
ATOM 2956 O O . LEU B 1 88 ? 16.610 -8.927 20.760 1.00 23.59 135 LEU B O 1
ATOM 2961 N N . SER B 1 89 ? 16.590 -6.839 21.608 1.00 21.31 136 SER B N 1
ATOM 2962 C CA . SER B 1 89 ? 15.788 -7.229 22.770 1.00 25.79 136 SER B CA 1
ATOM 2963 C C . SER B 1 89 ? 14.403 -7.721 22.345 1.00 23.47 136 SER B C 1
ATOM 2964 O O . SER B 1 89 ? 13.875 -8.686 22.905 1.00 19.98 136 SER B O 1
ATOM 2967 N N . ASN B 1 90 ? 13.817 -7.063 21.351 1.00 19.37 137 ASN B N 1
ATOM 2968 C CA . ASN B 1 90 ? 12.486 -7.455 20.887 1.00 24.68 137 ASN B CA 1
ATOM 2969 C C . ASN B 1 90 ? 12.513 -8.730 20.049 1.00 22.17 137 ASN B C 1
ATOM 2970 O O . ASN B 1 90 ? 11.570 -9.517 20.091 1.00 22.22 137 ASN B O 1
ATOM 2975 N N . LEU B 1 91 ? 13.600 -8.957 19.333 1.00 23.17 138 LEU B N 1
ATOM 2976 C CA . LEU B 1 91 ? 13.824 -10.195 18.617 1.00 24.03 138 LEU B CA 1
ATOM 2977 C C . LEU B 1 91 ? 13.805 -11.357 19.577 1.00 22.75 138 LEU B C 1
ATOM 2978 O O . LEU B 1 91 ? 13.204 -12.355 19.353 1.00 20.32 138 LEU B O 1
ATOM 2983 N N . LYS B 1 92 ? 14.522 -11.182 20.659 1.00 21.79 139 LYS B N 1
ATOM 2984 C CA . LYS B 1 92 ? 14.565 -12.208 21.699 1.00 25.39 139 LYS B CA 1
ATOM 2985 C C . LYS B 1 92 ? 13.211 -12.374 22.372 1.00 21.82 139 LYS B C 1
ATOM 2986 O O . LYS B 1 92 ? 12.755 -13.490 22.608 1.00 21.46 139 LYS B O 1
ATOM 2992 N N . ALA B 1 93 ? 12.559 -11.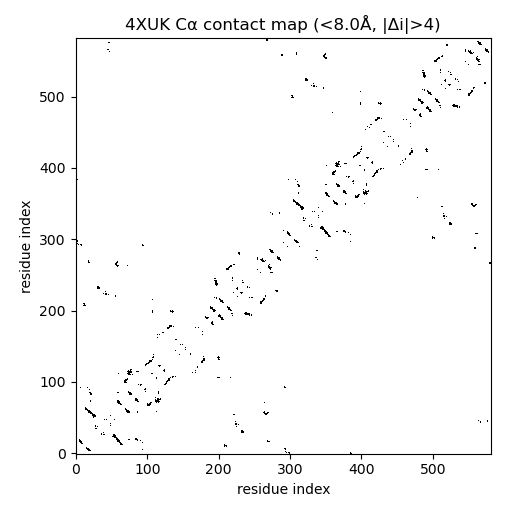258 22.671 1.00 23.37 140 ALA B N 1
ATOM 2993 C CA . ALA B 1 93 ? 11.211 -11.307 23.229 1.00 22.58 140 ALA B CA 1
ATOM 2994 C C . ALA B 1 93 ? 10.245 -12.062 22.317 1.00 24.68 140 ALA B C 1
ATOM 2995 O O . ALA B 1 93 ? 9.325 -12.724 22.799 1.00 22.28 140 ALA B O 1
ATOM 2997 N N . SER B 1 94 ? 10.448 -11.972 21.002 1.00 24.08 141 SER B N 1
ATOM 2998 C CA . SER B 1 94 ? 9.536 -12.616 20.055 1.00 25.17 141 SER B CA 1
ATOM 2999 C C . SER B 1 94 ? 9.704 -14.140 20.030 1.00 27.43 141 SER B C 1
ATOM 3000 O O . SER B 1 94 ? 8.855 -14.864 19.488 1.00 26.07 141 SER B O 1
ATOM 3003 N N . GLY B 1 95 ? 10.800 -14.631 20.601 1.00 24.85 142 GLY B N 1
ATOM 3004 C CA . GLY B 1 95 ? 11.013 -16.064 20.678 1.00 26.46 142 GLY B CA 1
ATOM 3005 C C . GLY B 1 95 ? 12.139 -16.541 19.790 1.00 29.11 142 GLY B C 1
ATOM 3006 O O . GLY B 1 95 ? 12.604 -17.669 19.921 1.00 26.01 142 GLY B O 1
ATOM 3007 N N . TYR B 1 96 ? 12.576 -15.684 18.875 1.00 24.95 143 TYR B N 1
ATOM 3008 C CA . TYR B 1 96 ? 13.680 -16.039 18.013 1.00 24.77 143 TYR B CA 1
ATOM 3009 C C . TYR B 1 96 ? 15.002 -15.825 18.743 1.00 26.30 143 TYR B C 1
ATOM 3010 O O . TYR B 1 96 ? 15.061 -15.163 19.788 1.00 24.36 143 TYR B O 1
ATOM 3019 N N . GLN B 1 97 ? 16.057 -16.390 18.217 1.00 28.98 144 GLN B N 1
ATOM 3020 C CA . GLN B 1 97 ? 17.401 -16.147 18.717 1.00 30.74 144 GLN B CA 1
ATOM 3021 C C . GLN B 1 97 ? 18.308 -15.640 17.600 1.00 25.22 144 GLN B C 1
ATOM 3022 O O . GLN B 1 97 ? 18.130 -16.007 16.487 1.00 23.69 144 GLN B O 1
ATOM 3028 N N . PRO B 1 98 ? 19.218 -14.742 17.931 1.00 25.52 145 PRO B N 1
ATOM 3029 C CA . PRO B 1 98 ? 20.047 -14.109 16.898 1.00 28.04 145 PRO B CA 1
ATOM 3030 C C . PRO B 1 98 ? 20.916 -15.111 16.128 1.00 27.06 145 PRO B C 1
ATOM 3031 O O . PRO B 1 98 ? 21.258 -14.842 14.972 1.00 26.90 145 PRO B O 1
ATOM 3035 N N . GLU B 1 99 ? 21.254 -16.242 16.742 1.00 27.35 146 GLU B N 1
ATOM 3036 C CA . GLU B 1 99 ? 22.026 -17.281 16.050 1.00 28.31 146 GLU B CA 1
ATOM 3037 C C . GLU B 1 99 ? 21.257 -17.833 14.854 1.00 28.21 146 GLU B C 1
ATOM 3038 O O . GLU B 1 99 ? 21.861 -18.322 13.903 1.00 25.88 146 GLU B O 1
ATOM 3044 N N . GLN B 1 100 ? 19.927 -17.752 14.900 1.00 27.00 147 GLN B N 1
ATOM 3045 C CA . GLN B 1 100 ? 19.098 -18.280 13.815 1.00 26.49 147 GLN B CA 1
ATOM 3046 C C . GLN B 1 100 ? 19.106 -17.420 12.553 1.00 23.58 147 GLN B C 1
ATOM 3047 O O . GLN B 1 100 ? 18.697 -17.886 11.485 1.00 25.37 147 GLN B O 1
ATOM 3053 N N . VAL B 1 101 ? 19.525 -16.163 12.667 1.00 25.05 148 VAL B N 1
ATOM 3054 C CA . VAL B 1 101 ? 19.533 -15.273 11.502 1.00 23.87 148 VAL B CA 1
ATOM 3055 C C . VAL B 1 101 ? 20.672 -15.641 10.557 1.00 27.53 148 VAL B C 1
ATOM 3056 O O . VAL B 1 101 ? 21.840 -15.614 10.953 1.00 29.49 148 VAL B O 1
ATOM 3060 N N . ASP B 1 102 ? 20.340 -15.975 9.310 1.00 30.26 149 ASP B N 1
ATOM 3061 C CA . ASP B 1 102 ? 21.373 -16.361 8.348 1.00 31.73 149 ASP B CA 1
ATOM 3062 C C . ASP B 1 102 ? 21.643 -15.296 7.286 1.00 31.45 149 ASP B C 1
ATOM 3063 O O . ASP B 1 102 ? 22.673 -15.347 6.607 1.00 28.43 149 ASP B O 1
ATOM 3068 N N . THR B 1 103 ? 20.731 -14.329 7.162 1.00 23.17 150 THR B N 1
ATOM 3069 C CA . THR B 1 103 ? 20.818 -13.310 6.118 1.00 25.25 150 THR B CA 1
ATOM 3070 C C . THR B 1 103 ? 20.342 -11.964 6.630 1.00 27.33 150 THR B C 1
ATOM 3071 O O . THR B 1 103 ? 19.274 -11.868 7.242 1.00 28.92 150 THR B O 1
ATOM 3075 N N . ILE B 1 104 ? 21.125 -10.922 6.365 1.00 25.94 151 ILE B N 1
ATOM 3076 C CA . ILE B 1 104 ? 20.729 -9.566 6.718 1.00 23.26 151 ILE B CA 1
ATOM 3077 C C . ILE B 1 104 ? 20.682 -8.694 5.468 1.00 26.69 151 ILE B C 1
ATOM 3078 O O . ILE B 1 104 ? 21.685 -8.552 4.754 1.00 26.79 151 ILE B O 1
ATOM 3083 N N . LEU B 1 105 ? 19.510 -8.130 5.198 1.00 22.88 152 LEU B N 1
ATOM 3084 C CA . LEU B 1 105 ? 19.336 -7.235 4.066 1.00 23.22 152 LEU B CA 1
ATOM 3085 C C . LEU B 1 105 ? 19.227 -5.798 4.559 1.00 26.27 152 LEU B C 1
ATOM 3086 O O . LEU B 1 105 ? 18.385 -5.480 5.411 1.00 23.06 152 LEU B O 1
ATOM 3091 N N . LEU B 1 106 ? 20.076 -4.927 4.023 1.00 22.61 153 LEU B N 1
ATOM 3092 C CA . LEU B 1 106 ? 20.049 -3.525 4.416 1.00 22.20 153 LEU B CA 1
ATOM 3093 C C . LEU B 1 106 ? 19.449 -2.660 3.321 1.00 20.80 153 LEU B C 1
ATOM 3094 O O . LEU B 1 106 ? 19.890 -2.707 2.175 1.00 22.61 153 LEU B O 1
ATOM 3099 N N . THR B 1 107 ? 18.438 -1.868 3.663 1.00 20.59 154 THR B N 1
ATOM 3100 C CA . THR B 1 107 ? 17.866 -0.962 2.681 1.00 17.44 154 THR B CA 1
ATOM 3101 C C . THR B 1 107 ? 18.851 0.167 2.370 1.00 21.07 154 THR B C 1
ATOM 3102 O O . THR B 1 107 ? 18.946 0.618 1.227 1.00 21.87 154 THR B O 1
ATOM 3106 N N . HIS B 1 108 ? 19.577 0.609 3.397 1.00 20.95 155 HIS B N 1
ATOM 3107 C CA . HIS B 1 108 ? 20.619 1.638 3.266 1.00 20.57 155 HIS B CA 1
ATOM 3108 C C . HIS B 1 108 ? 21.523 1.624 4.498 1.00 24.20 155 HIS B C 1
ATOM 3109 O O . HIS B 1 108 ? 21.245 0.902 5.472 1.00 22.41 155 HIS B O 1
ATOM 3116 N N . LEU B 1 109 ? 22.599 2.412 4.464 1.00 21.32 156 LEU B N 1
ATOM 3117 C CA . LEU B 1 109 ? 23.600 2.361 5.530 1.00 21.18 156 LEU B CA 1
ATOM 3118 C C . LEU B 1 109 ? 23.482 3.471 6.576 1.00 21.50 156 LEU B C 1
ATOM 3119 O O . LEU B 1 109 ? 24.401 3.675 7.368 1.00 23.74 156 LEU B O 1
ATOM 3124 N N . HIS B 1 110 ? 22.347 4.164 6.619 1.00 20.16 157 HIS B N 1
ATOM 3125 C CA . HIS B 1 110 ? 22.093 5.076 7.734 1.00 20.27 157 HIS B CA 1
ATOM 3126 C C . HIS B 1 110 ? 22.201 4.307 9.056 1.00 24.90 157 HIS B C 1
ATOM 3127 O O . HIS B 1 110 ? 21.871 3.118 9.110 1.00 24.19 157 HIS B O 1
ATOM 3134 N N . PRO B 1 111 ? 22.699 4.970 10.115 1.00 22.00 158 PRO B N 1
ATOM 3135 C CA . PRO B 1 111 ? 22.983 4.257 11.369 1.00 25.18 158 PRO B CA 1
ATOM 3136 C C . PRO B 1 111 ? 21.757 3.559 11.950 1.00 24.09 158 PRO B C 1
ATOM 3137 O O . PRO B 1 111 ? 21.900 2.471 12.516 1.00 21.46 158 PRO B O 1
ATOM 3141 N N . ASP B 1 112 ? 20.571 4.146 11.786 1.00 24.54 159 ASP B N 1
ATOM 3142 C CA . ASP B 1 112 ? 19.368 3.551 12.374 1.00 21.89 159 ASP B CA 1
ATOM 3143 C C . ASP B 1 112 ? 18.898 2.320 11.612 1.00 21.50 159 ASP B C 1
ATOM 3144 O O . ASP B 1 112 ? 17.852 1.746 11.925 1.00 22.28 159 ASP B O 1
ATOM 3149 N N . HIS B 1 113 ? 19.699 1.909 10.632 1.00 21.81 160 HIS B N 1
ATOM 3150 C CA . HIS B 1 113 ? 19.436 0.705 9.855 1.00 22.51 160 HIS B CA 1
ATOM 3151 C C . HIS B 1 113 ? 20.575 -0.337 9.926 1.00 25.62 160 HIS B C 1
ATOM 3152 O O . HIS B 1 113 ? 20.317 -1.552 9.928 1.00 22.79 160 HIS B O 1
ATOM 3159 N N . VAL B 1 114 ? 21.820 0.134 10.014 1.00 24.32 161 VAL B N 1
ATOM 3160 C CA . VAL B 1 114 ? 22.992 -0.753 10.008 1.00 27.12 161 VAL B CA 1
ATOM 3161 C C . VAL B 1 114 ? 23.610 -1.053 11.393 1.00 24.40 161 VAL B C 1
ATOM 3162 O O . VAL B 1 114 ? 24.056 -2.178 11.643 1.00 23.52 161 VAL B O 1
ATOM 3166 N N . CYS B 1 115 ? 23.635 -0.066 12.287 1.00 26.13 162 CYS B N 1
ATOM 3167 C CA . CYS B 1 115 ? 24.340 -0.212 13.574 1.00 26.08 162 CYS B CA 1
ATOM 3168 C C . CYS B 1 115 ? 23.876 -1.420 14.402 1.00 26.94 162 CYS B C 1
ATOM 3169 O O . CYS B 1 115 ? 24.675 -2.069 15.079 1.00 22.48 162 CYS B O 1
ATOM 3172 N N . GLY B 1 116 ? 22.588 -1.736 14.322 1.00 20.63 163 GLY B N 1
ATOM 3173 C CA . GLY B 1 116 ? 22.047 -2.904 14.991 1.00 20.81 163 GLY B CA 1
ATOM 3174 C C . GLY B 1 116 ? 22.672 -4.252 14.659 1.00 21.72 163 GLY B C 1
ATOM 3175 O O . GLY B 1 116 ? 22.463 -5.207 15.399 1.00 23.93 163 GLY B O 1
ATOM 3176 N N . ILE B 1 117 ? 23.440 -4.358 13.575 1.00 21.70 164 ILE B N 1
ATOM 3177 C CA . ILE B 1 117 ? 24.034 -5.655 13.232 1.00 21.31 164 ILE B CA 1
ATOM 3178 C C . ILE B 1 117 ? 25.187 -6.048 14.170 1.00 24.86 164 ILE B C 1
ATOM 3179 O O . ILE B 1 117 ? 25.607 -7.209 14.213 1.00 25.76 164 ILE B O 1
ATOM 3184 N N . SER B 1 118 ? 25.694 -5.083 14.924 1.00 22.44 165 SER B N 1
ATOM 3185 C CA . SER B 1 118 ? 26.802 -5.358 15.825 1.00 25.64 165 SER B CA 1
ATOM 3186 C C . SER B 1 118 ? 26.614 -4.601 17.124 1.00 30.14 165 SER B C 1
ATOM 3187 O O . SER B 1 118 ? 25.843 -3.641 17.188 1.00 33.01 165 SER B O 1
ATOM 3190 N N . LYS B 1 119 ? 27.306 -5.045 18.167 1.00 33.86 166 LYS B N 1
ATOM 3191 C CA . LYS B 1 119 ? 27.360 -4.293 19.410 1.00 31.86 166 LYS B CA 1
ATOM 3192 C C . LYS B 1 119 ? 28.815 -4.044 19.786 1.00 35.90 166 LYS B C 1
ATOM 3193 O O . LYS B 1 119 ? 29.541 -4.976 20.135 1.00 35.18 166 LYS B O 1
ATOM 3199 N N . ASP B 1 120 ? 29.237 -2.800 19.702 1.00 37.65 167 ASP B N 1
ATOM 3200 C CA . ASP B 1 120 ? 30.609 -2.380 19.884 1.00 34.82 167 ASP B CA 1
ATOM 3201 C C . ASP B 1 120 ? 31.571 -3.262 19.145 1.00 36.44 167 ASP B C 1
ATOM 3202 O O . ASP B 1 120 ? 32.488 -3.796 19.695 1.00 39.30 167 ASP B O 1
ATOM 3207 N N . GLY B 1 121 ? 31.349 -3.407 17.872 1.00 34.76 168 GLY B N 1
ATOM 3208 C CA . GLY B 1 121 ? 32.277 -4.123 17.017 1.00 33.83 168 GLY B CA 1
ATOM 3209 C C . GLY B 1 121 ? 32.211 -5.643 17.020 1.00 33.88 168 GLY B C 1
ATOM 3210 O O . GLY B 1 121 ? 32.998 -6.281 16.313 1.00 36.12 168 GLY B O 1
ATOM 3211 N N . VAL B 1 122 ? 31.333 -6.236 17.823 1.00 33.67 169 VAL B N 1
ATOM 3212 C CA . VAL B 1 122 ? 31.060 -7.666 17.755 1.00 32.06 169 VAL B CA 1
ATOM 3213 C C . VAL B 1 122 ? 29.703 -8.047 17.089 1.00 31.77 169 VAL B C 1
ATOM 3214 O O . VAL B 1 122 ? 28.696 -7.534 17.436 1.00 26.71 169 VAL B O 1
ATOM 3218 N N . ALA B 1 123 ? 29.760 -8.972 16.146 1.00 28.59 170 ALA B N 1
ATOM 3219 C CA . ALA B 1 123 ? 28.571 -9.356 15.385 1.00 30.45 170 ALA B CA 1
ATOM 3220 C C . ALA B 1 123 ? 27.442 -9.829 16.291 1.00 31.89 170 ALA B C 1
ATOM 3221 O O . ALA B 1 123 ? 27.625 -10.750 17.092 1.00 29.21 170 ALA B O 1
ATOM 3223 N N . ASN B 1 124 ? 26.279 -9.195 16.175 1.00 30.67 171 ASN B N 1
ATOM 3224 C CA . ASN B 1 124 ? 25.113 -9.644 16.926 1.00 27.84 171 ASN B CA 1
ATOM 3225 C C . ASN B 1 124 ? 24.559 -10.918 16.324 1.00 27.69 171 ASN B C 1
ATOM 3226 O O . ASN B 1 124 ? 23.850 -11.674 16.991 1.00 31.10 171 ASN B O 1
ATOM 3231 N N . PHE B 1 125 ? 24.871 -11.137 15.053 1.00 23.47 172 PHE B N 1
ATOM 3232 C CA . PHE B 1 125 ? 24.303 -12.252 14.315 1.00 23.70 172 PHE B CA 1
ATOM 3233 C C . PHE B 1 125 ? 25.414 -13.099 13.719 1.00 26.80 172 PHE B C 1
ATOM 3234 O O . PHE B 1 125 ? 25.737 -12.985 12.531 1.00 27.70 172 PHE B O 1
ATOM 3242 N N . PRO B 1 126 ? 25.942 -13.957 14.559 1.00 26.57 173 PRO B N 1
ATOM 3243 C CA . PRO B 1 126 ? 27.130 -14.748 14.285 1.00 30.73 173 PRO B CA 1
ATOM 3244 C C . PRO B 1 126 ? 27.062 -15.648 13.082 1.00 31.05 173 PRO B C 1
ATOM 3245 O O . PRO B 1 126 ? 28.071 -16.015 12.590 1.00 36.27 173 PRO B O 1
ATOM 3249 N N . ASN B 1 127 ? 25.891 -16.002 12.626 1.00 29.22 174 ASN B N 1
ATOM 3250 C CA . ASN B 1 127 ? 25.744 -16.902 11.487 1.00 29.75 174 ASN B CA 1
ATOM 3251 C C . ASN B 1 127 ? 25.280 -16.196 10.221 1.00 28.26 174 ASN B C 1
ATOM 3252 O O . ASN B 1 127 ? 24.952 -16.839 9.223 1.00 27.77 174 ASN B O 1
ATOM 3257 N N . ALA B 1 128 ? 25.275 -14.869 10.251 1.00 29.49 175 ALA B N 1
ATOM 3258 C CA . ALA B 1 128 ? 24.635 -14.106 9.180 1.00 29.82 175 ALA B CA 1
ATOM 3259 C C . ALA B 1 128 ? 25.613 -13.476 8.197 1.00 27.38 175 ALA B C 1
ATOM 3260 O O . ALA B 1 128 ? 26.675 -13.000 8.592 1.00 27.97 175 ALA B O 1
ATOM 3262 N N . THR B 1 129 ? 25.260 -13.468 6.913 1.00 28.42 176 THR B N 1
ATOM 3263 C CA . THR B 1 129 ? 25.962 -12.576 5.992 1.00 29.74 176 THR B CA 1
ATOM 3264 C C . THR B 1 129 ? 25.065 -11.405 5.583 1.00 30.42 176 THR B C 1
ATOM 3265 O O . THR B 1 129 ? 23.841 -11.549 5.400 1.00 26.11 176 THR B O 1
ATOM 3269 N N . VAL B 1 130 ? 25.691 -10.237 5.497 1.00 26.92 177 VAL B N 1
ATOM 3270 C CA . VAL B 1 130 ? 25.007 -8.973 5.283 1.00 28.22 177 VAL B CA 1
ATOM 3271 C C . VAL B 1 130 ? 25.060 -8.580 3.811 1.00 31.98 177 VAL B C 1
ATOM 3272 O O . VAL B 1 130 ? 26.116 -8.666 3.176 1.00 32.28 177 VAL B O 1
ATOM 3276 N N . TYR B 1 131 ? 23.924 -8.166 3.257 1.00 25.90 178 TYR B N 1
ATOM 3277 C CA . TYR B 1 131 ? 23.901 -7.654 1.891 1.00 26.27 178 TYR B CA 1
ATOM 3278 C C . TYR B 1 131 ? 23.422 -6.197 1.851 1.00 31.18 178 TYR B C 1
ATOM 3279 O O . TYR B 1 131 ? 22.490 -5.809 2.566 1.00 25.36 178 TYR B O 1
ATOM 3288 N N . VAL B 1 132 ? 24.068 -5.394 1.016 1.00 28.10 179 VAL B N 1
ATOM 3289 C CA . VAL B 1 132 ? 23.647 -4.015 0.788 1.00 25.67 179 VAL B CA 1
ATOM 3290 C C . VAL B 1 132 ? 23.970 -3.696 -0.669 1.00 27.11 179 VAL B C 1
ATOM 3291 O O . VAL B 1 132 ? 24.797 -4.380 -1.265 1.00 28.95 179 VAL B O 1
ATOM 3295 N N . SER B 1 133 ? 23.314 -2.705 -1.273 1.00 26.54 180 SER B N 1
ATOM 3296 C CA . SER B 1 133 ? 23.567 -2.432 -2.692 1.00 25.63 180 SER B CA 1
ATOM 3297 C C . SER B 1 133 ? 25.002 -1.950 -2.899 1.00 27.23 180 SER B C 1
ATOM 3298 O O . SER B 1 133 ? 25.606 -1.385 -1.989 1.00 24.54 180 SER B O 1
ATOM 3301 N N . ASN B 1 134 ? 25.561 -2.186 -4.081 1.00 30.56 181 ASN B N 1
ATOM 3302 C CA . ASN B 1 134 ? 26.926 -1.743 -4.332 1.00 28.63 181 ASN B CA 1
ATOM 3303 C C . ASN B 1 134 ? 26.994 -0.216 -4.382 1.00 30.15 181 ASN B C 1
ATOM 3304 O O . ASN B 1 134 ? 27.948 0.390 -3.878 1.00 28.39 181 ASN B O 1
ATOM 3309 N N . ASP B 1 135 ? 25.969 0.393 -4.976 1.00 28.74 182 ASP B N 1
ATOM 3310 C CA . ASP B 1 135 ? 25.846 1.849 -5.013 1.00 29.11 182 ASP B CA 1
ATOM 3311 C C . ASP B 1 135 ? 25.911 2.448 -3.605 1.00 29.31 182 ASP B C 1
ATOM 3312 O O . ASP B 1 135 ? 26.596 3.452 -3.368 1.00 26.41 182 ASP B O 1
ATOM 3317 N N . GLU B 1 136 ? 25.193 1.830 -2.668 1.00 30.48 183 GLU B N 1
ATOM 3318 C CA . GLU B 1 136 ? 25.174 2.312 -1.285 1.00 24.45 183 GLU B CA 1
ATOM 3319 C C . GLU B 1 136 ? 26.537 2.193 -0.619 1.00 28.53 183 GLU B C 1
ATOM 3320 O O . GLU B 1 136 ? 27.007 3.155 -0.006 1.00 25.87 183 GLU B O 1
ATOM 3326 N N . ALA B 1 137 ? 27.172 1.025 -0.748 1.00 24.45 184 ALA B N 1
ATOM 3327 C CA . ALA B 1 137 ? 28.491 0.799 -0.151 1.00 29.29 184 ALA B CA 1
ATOM 3328 C C . ALA B 1 137 ? 29.518 1.741 -0.749 1.00 27.65 184 ALA B C 1
ATOM 3329 O O . ALA B 1 137 ? 30.331 2.316 -0.031 1.00 30.33 184 ALA B O 1
ATOM 3331 N N . SER B 1 138 ? 29.436 1.930 -2.032 1.00 31.30 185 SER B N 1
ATOM 3332 C CA . SER B 1 138 ? 30.318 2.785 -2.714 1.00 32.59 185 SER B CA 1
ATOM 3333 C C . SER B 1 138 ? 30.251 4.176 -2.237 1.00 34.25 185 SER B C 1
ATOM 3334 O O . SER B 1 138 ? 31.258 4.790 -2.080 1.00 38.31 185 SER B O 1
ATOM 3337 N N . PHE B 1 139 ? 29.054 4.668 -1.999 1.00 33.59 186 PHE B N 1
ATOM 3338 C CA . PHE B 1 139 ? 28.850 6.029 -1.531 1.00 31.41 186 PHE B CA 1
ATOM 3339 C C . PHE B 1 139 ? 29.411 6.256 -0.135 1.00 31.96 186 PHE B C 1
ATOM 3340 O O . PHE B 1 139 ? 30.021 7.294 0.127 1.00 31.99 186 PHE B O 1
ATOM 3348 N N . TRP B 1 140 ? 29.210 5.296 0.760 1.00 26.90 187 TRP B N 1
ATOM 3349 C CA . TRP B 1 140 ? 29.646 5.472 2.145 1.00 31.05 187 TRP B CA 1
ATOM 3350 C C . TRP B 1 140 ? 31.085 5.035 2.424 1.00 31.96 187 TRP B C 1
ATOM 3351 O O . TRP B 1 140 ? 31.679 5.487 3.401 1.00 32.60 187 TRP B O 1
ATOM 3362 N N . LEU B 1 141 ? 31.618 4.147 1.608 1.00 28.84 188 LEU B N 1
ATOM 3363 C CA . LEU B 1 141 ? 32.907 3.554 1.877 1.00 38.05 188 LEU B CA 1
ATOM 3364 C C . LEU B 1 141 ? 34.112 4.023 1.028 1.00 42.31 188 LEU B C 1
ATOM 3365 O O . LEU B 1 141 ? 35.201 3.533 1.195 1.00 39.14 188 LEU B O 1
ATOM 3370 N N . ASP B 1 142 ? 33.903 4.977 0.138 1.00 42.02 189 ASP B N 1
ATOM 3371 C CA . ASP B 1 142 ? 34.925 5.597 -0.668 1.00 46.78 189 ASP B CA 1
ATOM 3372 C C . ASP B 1 142 ? 35.422 6.872 0.006 1.00 50.79 189 ASP B C 1
ATOM 3373 O O . ASP B 1 142 ? 34.798 7.872 -0.035 1.00 52.12 189 ASP B O 1
ATOM 3378 N N . PRO B 1 143 ? 36.575 6.795 0.635 1.00 54.67 190 PRO B N 1
ATOM 3379 C CA . PRO B 1 143 ? 37.087 7.847 1.529 1.00 58.35 190 PRO B CA 1
ATOM 3380 C C . PRO B 1 143 ? 37.497 9.140 0.837 1.00 60.53 190 PRO B C 1
ATOM 3381 O O . PRO B 1 143 ? 38.298 9.894 1.395 1.00 65.93 190 PRO B O 1
ATOM 3385 N N . LYS B 1 144 ? 36.964 9.383 -0.354 1.00 57.63 191 LYS B N 1
ATOM 3386 C CA . LYS B 1 144 ? 37.182 10.641 -1.049 1.00 60.93 191 LYS B CA 1
ATOM 3387 C C . LYS B 1 144 ? 35.914 11.471 -0.950 1.00 60.66 191 LYS B C 1
ATOM 3388 O O . LYS B 1 144 ? 35.962 12.671 -0.667 1.00 59.37 191 LYS B O 1
ATOM 3394 N N . GLN B 1 145 ? 34.783 10.796 -1.155 1.00 58.74 192 GLN B N 1
ATOM 3395 C CA . GLN B 1 145 ? 33.470 11.422 -1.333 1.00 53.19 192 GLN B CA 1
ATOM 3396 C C . GLN B 1 145 ? 33.068 12.477 -0.303 1.00 54.87 192 GLN B C 1
ATOM 3397 O O . GLN B 1 145 ? 32.247 13.347 -0.602 1.00 59.47 192 GLN B O 1
ATOM 3403 N N . ALA B 1 146 ? 33.674 12.440 0.863 1.00 53.17 193 ALA B N 1
ATOM 3404 C CA . ALA B 1 146 ? 33.326 13.358 1.882 1.00 50.75 193 ALA B CA 1
ATOM 3405 C C . ALA B 1 146 ? 33.464 14.762 1.393 1.00 56.40 193 ALA B C 1
ATOM 3406 O O . ALA B 1 146 ? 32.764 15.618 1.824 1.00 52.80 193 ALA B O 1
ATOM 3408 N N . ALA B 1 147 ? 34.391 14.983 0.473 1.00 59.74 194 ALA B N 1
ATOM 3409 C CA . ALA B 1 147 ? 34.705 16.306 -0.066 1.00 57.83 194 ALA B CA 1
ATOM 3410 C C . ALA B 1 147 ? 33.765 16.789 -1.180 1.00 57.82 194 ALA B C 1
ATOM 3411 O O . ALA B 1 147 ? 33.863 17.939 -1.615 1.00 61.85 194 ALA B O 1
ATOM 3413 N N . LYS B 1 148 ? 32.865 15.926 -1.645 1.00 57.91 195 LYS B N 1
ATOM 3414 C CA . LYS B 1 148 ? 31.964 16.302 -2.735 1.00 56.70 195 LYS B CA 1
ATOM 3415 C C . LYS B 1 148 ? 30.586 16.722 -2.228 1.00 58.50 195 LYS B C 1
ATOM 3416 O O . LYS B 1 148 ? 29.739 17.178 -3.006 1.00 54.65 195 LYS B O 1
ATOM 3422 N N . LEU B 1 149 ? 30.356 16.542 -0.930 1.00 55.12 196 LEU B N 1
ATOM 3423 C CA . LEU B 1 149 ? 29.145 17.048 -0.295 1.00 55.89 196 LEU B CA 1
ATOM 3424 C C . LEU B 1 149 ? 29.394 18.496 0.105 1.00 54.50 196 LEU B C 1
ATOM 3425 O O . LEU B 1 149 ? 30.543 18.889 0.321 1.00 51.58 196 LEU B O 1
ATOM 3430 N N . PRO B 1 150 ? 28.323 19.301 0.189 1.00 51.71 197 PRO B N 1
ATOM 3431 C CA . PRO B 1 150 ? 28.437 20.674 0.700 1.00 51.62 197 PRO B CA 1
ATOM 3432 C C . PRO B 1 150 ? 29.143 20.702 2.059 1.00 51.24 197 PRO B C 1
ATOM 3433 O O . PRO B 1 150 ? 28.944 19.786 2.860 1.00 50.63 197 PRO B O 1
ATOM 3437 N N . LYS B 1 151 ? 29.950 21.734 2.305 1.00 50.79 198 LYS B N 1
ATOM 3438 C CA . LYS B 1 151 ? 30.774 21.825 3.516 1.00 52.53 198 LYS B CA 1
ATOM 3439 C C . LYS B 1 151 ? 30.016 21.546 4.813 1.00 50.09 198 LYS B C 1
ATOM 3440 O O . LYS B 1 151 ? 30.532 20.864 5.700 1.00 50.01 198 LYS B O 1
ATOM 3446 N N . GLU B 1 152 ? 28.796 22.067 4.918 1.00 49.66 199 GLU B N 1
ATOM 3447 C CA . GLU B 1 152 ? 28.009 21.906 6.138 1.00 47.98 199 GLU B CA 1
ATOM 3448 C C . GLU B 1 152 ? 27.513 20.467 6.314 1.00 48.48 199 GLU B C 1
ATOM 3449 O O . GLU B 1 152 ? 27.068 20.089 7.398 1.00 45.49 199 GLU B O 1
ATOM 3455 N N . LYS B 1 153 ? 27.559 19.677 5.252 1.00 47.96 200 LYS B N 1
ATOM 3456 C CA . LYS B 1 153 ? 27.160 18.265 5.303 1.00 51.63 200 LYS B CA 1
ATOM 3457 C C . LYS B 1 153 ? 28.303 17.254 5.511 1.00 48.05 200 LYS B C 1
ATOM 3458 O O . LYS B 1 153 ? 28.089 16.096 5.836 1.00 43.05 200 LYS B O 1
ATOM 3464 N N . GLN B 1 154 ? 29.509 17.701 5.307 1.00 42.85 201 GLN B N 1
ATOM 3465 C CA . GLN B 1 154 ? 30.651 16.790 5.351 1.00 43.65 201 GLN B CA 1
ATOM 3466 C C . GLN B 1 154 ? 30.857 16.169 6.730 1.00 44.55 201 GLN B C 1
ATOM 3467 O O . GLN B 1 154 ? 31.096 14.967 6.842 1.00 43.24 201 GLN B O 1
ATOM 3473 N N . ALA B 1 155 ? 30.758 16.986 7.776 1.00 43.49 202 ALA B N 1
ATOM 3474 C CA . ALA B 1 155 ? 31.018 16.521 9.139 1.00 41.87 202 ALA B CA 1
ATOM 3475 C C . ALA B 1 155 ? 30.086 15.381 9.551 1.00 42.58 202 ALA B C 1
ATOM 3476 O O . ALA B 1 155 ? 30.509 14.426 10.211 1.00 42.10 202 ALA B O 1
ATOM 3478 N N . ASN B 1 156 ? 28.819 15.485 9.169 1.00 40.95 203 ASN B N 1
ATOM 3479 C CA . ASN B 1 156 ? 27.887 14.399 9.422 1.00 43.27 203 ASN B CA 1
ATOM 3480 C C . ASN B 1 156 ? 28.262 13.142 8.644 1.00 38.15 203 ASN B C 1
ATOM 3481 O O . ASN B 1 156 ? 28.236 12.048 9.200 1.00 36.49 203 ASN B O 1
ATOM 3486 N N . TYR B 1 157 ? 28.616 13.302 7.367 1.00 38.04 204 TYR B N 1
ATOM 3487 C CA . TYR B 1 157 ? 29.008 12.162 6.530 1.00 39.79 204 TYR B CA 1
ATOM 3488 C C . TYR B 1 157 ? 30.171 11.364 7.136 1.00 38.03 204 TYR B C 1
ATOM 3489 O O . TYR B 1 157 ? 30.063 10.147 7.331 1.00 35.04 204 TYR B O 1
ATOM 3498 N N . LEU B 1 158 ? 31.276 12.056 7.420 1.00 40.15 205 LEU B N 1
ATOM 3499 C CA . LEU B 1 158 ? 32.433 11.454 8.084 1.00 36.67 205 LEU B CA 1
ATOM 3500 C C . LEU B 1 158 ? 32.001 10.774 9.377 1.00 34.00 205 LEU B C 1
ATOM 3501 O O . LEU B 1 158 ? 32.409 9.646 9.668 1.00 34.73 205 LEU B O 1
ATOM 3506 N N . GLY B 1 159 ? 31.171 11.470 10.146 1.00 35.40 206 GLY B N 1
ATOM 3507 C CA . GLY B 1 159 ? 30.621 10.927 11.374 1.00 37.83 206 GLY B CA 1
ATOM 3508 C C . GLY B 1 159 ? 29.892 9.605 11.198 1.00 34.88 206 GLY B C 1
ATOM 3509 O O . GLY B 1 159 ? 30.155 8.645 11.926 1.00 32.22 206 GLY B O 1
ATOM 3510 N N . THR B 1 160 ? 28.975 9.535 10.237 1.00 32.24 207 THR B N 1
ATOM 3511 C CA . THR B 1 160 ? 28.236 8.292 10.047 1.00 33.91 207 THR B CA 1
ATOM 3512 C C . THR B 1 160 ? 29.082 7.216 9.369 1.00 32.26 207 THR B C 1
ATOM 3513 O O . THR B 1 160 ? 28.847 6.028 9.584 1.00 33.08 207 THR B O 1
ATOM 3517 N N . VAL B 1 161 ? 30.062 7.616 8.560 1.00 30.70 208 VAL B N 1
ATOM 3518 C CA . VAL B 1 161 ? 30.950 6.630 7.937 1.00 31.97 208 VAL B CA 1
ATOM 3519 C C . VAL B 1 161 ? 31.634 5.788 9.016 1.00 32.65 208 VAL B C 1
ATOM 3520 O O . VAL B 1 161 ? 31.779 4.567 8.880 1.00 32.23 208 VAL B O 1
ATOM 3524 N N . GLU B 1 162 ? 32.053 6.432 10.078 1.00 36.92 209 GLU B N 1
ATOM 3525 C CA . GLU B 1 162 ? 32.739 5.737 11.131 1.00 36.80 209 GLU B CA 1
ATOM 3526 C C . GLU B 1 162 ? 31.837 4.767 11.920 1.00 36.74 209 GLU B C 1
ATOM 3527 O O . GLU B 1 162 ? 32.281 3.736 12.319 1.00 34.28 209 GLU B O 1
ATOM 3533 N N . LYS B 1 163 ? 30.579 5.103 12.111 1.00 33.93 210 LYS B N 1
ATOM 3534 C CA . LYS B 1 163 ? 29.614 4.183 12.707 1.00 33.74 210 LYS B CA 1
ATOM 3535 C C . LYS B 1 163 ? 29.371 2.998 11.783 1.00 30.02 210 LYS B C 1
ATOM 3536 O O . LYS B 1 163 ? 29.300 1.854 12.230 1.00 33.68 210 LYS B O 1
ATOM 3542 N N . ILE B 1 164 ? 29.221 3.280 10.492 1.00 28.72 211 ILE B N 1
ATOM 3543 C CA . ILE B 1 164 ? 28.984 2.229 9.518 1.00 29.11 211 ILE B CA 1
ATOM 3544 C C . ILE B 1 164 ? 30.157 1.256 9.528 1.00 31.98 211 ILE B C 1
ATOM 3545 O O . ILE B 1 164 ? 29.968 0.040 9.622 1.00 30.30 211 ILE B O 1
ATOM 3550 N N . LYS B 1 165 ? 31.366 1.799 9.436 1.00 31.13 212 LYS B N 1
ATOM 3551 C CA . LYS B 1 165 ? 32.571 0.983 9.473 1.00 26.63 212 LYS B CA 1
ATOM 3552 C C . LYS B 1 165 ? 32.673 0.132 10.748 1.00 28.41 212 LYS B C 1
ATOM 3553 O O . LYS B 1 165 ? 32.986 -1.057 10.677 1.00 29.69 212 LYS B O 1
ATOM 3559 N N . GLN B 1 166 ? 32.420 0.698 11.906 1.00 30.01 213 GLN B N 1
ATOM 3560 C CA . GLN B 1 166 ? 32.423 -0.039 13.172 1.00 32.94 213 GLN B CA 1
ATOM 3561 C C . GLN B 1 166 ? 31.462 -1.203 13.162 1.00 35.64 213 GLN B C 1
ATOM 3562 O O . GLN B 1 166 ? 31.724 -2.232 13.715 1.00 33.31 213 GLN B O 1
ATOM 3568 N N . ALA B 1 167 ? 30.300 -0.984 12.590 1.00 31.12 214 ALA B N 1
ATOM 3569 C CA . ALA B 1 167 ? 29.271 -2.011 12.631 1.00 30.32 214 ALA B CA 1
ATOM 3570 C C . ALA B 1 167 ? 29.543 -3.138 11.641 1.00 27.39 214 ALA B C 1
ATOM 3571 O O . ALA B 1 167 ? 29.299 -4.302 11.954 1.00 26.11 214 ALA B O 1
ATOM 3573 N N . ILE B 1 168 ? 30.045 -2.800 10.454 1.00 24.75 215 ILE B N 1
ATOM 3574 C CA . ILE B 1 168 ? 30.244 -3.811 9.415 1.00 27.93 215 ILE B CA 1
ATOM 3575 C C . ILE B 1 168 ? 31.592 -4.542 9.496 1.00 31.58 215 ILE B C 1
ATOM 3576 O O . ILE B 1 168 ? 31.761 -5.604 8.894 1.00 29.45 215 ILE B O 1
ATOM 3581 N N . ALA B 1 169 ? 32.544 -3.977 10.234 1.00 30.23 216 ALA B N 1
ATOM 3582 C CA . ALA B 1 169 ? 33.873 -4.600 10.381 1.00 33.03 216 ALA B CA 1
ATOM 3583 C C . ALA B 1 169 ? 33.885 -6.108 10.718 1.00 32.49 216 ALA B C 1
ATOM 3584 O O . ALA B 1 169 ? 34.534 -6.895 10.008 1.00 29.64 216 ALA B O 1
ATOM 3586 N N . PRO B 1 170 ? 33.161 -6.525 11.779 1.00 31.31 217 PRO B N 1
ATOM 3587 C CA . PRO B 1 170 ? 33.237 -7.948 12.135 1.00 26.97 217 PRO B CA 1
ATOM 3588 C C . PRO B 1 170 ? 32.572 -8.864 11.115 1.00 31.19 217 PRO B C 1
ATOM 3589 O O . PRO B 1 170 ? 32.795 -10.070 11.147 1.00 30.31 217 PRO B O 1
ATOM 3593 N N . TYR B 1 171 ? 31.766 -8.312 10.216 1.00 30.59 218 TYR B N 1
ATOM 3594 C CA . TYR B 1 171 ? 31.215 -9.123 9.138 1.00 30.15 218 TYR B CA 1
ATOM 3595 C C . TYR B 1 171 ? 32.193 -9.175 7.957 1.00 32.93 218 TYR B C 1
ATOM 3596 O O . TYR B 1 171 ? 32.342 -10.215 7.308 1.00 32.60 218 TYR B O 1
ATOM 3605 N N . GLN B 1 172 ? 32.864 -8.058 7.684 1.00 32.54 219 GLN B N 1
ATOM 3606 C CA . GLN B 1 172 ? 33.864 -8.023 6.616 1.00 30.82 219 GLN B CA 1
ATOM 3607 C C . GLN B 1 172 ? 34.972 -9.023 6.916 1.00 30.71 219 GLN B C 1
ATOM 3608 O O . GLN B 1 172 ? 35.498 -9.669 6.020 1.00 35.75 219 GLN B O 1
ATOM 3614 N N . ALA B 1 173 ? 35.296 -9.169 8.195 1.00 31.91 220 ALA B N 1
ATOM 3615 C CA . ALA B 1 173 ? 36.387 -10.035 8.614 1.00 33.82 220 ALA B CA 1
ATOM 3616 C C . ALA B 1 173 ? 36.075 -11.514 8.411 1.00 36.90 220 ALA B C 1
ATOM 3617 O O . ALA B 1 173 ? 36.982 -12.341 8.379 1.00 36.21 220 ALA B O 1
ATOM 3619 N N . LYS B 1 174 ? 34.800 -11.850 8.257 1.00 35.31 221 LYS B N 1
ATOM 3620 C CA . LYS B 1 174 ? 34.427 -13.240 8.023 1.00 33.63 221 LYS B CA 1
ATOM 3621 C C . LYS B 1 174 ? 34.044 -13.473 6.579 1.00 34.07 221 LYS B C 1
ATOM 3622 O O . LYS B 1 174 ? 33.497 -14.526 6.253 1.00 41.53 221 LYS B O 1
ATOM 3628 N N . GLN B 1 175 ? 34.339 -12.496 5.718 1.00 33.50 222 GLN B N 1
ATOM 3629 C CA . GLN B 1 175 ? 33.910 -12.509 4.312 1.00 34.84 222 GLN B CA 1
ATOM 3630 C C . GLN B 1 175 ? 32.386 -12.498 4.199 1.00 34.86 222 GLN B C 1
ATOM 3631 O O . GLN B 1 175 ? 31.830 -13.108 3.285 1.00 30.24 222 GLN B O 1
ATOM 3637 N N . ARG B 1 176 ? 31.713 -11.814 5.121 1.00 33.20 223 ARG B N 1
ATOM 3638 C CA . ARG B 1 176 ? 30.251 -11.857 5.158 1.00 32.13 223 ARG B CA 1
ATOM 3639 C C . ARG B 1 176 ? 29.582 -10.486 5.032 1.00 35.04 223 ARG B C 1
ATOM 3640 O O . ARG B 1 176 ? 28.455 -10.287 5.500 1.00 32.56 223 ARG B O 1
ATOM 3648 N N . PHE B 1 177 ? 30.276 -9.546 4.394 1.00 33.93 224 PHE B N 1
ATOM 3649 C CA . PHE B 1 177 ? 29.649 -8.296 3.973 1.00 35.56 224 PHE B CA 1
ATOM 3650 C C . PHE B 1 177 ? 29.682 -8.263 2.451 1.00 36.37 224 PHE B C 1
ATOM 3651 O O . PHE B 1 177 ? 30.734 -8.034 1.849 1.00 34.04 224 PHE B O 1
ATOM 3659 N N . LYS B 1 178 ? 28.534 -8.528 1.831 1.00 31.51 225 LYS B N 1
ATOM 3660 C CA . LYS B 1 178 ? 28.456 -8.628 0.376 1.00 31.27 225 LYS B CA 1
ATOM 3661 C C . LYS B 1 178 ? 27.666 -7.468 -0.215 1.00 32.64 225 LYS B C 1
ATOM 3662 O O . LYS B 1 178 ? 26.814 -6.882 0.455 1.00 30.73 225 LYS B O 1
ATOM 3668 N N . THR B 1 179 ? 27.951 -7.131 -1.467 1.00 30.75 226 THR B N 1
ATOM 3669 C CA . THR B 1 179 ? 27.117 -6.173 -2.199 1.00 32.18 226 THR B CA 1
ATOM 3670 C C . THR B 1 179 ? 26.447 -6.838 -3.390 1.00 35.64 226 THR B C 1
ATOM 3671 O O . THR B 1 179 ? 26.872 -7.902 -3.854 1.00 33.22 226 THR B O 1
ATOM 3675 N N . TYR B 1 180 ? 25.402 -6.198 -3.894 1.00 29.07 227 TYR B N 1
ATOM 3676 C CA . TYR B 1 180 ? 24.694 -6.729 -5.039 1.00 30.53 227 TYR B CA 1
ATOM 3677 C C . TYR B 1 180 ? 24.418 -5.611 -6.034 1.00 29.84 227 TYR B C 1
ATOM 3678 O O . TYR B 1 180 ? 24.601 -4.426 -5.736 1.00 29.15 227 TYR B O 1
ATOM 3687 N N . LYS B 1 181 ? 23.960 -5.986 -7.217 1.00 33.05 228 LYS B N 1
ATOM 3688 C CA . LYS B 1 181 ? 23.540 -4.988 -8.173 1.00 33.61 228 LYS B CA 1
ATOM 3689 C C . LYS B 1 181 ? 22.125 -5.285 -8.646 1.00 29.44 228 LYS B C 1
ATOM 3690 O O . LYS B 1 181 ? 21.615 -6.380 -8.433 1.00 31.47 228 LYS B O 1
ATOM 3696 N N . LEU B 1 182 ? 21.491 -4.285 -9.253 1.00 32.53 229 LEU B N 1
ATOM 3697 C CA . LEU B 1 182 ? 20.183 -4.417 -9.889 1.00 35.71 229 LEU B CA 1
ATOM 3698 C C . LEU B 1 182 ? 20.028 -5.724 -10.667 1.00 40.51 229 LEU B C 1
ATOM 3699 O O . LEU B 1 182 ? 20.929 -6.125 -11.403 1.00 36.50 229 LEU B O 1
ATOM 3704 N N . GLY B 1 183 ? 18.890 -6.392 -10.488 1.00 36.55 230 GLY B N 1
ATOM 3705 C CA . GLY B 1 183 ? 18.651 -7.661 -11.155 1.00 35.22 230 GLY B CA 1
ATOM 3706 C C . GLY B 1 183 ? 19.055 -8.873 -10.333 1.00 37.92 230 GLY B C 1
ATOM 3707 O O . GLY B 1 183 ? 18.594 -9.986 -10.605 1.00 40.89 230 GLY B O 1
ATOM 3708 N N . ASP B 1 184 ? 19.915 -8.667 -9.334 1.00 35.71 231 ASP B N 1
ATOM 3709 C CA . ASP B 1 184 ? 20.292 -9.748 -8.427 1.00 32.82 231 ASP B CA 1
ATOM 3710 C C . ASP B 1 184 ? 19.133 -10.055 -7.497 1.00 31.86 231 ASP B C 1
ATOM 3711 O O . ASP B 1 184 ? 18.312 -9.186 -7.205 1.00 34.76 231 ASP B O 1
ATOM 3716 N N . ASP B 1 185 ? 19.058 -11.294 -7.031 1.00 36.53 232 ASP B N 1
ATOM 3717 C CA . ASP B 1 185 ? 18.114 -11.622 -5.974 1.00 35.27 232 ASP B CA 1
ATOM 3718 C C . ASP B 1 185 ? 18.912 -12.225 -4.832 1.00 31.55 232 ASP B C 1
ATOM 3719 O O . ASP B 1 185 ? 20.020 -12.728 -5.038 1.00 32.32 232 ASP B O 1
ATOM 3724 N N . ILE B 1 186 ? 18.368 -12.140 -3.624 1.00 31.61 233 ILE B N 1
ATOM 3725 C CA . ILE B 1 186 ? 19.022 -12.697 -2.447 1.00 33.51 233 ILE B CA 1
ATOM 3726 C C . ILE B 1 186 ? 18.003 -13.465 -1.607 1.00 34.78 233 ILE B C 1
ATOM 3727 O O . ILE B 1 186 ? 17.032 -12.870 -1.112 1.00 29.75 233 ILE B O 1
ATOM 3732 N N . GLN B 1 187 ? 18.230 -14.770 -1.437 1.00 32.78 234 GLN B N 1
ATOM 3733 C CA . GLN B 1 187 ? 17.279 -15.653 -0.745 1.00 33.75 234 GLN B CA 1
ATOM 3734 C C . GLN B 1 187 ? 15.875 -15.534 -1.326 1.00 32.16 234 GLN B C 1
ATOM 3735 O O . GLN B 1 187 ? 14.882 -15.634 -0.599 1.00 30.33 234 GLN B O 1
ATOM 3741 N N . GLY B 1 188 ? 15.792 -15.298 -2.630 1.00 31.33 235 GLY B N 1
ATOM 3742 C CA . GLY B 1 188 ? 14.507 -15.167 -3.293 1.00 29.09 235 GLY B CA 1
ATOM 3743 C C . GLY B 1 188 ? 13.843 -13.807 -3.133 1.00 33.21 235 GLY B C 1
ATOM 3744 O O . GLY B 1 188 ? 12.709 -13.612 -3.579 1.00 31.36 235 GLY B O 1
ATOM 3745 N N . PHE B 1 189 ? 14.524 -12.866 -2.482 1.00 29.58 236 PHE B N 1
ATOM 3746 C CA . PHE B 1 189 ? 14.017 -11.497 -2.423 1.00 27.16 236 PHE B CA 1
ATOM 3747 C C . PHE B 1 189 ? 14.474 -10.748 -3.665 1.00 29.38 236 PHE B C 1
ATOM 3748 O O . PHE B 1 189 ? 15.653 -10.807 -4.024 1.00 27.15 236 PHE B O 1
ATOM 3756 N N . LYS B 1 190 ? 13.590 -10.038 -4.334 1.00 24.23 237 LYS B N 1
ATOM 3757 C CA . LYS B 1 190 ? 13.973 -9.170 -5.408 1.00 25.61 237 LYS B CA 1
ATOM 3758 C C . LYS B 1 190 ? 14.424 -7.831 -4.887 1.00 27.30 237 LYS B C 1
ATOM 3759 O O . LYS B 1 190 ? 13.911 -7.376 -3.933 1.00 26.42 237 LYS B O 1
ATOM 3765 N N . VAL B 1 191 ? 15.419 -7.236 -5.513 1.00 28.08 238 VAL B N 1
ATOM 3766 C CA . VAL B 1 191 ? 15.881 -5.919 -5.095 1.00 25.62 238 VAL B CA 1
ATOM 3767 C C . VAL B 1 191 ? 15.243 -4.866 -6.002 1.00 26.50 238 VAL B C 1
ATOM 3768 O O . VAL B 1 191 ? 15.073 -5.092 -7.192 1.00 28.17 238 VAL B O 1
ATOM 3772 N N . ILE B 1 192 ? 14.842 -3.740 -5.421 1.00 24.80 239 ILE B N 1
ATOM 3773 C CA . ILE B 1 192 ? 14.243 -2.649 -6.182 1.00 23.54 239 ILE B CA 1
ATOM 3774 C C . ILE B 1 192 ? 15.032 -1.374 -5.907 1.00 24.96 239 ILE B C 1
ATOM 3775 O O . ILE B 1 192 ? 15.177 -0.972 -4.748 1.00 22.64 239 ILE B O 1
ATOM 3780 N N . ASN B 1 193 ? 15.557 -0.738 -6.953 1.00 22.86 240 ASN B N 1
ATOM 3781 C CA . ASN B 1 193 ? 16.254 0.528 -6.757 1.00 23.93 240 ASN B CA 1
ATOM 3782 C C . ASN B 1 193 ? 15.282 1.639 -6.356 1.00 22.40 240 ASN B C 1
ATOM 3783 O O . ASN B 1 193 ? 14.363 1.966 -7.103 1.00 23.59 240 ASN B O 1
ATOM 3788 N N . THR B 1 194 ? 15.497 2.214 -5.177 1.00 19.53 241 THR B N 1
ATOM 3789 C CA . THR B 1 194 ? 14.670 3.314 -4.681 1.00 23.09 241 THR B CA 1
ATOM 3790 C C . THR B 1 194 ? 15.556 4.456 -4.183 1.00 23.48 241 THR B C 1
ATOM 3791 O O . THR B 1 194 ? 15.371 4.986 -3.082 1.00 22.00 241 THR B O 1
ATOM 3795 N N . ALA B 1 195 ? 16.514 4.833 -5.025 1.00 25.26 242 ALA B N 1
ATOM 3796 C CA . ALA B 1 195 ? 17.531 5.822 -4.682 1.00 23.80 242 ALA B CA 1
ATOM 3797 C C . ALA B 1 195 ? 16.964 7.217 -4.480 1.00 23.12 242 ALA B C 1
ATOM 3798 O O . ALA B 1 195 ? 15.934 7.574 -5.058 1.00 25.19 242 ALA B O 1
ATOM 3800 N N . GLY B 1 196 ? 17.660 8.004 -3.666 1.00 23.68 243 GLY B N 1
ATOM 3801 C CA . GLY B 1 196 ? 17.302 9.389 -3.441 1.00 22.63 243 GLY B CA 1
ATOM 3802 C C . GLY B 1 196 ? 17.563 9.771 -2.003 1.00 25.72 243 GLY B C 1
ATOM 3803 O O . GLY B 1 196 ? 18.333 10.698 -1.724 1.00 24.42 243 GLY B O 1
ATOM 3804 N N . HIS B 1 197 ? 16.906 9.058 -1.089 1.00 25.15 244 HIS B N 1
ATOM 3805 C CA . HIS B 1 197 ? 17.122 9.246 0.343 1.00 22.79 244 HIS B CA 1
ATOM 3806 C C . HIS B 1 197 ? 18.602 9.042 0.644 1.00 24.12 244 HIS B C 1
ATOM 3807 O O . HIS B 1 197 ? 19.208 9.836 1.364 1.00 25.26 244 HIS B O 1
ATOM 3814 N N . THR B 1 198 ? 19.168 7.968 0.096 1.00 23.46 245 THR B N 1
ATOM 3815 C CA . THR B 1 198 ? 20.624 7.818 -0.027 1.00 23.29 245 THR B CA 1
ATOM 3816 C C . THR B 1 198 ? 20.882 7.382 -1.464 1.00 24.45 245 THR B C 1
ATOM 3817 O O . THR B 1 198 ? 19.966 6.902 -2.131 1.00 21.42 245 THR B O 1
ATOM 3821 N N . PRO B 1 199 ? 22.121 7.567 -1.959 1.00 30.21 246 PRO B N 1
ATOM 3822 C CA . PRO B 1 199 ? 22.443 7.256 -3.358 1.00 23.50 246 PRO B CA 1
ATOM 3823 C C . PRO B 1 199 ? 22.216 5.796 -3.765 1.00 22.57 246 PRO B C 1
ATOM 3824 O O . PRO B 1 199 ? 21.960 5.535 -4.941 1.00 23.75 246 PRO B O 1
ATOM 3828 N N . GLY B 1 200 ? 22.327 4.860 -2.825 1.00 23.62 247 GLY B N 1
ATOM 3829 C CA . GLY B 1 200 ? 22.158 3.454 -3.151 1.00 22.99 247 GLY B CA 1
ATOM 3830 C C . GLY B 1 200 ? 21.017 2.800 -2.394 1.00 24.40 247 GLY B C 1
ATOM 3831 O O . GLY B 1 200 ? 21.026 1.586 -2.165 1.00 23.74 247 GLY B O 1
ATOM 3832 N N . HIS B 1 201 ? 20.026 3.599 -2.013 1.00 23.44 248 HIS B N 1
ATOM 3833 C CA . HIS B 1 201 ? 18.867 3.081 -1.275 1.00 22.27 248 HIS B CA 1
ATOM 3834 C C . HIS B 1 201 ? 18.051 2.102 -2.104 1.00 21.79 248 HIS B C 1
ATOM 3835 O O . HIS B 1 201 ? 17.595 2.436 -3.206 1.00 22.27 248 HIS B O 1
ATOM 3842 N N . PHE B 1 202 ? 17.859 0.896 -1.571 1.00 21.97 249 PHE B N 1
ATOM 3843 C CA . PHE B 1 202 ? 17.068 -0.127 -2.251 1.00 22.03 249 PHE B CA 1
ATOM 3844 C C . PHE B 1 202 ? 15.939 -0.640 -1.360 1.00 22.63 249 PHE B C 1
ATOM 3845 O O . PHE B 1 202 ? 16.058 -0.653 -0.129 1.00 20.29 249 PHE B O 1
ATOM 3853 N N . SER B 1 203 ? 14.858 -1.090 -1.989 1.00 19.03 250 SER B N 1
ATOM 3854 C CA . SER B 1 203 ? 13.786 -1.772 -1.271 1.00 22.31 250 SER B CA 1
ATOM 3855 C C . SER B 1 203 ? 13.819 -3.251 -1.657 1.00 23.12 250 SER B C 1
ATOM 3856 O O . SER B 1 203 ? 14.378 -3.601 -2.701 1.00 24.71 250 SER B O 1
ATOM 3859 N N . TYR B 1 204 ? 13.215 -4.109 -0.831 1.00 21.88 251 TYR B N 1
ATOM 3860 C CA . TYR B 1 204 ? 13.200 -5.551 -1.083 1.00 20.00 251 TYR B CA 1
ATOM 3861 C C . TYR B 1 204 ? 11.769 -6.080 -1.179 1.00 24.11 251 TYR B C 1
ATOM 3862 O O . TYR B 1 204 ? 10.917 -5.722 -0.360 1.00 21.18 251 TYR B O 1
ATOM 3871 N N . GLU B 1 205 ? 11.506 -6.926 -2.177 1.00 23.59 252 GLU B N 1
ATOM 3872 C CA . GLU B 1 205 ? 10.177 -7.512 -2.354 1.00 21.86 252 GLU B CA 1
ATOM 3873 C C . GLU B 1 205 ? 10.216 -9.031 -2.320 1.00 25.87 252 GLU B C 1
ATOM 3874 O O . GLU B 1 205 ? 11.110 -9.647 -2.911 1.00 25.50 252 GLU B O 1
ATOM 3880 N N . LEU B 1 206 ? 9.241 -9.624 -1.634 1.00 23.84 253 LEU B N 1
ATOM 3881 C CA . LEU B 1 206 ? 9.092 -11.073 -1.533 1.00 23.69 253 LEU B CA 1
ATOM 3882 C C . LEU B 1 206 ? 7.733 -11.424 -2.100 1.00 30.97 253 LEU B C 1
ATOM 3883 O O . LEU B 1 206 ? 6.723 -10.890 -1.626 1.00 24.72 253 LEU B O 1
ATOM 3888 N N . LYS B 1 207 ? 7.688 -12.336 -3.034 1.00 30.08 254 LYS B N 1
ATOM 3889 C CA . LYS B 1 207 ? 6.442 -12.873 -3.499 1.00 31.83 254 LYS B CA 1
ATOM 3890 C C . LYS B 1 207 ? 6.126 -14.148 -2.737 1.00 34.53 254 LYS B C 1
ATOM 3891 O O . LYS B 1 207 ? 6.832 -15.086 -2.835 1.00 32.01 254 LYS B O 1
ATOM 3897 N N . THR B 1 208 ? 5.067 -14.151 -1.969 1.00 32.52 255 THR B N 1
ATOM 3898 C CA . THR B 1 208 ? 4.597 -15.379 -1.361 1.00 33.92 255 THR B CA 1
ATOM 3899 C C . THR B 1 208 ? 3.453 -15.876 -2.225 1.00 38.61 255 THR B C 1
ATOM 3900 O O . THR B 1 208 ? 3.070 -15.222 -3.197 1.00 40.20 255 THR B O 1
ATOM 3904 N N . LYS B 1 209 ? 2.902 -17.029 -1.878 1.00 39.01 256 LYS B N 1
ATOM 3905 C CA . LYS B 1 209 ? 1.721 -17.514 -2.576 1.00 45.34 256 LYS B CA 1
ATOM 3906 C C . LYS B 1 209 ? 0.504 -16.671 -2.183 1.00 43.28 256 LYS B C 1
ATOM 3907 O O . LYS B 1 209 ? 0.056 -16.680 -1.036 1.00 47.48 256 LYS B O 1
ATOM 3913 N N . GLY B 1 210 ? 0.013 -15.886 -3.134 1.00 44.03 257 GLY B N 1
ATOM 3914 C CA . GLY B 1 210 ? -1.144 -15.043 -2.891 1.00 43.05 257 GLY B CA 1
ATOM 3915 C C . GLY B 1 210 ? -0.880 -13.631 -2.386 1.00 42.38 257 GLY B C 1
ATOM 3916 O O . GLY B 1 210 ? -1.829 -12.865 -2.187 1.00 41.82 257 GLY B O 1
ATOM 3917 N N . GLU B 1 211 ? 0.385 -13.263 -2.185 1.00 33.58 258 GLU B N 1
ATOM 3918 C CA . GLU B 1 211 ? 0.678 -11.970 -1.574 1.00 32.75 258 GLU B CA 1
ATOM 3919 C C . GLU B 1 211 ? 2.093 -11.494 -1.868 1.00 29.12 258 GLU B C 1
ATOM 3920 O O . GLU B 1 211 ? 3.055 -12.249 -1.726 1.00 34.08 258 GLU B O 1
ATOM 3926 N N . SER B 1 212 ? 2.219 -10.238 -2.284 1.00 28.51 259 SER B N 1
ATOM 3927 C CA . SER B 1 212 ? 3.528 -9.615 -2.431 1.00 26.68 259 SER B CA 1
ATOM 3928 C C . SER B 1 212 ? 3.793 -8.646 -1.292 1.00 26.83 259 SER B C 1
ATOM 3929 O O . SER B 1 212 ? 2.925 -7.843 -0.942 1.00 27.23 259 SER B O 1
ATOM 3932 N N . ILE B 1 213 ? 4.993 -8.716 -0.716 1.00 24.83 260 ILE B N 1
ATOM 3933 C CA . ILE B 1 213 ? 5.353 -7.832 0.388 1.00 23.72 260 ILE B CA 1
ATOM 3934 C C . ILE B 1 213 ? 6.575 -7.009 0.018 1.00 23.15 260 ILE B C 1
ATOM 3935 O O . ILE B 1 213 ? 7.603 -7.561 -0.383 1.00 21.65 260 ILE B O 1
ATOM 3940 N N . VAL B 1 214 ? 6.464 -5.687 0.130 1.00 20.80 261 VAL B N 1
ATOM 3941 C CA . VAL B 1 214 ? 7.619 -4.837 -0.155 1.00 23.03 261 VAL B CA 1
ATOM 3942 C C . VAL B 1 214 ? 8.158 -4.229 1.124 1.00 24.00 261 VAL B C 1
ATOM 3943 O O . VAL B 1 214 ? 7.422 -3.582 1.887 1.00 18.01 261 VAL B O 1
ATOM 3947 N N . PHE B 1 215 ? 9.442 -4.456 1.368 1.00 20.36 262 PHE B N 1
ATOM 3948 C CA . PHE B 1 215 ? 10.113 -3.830 2.492 1.00 21.33 262 PHE B CA 1
ATOM 3949 C C . PHE B 1 215 ? 10.722 -2.551 1.958 1.00 20.11 262 PHE B C 1
ATOM 3950 O O . PHE B 1 215 ? 11.764 -2.572 1.317 1.00 21.96 262 PHE B O 1
ATOM 3958 N N . ILE B 1 216 ? 10.052 -1.432 2.203 1.00 21.17 263 ILE B N 1
ATOM 3959 C CA . ILE B 1 216 ? 10.283 -0.240 1.389 1.00 20.27 263 ILE B CA 1
ATOM 3960 C C . ILE B 1 216 ? 11.462 0.602 1.853 1.00 19.77 263 ILE B C 1
ATOM 3961 O O . ILE B 1 216 ? 11.959 1.448 1.103 1.00 20.38 263 ILE B O 1
ATOM 3966 N N . GLY B 1 217 ? 11.906 0.386 3.086 1.00 19.27 264 GLY B N 1
ATOM 3967 C CA . GLY B 1 217 ? 12.984 1.196 3.626 1.00 17.12 264 GLY B CA 1
ATOM 3968 C C . GLY B 1 217 ? 12.540 2.631 3.849 1.00 20.39 264 GLY B C 1
ATOM 3969 O O . GLY B 1 217 ? 11.381 2.889 4.195 1.00 19.32 264 GLY B O 1
ATOM 3970 N N . ASP B 1 218 ? 13.456 3.572 3.630 1.00 20.49 265 ASP B N 1
ATOM 3971 C CA . ASP B 1 218 ? 13.204 4.967 3.962 1.00 19.80 265 ASP B CA 1
ATOM 3972 C C . ASP B 1 218 ? 12.684 5.837 2.812 1.00 20.94 265 ASP B C 1
ATOM 3973 O O . ASP B 1 218 ? 13.098 6.987 2.669 1.00 21.34 265 ASP B O 1
ATOM 3978 N N . ILE B 1 219 ? 11.756 5.326 2.013 1.00 19.84 266 ILE B N 1
ATOM 3979 C CA . ILE B 1 219 ? 11.161 6.187 0.990 1.00 19.47 266 ILE B CA 1
ATOM 3980 C C . ILE B 1 219 ? 10.077 7.085 1.611 1.00 19.92 266 ILE B C 1
ATOM 3981 O O . ILE B 1 219 ? 9.458 7.905 0.925 1.00 19.80 266 ILE B O 1
ATOM 3986 N N . VAL B 1 220 ? 9.872 6.938 2.918 1.00 19.65 267 VAL B N 1
ATOM 3987 C CA . VAL B 1 220 ? 8.882 7.743 3.631 1.00 17.18 267 VAL B CA 1
ATOM 3988 C C . VAL B 1 220 ? 9.192 7.751 5.125 1.00 18.28 267 VAL B C 1
ATOM 3989 O O . VAL B 1 220 ? 9.717 6.765 5.667 1.00 18.29 267 VAL B O 1
ATOM 3993 N N . HIS B 1 221 ? 8.880 8.864 5.787 1.00 19.26 268 HIS B N 1
ATOM 3994 C CA . HIS B 1 221 ? 9.157 9.009 7.212 1.00 18.10 268 HIS B CA 1
ATOM 3995 C C . HIS B 1 221 ? 7.940 9.362 8.058 1.00 20.32 268 HIS B C 1
ATOM 3996 O O . HIS B 1 221 ? 8.089 9.739 9.227 1.00 17.83 268 HIS B O 1
ATOM 4003 N N . SER B 1 222 ? 6.743 9.249 7.482 1.00 19.22 269 SER B N 1
ATOM 4004 C CA . SER B 1 222 ? 5.524 9.636 8.192 1.00 15.95 269 SER B CA 1
ATOM 4005 C C . SER B 1 222 ? 4.288 9.040 7.531 1.00 18.02 269 SER B C 1
ATOM 4006 O O . SER B 1 222 ? 4.252 8.880 6.309 1.00 17.47 269 SER B O 1
ATOM 4009 N N . HIS B 1 223 ? 3.277 8.714 8.334 1.00 17.34 270 HIS B N 1
ATOM 4010 C CA . HIS B 1 223 ? 2.013 8.222 7.786 1.00 17.08 270 HIS B CA 1
ATOM 4011 C C . HIS B 1 223 ? 1.076 9.389 7.588 1.00 18.72 270 HIS B C 1
ATOM 4012 O O . HIS B 1 223 ? -0.064 9.223 7.134 1.00 18.92 270 HIS B O 1
ATOM 4019 N N . THR B 1 224 ? 1.570 10.580 7.912 1.00 18.52 271 THR B N 1
ATOM 4020 C CA . THR B 1 224 ? 0.739 11.776 7.956 1.00 18.24 271 THR B CA 1
ATOM 4021 C C . THR B 1 224 ? 1.028 12.718 6.778 1.00 21.15 271 THR B C 1
ATOM 4022 O O . THR B 1 224 ? 0.407 12.597 5.718 1.00 19.79 271 THR B O 1
ATOM 4026 N N . VAL B 1 225 ? 1.969 13.643 6.985 1.00 15.44 272 VAL B N 1
ATOM 4027 C CA . VAL B 1 225 ? 2.315 14.676 6.009 1.00 17.07 272 VAL B CA 1
ATOM 4028 C C . VAL B 1 225 ? 2.617 14.080 4.633 1.00 20.29 272 VAL B C 1
ATOM 4029 O O . VAL B 1 225 ? 2.086 14.551 3.625 1.00 19.57 272 VAL B O 1
ATOM 4033 N N . GLN B 1 226 ? 3.455 13.041 4.594 1.00 21.05 273 GLN B N 1
ATOM 4034 C CA . GLN B 1 226 ? 3.943 12.498 3.331 1.00 19.66 273 GLN B CA 1
ATOM 4035 C C . GLN B 1 226 ? 3.015 11.496 2.659 1.00 19.75 273 GLN B C 1
ATOM 4036 O O . GLN B 1 226 ? 3.359 10.935 1.613 1.00 20.18 273 GLN B O 1
ATOM 4042 N N . PHE B 1 227 ? 1.848 11.267 3.252 1.00 18.92 274 PHE B N 1
ATOM 4043 C CA . PHE B 1 227 ? 0.797 10.529 2.556 1.00 20.10 274 PHE B CA 1
ATOM 4044 C C . PHE B 1 227 ? -0.220 11.518 1.987 1.00 17.78 274 PHE B C 1
ATOM 4045 O O . PHE B 1 227 ? -0.558 11.448 0.804 1.00 23.19 274 PHE B O 1
ATOM 4053 N N . ASP B 1 228 ? -0.689 12.452 2.814 1.00 21.05 275 ASP B N 1
ATOM 4054 C CA . ASP B 1 228 ? -1.615 13.494 2.356 1.00 21.01 275 ASP B CA 1
ATOM 4055 C C . ASP B 1 228 ? -0.939 14.424 1.351 1.00 23.02 275 ASP B C 1
ATOM 4056 O O . ASP B 1 228 ? -1.582 14.923 0.416 1.00 20.33 275 ASP B O 1
ATOM 4061 N N . ARG B 1 229 ? 0.349 14.664 1.543 1.00 22.66 276 ARG B N 1
ATOM 4062 C CA . ARG B 1 229 ? 1.167 15.463 0.643 1.00 22.99 276 ARG B CA 1
ATOM 4063 C C . ARG B 1 229 ? 2.447 14.727 0.258 1.00 20.57 276 ARG B C 1
ATOM 4064 O O . ARG B 1 229 ? 3.466 14.949 0.793 1.00 20.73 276 ARG B O 1
ATOM 4072 N N . PRO B 1 230 ? 2.323 13.815 -0.665 1.00 20.90 277 PRO B N 1
ATOM 4073 C CA . PRO B 1 230 ? 3.406 12.865 -0.925 1.00 18.44 277 PRO B CA 1
ATOM 4074 C C . PRO B 1 230 ? 4.623 13.507 -1.579 1.00 22.11 277 PRO B C 1
ATOM 4075 O O . PRO B 1 230 ? 5.689 12.892 -1.624 1.00 21.88 277 PRO B O 1
ATOM 4079 N N . GLU B 1 231 ? 4.474 14.735 -2.063 1.00 23.03 278 GLU B N 1
ATOM 4080 C CA . GLU B 1 231 ? 5.599 15.454 -2.666 1.00 23.03 278 GLU B CA 1
ATOM 4081 C C . GLU B 1 231 ? 6.524 16.095 -1.630 1.00 22.07 278 GLU B C 1
ATOM 4082 O O . GLU B 1 231 ? 7.554 16.680 -1.979 1.00 21.82 278 GLU B O 1
ATOM 4088 N N . THR B 1 232 ? 6.161 15.977 -0.354 1.00 22.12 279 THR B N 1
ATOM 4089 C CA . THR B 1 232 ? 6.933 16.594 0.722 1.00 20.54 279 THR B CA 1
ATOM 4090 C C . THR B 1 232 ? 8.229 15.825 1.019 1.00 20.45 279 THR B C 1
ATOM 4091 O O . THR B 1 232 ? 8.193 14.696 1.513 1.00 21.56 279 THR B O 1
ATOM 4095 N N . ALA B 1 233 ? 9.374 16.435 0.720 1.00 23.44 280 ALA B N 1
ATOM 4096 C CA . ALA B 1 233 ? 10.665 15.831 1.053 1.00 19.58 280 ALA B CA 1
ATOM 4097 C C . ALA B 1 233 ? 10.936 15.993 2.541 1.00 22.46 280 ALA B C 1
ATOM 4098 O O . ALA B 1 233 ? 10.254 16.760 3.234 1.00 20.92 280 ALA B O 1
ATOM 4100 N N . ILE B 1 234 ? 11.944 15.282 3.031 1.00 21.91 281 ILE B N 1
ATOM 4101 C CA . ILE B 1 234 ? 12.363 15.430 4.416 1.00 19.65 281 ILE B CA 1
ATOM 4102 C C . ILE B 1 234 ? 13.853 15.771 4.481 1.00 25.38 281 ILE B C 1
ATOM 4103 O O . ILE B 1 234 ? 14.627 15.405 3.588 1.00 20.38 281 ILE B O 1
ATOM 4108 N N . GLU B 1 235 ? 14.256 16.474 5.533 1.00 23.54 282 GLU B N 1
ATOM 4109 C CA . GLU B 1 235 ? 15.607 17.009 5.601 1.00 27.25 282 GLU B CA 1
ATOM 4110 C C . GLU B 1 235 ? 16.658 15.884 5.642 1.00 25.17 282 GLU B C 1
ATOM 4111 O O . GLU B 1 235 ? 17.803 16.095 5.243 1.00 24.23 282 GLU B O 1
ATOM 4117 N N . TYR B 1 236 ? 16.251 14.684 6.069 1.00 22.48 283 TYR B N 1
ATOM 4118 C CA . TYR B 1 236 ? 17.146 13.518 6.103 1.00 25.02 283 TYR B CA 1
ATOM 4119 C C . TYR B 1 236 ? 17.567 12.984 4.721 1.00 23.07 283 TYR B C 1
ATOM 4120 O O . TYR B 1 236 ? 18.562 12.266 4.624 1.00 26.67 283 TYR B O 1
ATOM 4129 N N . ASP B 1 237 ? 16.784 13.265 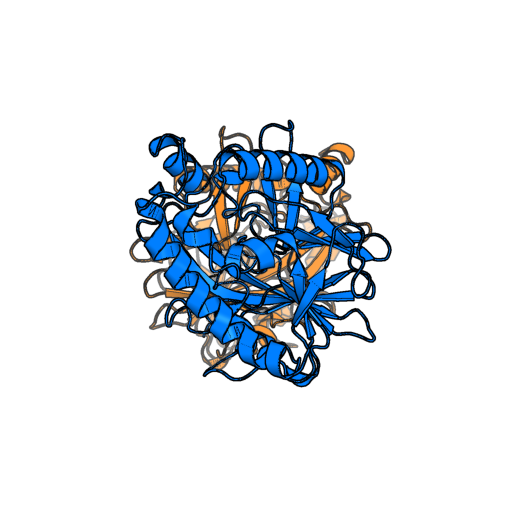3.678 1.00 23.79 284 ASP B N 1
ATOM 4130 C CA . ASP B 1 237 ? 17.101 12.799 2.323 1.00 23.46 284 ASP B CA 1
ATOM 4131 C C . ASP B 1 237 ? 18.387 13.469 1.838 1.00 26.21 284 ASP B C 1
ATOM 4132 O O . ASP B 1 237 ? 18.532 14.686 1.963 1.00 25.25 284 ASP B O 1
ATOM 4137 N N . ILE B 1 238 ? 19.306 12.692 1.269 1.00 26.69 285 ILE B N 1
ATOM 4138 C CA . ILE B 1 238 ? 20.537 13.260 0.711 1.00 26.76 285 ILE B CA 1
ATOM 4139 C C . ILE B 1 238 ? 20.248 13.971 -0.616 1.00 27.45 285 ILE B C 1
ATOM 4140 O O . ILE B 1 238 ? 20.789 15.047 -0.887 1.00 25.52 285 ILE B O 1
ATOM 4145 N N . ASP B 1 239 ? 19.377 13.375 -1.422 1.00 25.04 286 ASP B N 1
ATOM 4146 C CA . ASP B 1 239 ? 18.884 14.018 -2.637 1.00 27.62 286 ASP B CA 1
ATOM 4147 C C . ASP B 1 239 ? 17.364 14.067 -2.553 1.00 25.35 286 ASP B C 1
ATOM 4148 O O . ASP B 1 239 ? 16.693 13.113 -2.938 1.00 24.73 286 ASP B O 1
ATOM 4153 N N . PRO B 1 240 ? 16.818 15.179 -2.037 1.00 25.62 287 PRO B N 1
ATOM 4154 C CA . PRO B 1 240 ? 15.368 15.322 -1.819 1.00 24.49 287 PRO B CA 1
ATOM 4155 C C . PRO B 1 240 ? 14.510 15.183 -3.078 1.00 26.86 287 PRO B C 1
ATOM 4156 O O . PRO B 1 240 ? 13.471 14.512 -3.035 1.00 23.54 287 PRO B O 1
ATOM 4160 N N . LYS B 1 241 ? 14.874 15.826 -4.177 1.00 24.87 288 LYS B N 1
ATOM 4161 C CA . LYS B 1 241 ? 14.111 15.741 -5.426 1.00 26.09 288 LYS B CA 1
ATOM 4162 C C . LYS B 1 241 ? 14.007 14.313 -5.895 1.00 26.09 288 LYS B C 1
ATOM 4163 O O . LYS B 1 241 ? 12.966 13.848 -6.230 1.00 25.72 288 LYS B O 1
ATOM 4169 N N . LYS B 1 242 ? 15.130 13.632 -5.912 1.00 22.27 289 LYS B N 1
ATOM 4170 C CA . LYS B 1 242 ? 15.140 12.227 -6.304 1.00 24.96 289 LYS B CA 1
ATOM 4171 C C . LYS B 1 242 ? 14.305 11.372 -5.341 1.00 23.36 289 LYS B C 1
ATOM 4172 O O . LYS B 1 242 ? 13.557 10.491 -5.765 1.00 22.77 289 LYS B O 1
ATOM 4178 N N . ALA B 1 243 ? 14.448 11.633 -4.043 1.00 23.81 290 ALA B N 1
ATOM 4179 C CA . ALA B 1 243 ? 13.711 10.893 -3.020 1.00 23.42 290 ALA B CA 1
ATOM 4180 C C . ALA B 1 243 ? 12.209 11.102 -3.175 1.00 23.22 290 ALA B C 1
ATOM 4181 O O . ALA B 1 243 ? 11.410 10.167 -3.009 1.00 21.38 290 ALA B O 1
ATOM 4183 N N . VAL B 1 244 ? 11.818 12.332 -3.493 1.00 20.54 291 VAL B N 1
ATOM 4184 C CA . VAL B 1 244 ? 10.419 12.617 -3.771 1.00 18.69 291 VAL B CA 1
ATOM 4185 C C . VAL B 1 244 ? 9.966 11.860 -5.022 1.00 22.27 291 VAL B C 1
ATOM 4186 O O . VAL B 1 244 ? 8.896 11.236 -5.047 1.00 18.62 291 VAL B O 1
ATOM 4190 N N . GLU B 1 245 ? 10.784 11.913 -6.066 1.00 18.78 292 GLU B N 1
ATOM 4191 C CA . GLU B 1 245 ? 10.447 11.233 -7.311 1.00 24.61 292 GLU B CA 1
ATOM 4192 C C . GLU B 1 245 ? 10.263 9.730 -7.075 1.00 21.78 292 GLU B C 1
ATOM 4193 O O . GLU B 1 245 ? 9.334 9.116 -7.609 1.00 20.94 292 GLU B O 1
ATOM 4199 N N . THR B 1 246 ? 11.132 9.154 -6.248 1.00 21.24 293 THR B N 1
ATOM 4200 C CA . THR B 1 246 ? 11.054 7.732 -5.909 1.00 23.04 293 THR B CA 1
ATOM 4201 C C . THR B 1 246 ? 9.783 7.392 -5.134 1.00 17.25 293 THR B C 1
ATOM 4202 O O . THR B 1 246 ? 9.094 6.415 -5.457 1.00 21.66 293 THR B O 1
ATOM 4206 N N . ARG B 1 247 ? 9.452 8.168 -4.120 1.00 19.22 294 ARG B N 1
ATOM 4207 C CA . ARG B 1 247 ? 8.257 7.930 -3.327 1.00 20.87 294 ARG B CA 1
ATOM 4208 C C . ARG B 1 247 ? 6.984 7.962 -4.210 1.00 21.15 294 ARG B C 1
ATOM 4209 O O . ARG B 1 247 ? 6.167 7.125 -4.134 1.00 23.04 294 ARG B O 1
ATOM 4217 N N . LEU B 1 248 ? 6.891 8.960 -5.046 1.00 21.21 295 LEU B N 1
ATOM 4218 C CA . LEU B 1 248 ? 5.761 9.139 -5.900 1.00 21.49 295 LEU B CA 1
ATOM 4219 C C . LEU B 1 248 ? 5.555 7.962 -6.799 1.00 21.73 295 LEU B C 1
ATOM 4220 O O . LEU B 1 248 ? 4.484 7.491 -6.909 1.00 22.51 295 LEU B O 1
ATOM 4225 N N . LYS B 1 249 ? 6.615 7.490 -7.403 1.00 21.00 296 LYS B N 1
ATOM 4226 C CA . LYS B 1 249 ? 6.550 6.317 -8.255 1.00 22.91 296 LYS B CA 1
ATOM 4227 C C . LYS B 1 249 ? 6.091 5.079 -7.486 1.00 20.94 296 LYS B C 1
ATOM 4228 O O . LYS B 1 249 ? 5.232 4.330 -7.949 1.00 20.34 296 LYS B O 1
ATOM 4234 N N . GLN B 1 250 ? 6.680 4.847 -6.321 1.00 21.05 297 GLN B N 1
ATOM 4235 C CA . GLN B 1 250 ? 6.381 3.630 -5.579 1.00 19.96 297 GLN B CA 1
ATOM 4236 C C . GLN B 1 250 ? 4.975 3.648 -4.993 1.00 19.26 297 GLN B C 1
ATOM 4237 O O . GLN B 1 250 ? 4.289 2.630 -5.004 1.00 21.17 297 GLN B O 1
ATOM 4243 N N . PHE B 1 251 ? 4.550 4.801 -4.480 1.00 18.85 298 PHE B N 1
ATOM 4244 C CA . PHE B 1 251 ? 3.228 4.904 -3.875 1.00 20.89 298 PHE B CA 1
ATOM 4245 C C . PHE B 1 251 ? 2.145 4.700 -4.926 1.00 19.78 298 PHE B C 1
ATOM 4246 O O . PHE B 1 251 ? 1.080 4.155 -4.637 1.00 21.08 298 PHE B O 1
ATOM 4254 N N . ALA B 1 252 ? 2.415 5.139 -6.151 1.00 21.40 299 ALA B N 1
ATOM 4255 C CA . ALA B 1 252 ? 1.444 4.958 -7.230 1.00 22.91 299 ALA B CA 1
ATOM 4256 C C . ALA B 1 252 ? 1.327 3.475 -7.526 1.00 21.89 299 ALA B C 1
ATOM 4257 O O . ALA B 1 252 ? 0.225 2.951 -7.703 1.00 22.65 299 ALA B O 1
ATOM 4259 N N . ASN B 1 253 ? 2.467 2.794 -7.578 1.00 23.09 300 ASN B N 1
ATOM 4260 C CA . ASN B 1 253 ? 2.456 1.350 -7.743 1.00 22.82 300 ASN B CA 1
ATOM 4261 C C . ASN B 1 253 ? 1.667 0.642 -6.631 1.00 22.41 300 ASN B C 1
ATOM 4262 O O . ASN B 1 253 ? 0.795 -0.186 -6.911 1.00 22.29 300 ASN B O 1
ATOM 4267 N N . PHE B 1 254 ? 1.992 0.964 -5.380 1.00 22.12 301 PHE B N 1
ATOM 4268 C CA . PHE B 1 254 ? 1.363 0.331 -4.222 1.00 23.08 301 PHE B CA 1
ATOM 4269 C C . PHE B 1 254 ? -0.153 0.543 -4.220 1.00 24.43 301 PHE B C 1
ATOM 4270 O O . PHE B 1 254 ? -0.923 -0.369 -3.902 1.00 22.13 301 PHE B O 1
ATOM 4278 N N . ALA B 1 255 ? -0.577 1.757 -4.566 1.00 23.63 302 ALA B N 1
ATOM 4279 C CA . ALA B 1 255 ? -1.996 2.090 -4.560 1.00 21.37 302 ALA B CA 1
ATOM 4280 C C . ALA B 1 255 ? -2.726 1.296 -5.629 1.00 24.26 302 ALA B C 1
ATOM 4281 O O . ALA B 1 255 ? -3.860 0.857 -5.431 1.00 24.39 302 ALA B O 1
ATOM 4283 N N . LYS B 1 256 ? -2.065 1.124 -6.768 1.00 24.35 303 LYS B N 1
ATOM 4284 C CA . LYS B 1 256 ? -2.634 0.410 -7.908 1.00 24.01 303 LYS B CA 1
ATOM 4285 C C . LYS B 1 256 ? -2.648 -1.103 -7.665 1.00 25.50 303 LYS B C 1
ATOM 4286 O O . LYS B 1 256 ? -3.673 -1.773 -7.856 1.00 20.34 303 LYS B O 1
ATOM 4292 N N . ASN B 1 257 ? -1.515 -1.633 -7.211 1.00 21.75 304 ASN B N 1
ATOM 4293 C CA . ASN B 1 257 ? -1.314 -3.080 -7.194 1.00 22.59 304 ASN B CA 1
ATOM 4294 C C . ASN B 1 257 ? -1.446 -3.736 -5.823 1.00 23.29 304 ASN B C 1
ATOM 4295 O O . ASN B 1 257 ? -1.384 -4.965 -5.703 1.00 20.98 304 ASN B O 1
ATOM 4300 N N . GLY B 1 258 ? -1.615 -2.914 -4.791 1.00 22.69 305 GLY B N 1
ATOM 4301 C CA . GLY B 1 258 ? -1.996 -3.406 -3.479 1.00 20.89 305 GLY B CA 1
ATOM 4302 C C . GLY B 1 258 ? -0.971 -4.208 -2.697 1.00 22.10 305 GLY B C 1
ATOM 4303 O O . GLY B 1 258 ? -1.366 -4.951 -1.791 1.00 20.13 305 GLY B O 1
ATOM 4304 N N . GLN B 1 259 ? 0.310 -4.071 -2.995 1.00 18.18 306 GLN B N 1
ATOM 4305 C CA . GLN B 1 259 ? 1.335 -4.736 -2.203 1.00 18.49 306 GLN B CA 1
ATOM 4306 C C . GLN B 1 259 ? 1.212 -4.399 -0.706 1.00 20.26 306 GLN B C 1
ATOM 4307 O O . GLN B 1 259 ? 0.918 -3.311 -0.333 1.00 17.26 306 GLN B O 1
ATOM 4313 N N . THR B 1 260 ? 1.457 -5.394 0.108 1.00 18.21 307 THR B N 1
ATOM 4314 C CA . THR B 1 260 ? 1.650 -5.248 1.522 1.00 20.75 307 THR B CA 1
ATOM 4315 C C . THR B 1 260 ? 2.960 -4.516 1.750 1.00 19.66 307 THR B C 1
ATOM 4316 O O . THR B 1 260 ? 3.913 -4.824 1.111 1.00 22.51 307 THR B O 1
ATOM 4320 N N . ILE B 1 261 ? 2.987 -3.583 2.654 1.00 17.91 308 ILE B N 1
ATOM 4321 C CA . ILE B 1 261 ? 4.138 -2.753 2.892 1.00 20.43 308 ILE B CA 1
ATOM 4322 C C . ILE B 1 261 ? 4.721 -2.907 4.293 1.00 20.86 308 ILE B C 1
ATOM 4323 O O . ILE B 1 261 ? 3.958 -2.921 5.242 1.00 16.08 308 ILE B O 1
ATOM 4328 N N . ALA B 1 262 ? 6.064 -3.002 4.372 1.00 18.09 309 ALA B N 1
ATOM 4329 C CA . ALA B 1 262 ? 6.720 -3.066 5.673 1.00 15.92 309 ALA B CA 1
ATOM 4330 C C . ALA B 1 262 ? 7.765 -1.961 5.728 1.00 17.96 309 ALA B C 1
ATOM 4331 O O . ALA B 1 262 ? 8.776 -2.013 5.029 1.00 19.45 309 ALA B O 1
ATOM 4333 N N . ALA B 1 263 ? 7.517 -0.957 6.559 1.00 16.31 310 ALA B N 1
ATOM 4334 C CA . ALA B 1 263 ? 8.353 0.239 6.567 1.00 17.28 310 ALA B CA 1
ATOM 4335 C C . ALA B 1 263 ? 8.981 0.486 7.914 1.00 16.79 310 ALA B C 1
ATOM 4336 O O . ALA B 1 263 ? 8.313 0.393 8.947 1.00 18.43 310 ALA B O 1
ATOM 4338 N N . PRO B 1 264 ? 10.268 0.854 7.901 1.00 17.76 311 PRO B N 1
ATOM 4339 C CA . PRO B 1 264 ? 10.987 1.126 9.147 1.00 17.15 311 PRO B CA 1
ATOM 4340 C C . PRO B 1 264 ? 10.546 2.412 9.847 1.00 16.90 311 PRO B C 1
ATOM 4341 O O . PRO B 1 264 ? 10.839 2.541 11.035 1.00 19.04 311 PRO B O 1
ATOM 4345 N N . HIS B 1 265 ? 9.884 3.340 9.157 1.00 17.59 312 HIS B N 1
ATOM 4346 C CA . HIS B 1 265 ? 9.502 4.601 9.799 1.00 16.70 312 HIS B CA 1
ATOM 4347 C C . HIS B 1 265 ? 8.008 4.918 9.705 1.00 16.80 312 HIS B C 1
ATOM 4348 O O . HIS B 1 265 ? 7.591 6.076 9.821 1.00 16.59 312 HIS B O 1
ATOM 4355 N N . LEU B 1 266 ? 7.203 3.884 9.517 1.00 15.92 313 LEU B N 1
ATOM 4356 C CA . LEU B 1 266 ? 5.761 4.032 9.702 1.00 17.34 313 LEU B CA 1
ATOM 4357 C C . LEU B 1 266 ? 5.415 3.471 11.084 1.00 18.01 313 LEU B C 1
ATOM 4358 O O . LEU B 1 266 ? 6.193 2.681 11.646 1.00 17.58 313 LEU B O 1
ATOM 4363 N N . PRO B 1 267 ? 4.278 3.912 11.667 1.00 17.85 314 PRO B N 1
ATOM 4364 C CA . PRO B 1 267 ? 3.961 3.555 13.055 1.00 17.32 314 PRO B CA 1
ATOM 4365 C C . PRO B 1 267 ? 4.009 2.048 13.289 1.00 17.63 314 PRO B C 1
ATOM 4366 O O . PRO B 1 267 ? 3.306 1.319 12.589 1.00 16.44 314 PRO B O 1
ATOM 4370 N N . PHE B 1 268 ? 4.846 1.600 14.227 1.00 16.81 315 PHE B N 1
ATOM 4371 C CA . PHE B 1 268 ? 4.972 0.176 14.554 1.00 16.38 315 PHE B CA 1
ATOM 4372 C C . PHE B 1 268 ? 3.609 -0.522 14.664 1.00 19.71 315 PHE B C 1
ATOM 4373 O O . PHE B 1 268 ? 2.709 -0.026 15.348 1.00 18.46 315 PHE B O 1
ATOM 4381 N N . PRO B 1 269 ? 3.474 -1.716 14.068 1.00 16.95 316 PRO B N 1
ATOM 4382 C CA . PRO B 1 269 ? 4.510 -2.554 13.447 1.00 18.08 316 PRO B CA 1
ATOM 4383 C C . PRO B 1 269 ? 4.954 -2.154 12.036 1.00 15.27 316 PRO B C 1
ATOM 4384 O O . PRO B 1 269 ? 5.761 -2.877 11.458 1.00 20.19 316 PRO B O 1
ATOM 4388 N N . GLY B 1 270 ? 4.463 -1.042 11.491 1.00 19.62 317 GLY B N 1
ATOM 4389 C CA . GLY B 1 270 ? 4.979 -0.547 10.218 1.00 16.04 317 GLY B CA 1
ATOM 4390 C C . GLY B 1 270 ? 4.532 -1.380 9.025 1.00 18.10 317 GLY B C 1
ATOM 4391 O O . GLY B 1 270 ? 5.105 -1.288 7.926 1.00 17.31 317 GLY B O 1
ATOM 4392 N N . ILE B 1 271 ? 3.492 -2.184 9.236 1.00 17.09 318 ILE B N 1
ATOM 4393 C CA . ILE B 1 271 ? 2.948 -3.027 8.167 1.00 18.68 318 ILE B CA 1
ATOM 4394 C C . ILE B 1 271 ? 1.528 -2.605 7.793 1.00 19.03 318 ILE B C 1
ATOM 4395 O O . ILE B 1 271 ? 0.685 -2.351 8.662 1.00 18.05 318 ILE B O 1
ATOM 4400 N N . GLY B 1 272 ? 1.264 -2.532 6.495 1.00 19.76 319 GLY B N 1
ATOM 4401 C CA . GLY B 1 272 ? -0.033 -2.093 6.012 1.00 18.56 319 GLY B CA 1
ATOM 4402 C C . GLY B 1 272 ? -0.079 -1.975 4.501 1.00 19.09 319 GLY B C 1
ATOM 4403 O O . GLY B 1 272 ? 0.740 -2.571 3.796 1.00 19.75 319 GLY B O 1
ATOM 4404 N N . HIS B 1 273 ? -0.993 -1.189 3.979 1.00 18.85 320 HIS B N 1
ATOM 4405 C CA . HIS B 1 273 ? -1.189 -0.972 2.563 1.00 17.29 320 HIS B CA 1
ATOM 4406 C C . HIS B 1 273 ? -1.428 0.494 2.263 1.00 20.50 320 HIS B C 1
ATOM 4407 O O . HIS B 1 273 ? -1.739 1.251 3.145 1.00 19.77 320 HIS B O 1
ATOM 4414 N N . THR B 1 274 ? -1.289 0.860 1.002 1.00 19.10 321 THR B N 1
ATOM 4415 C CA . THR B 1 274 ? -1.472 2.222 0.566 1.00 19.65 321 THR B CA 1
ATOM 4416 C C . THR B 1 274 ? -2.739 2.349 -0.254 1.00 19.55 321 THR B C 1
ATOM 4417 O O . THR B 1 274 ? -2.917 1.587 -1.142 1.00 19.55 321 THR B O 1
ATOM 4421 N N . TYR B 1 275 ? -3.568 3.343 0.046 1.00 19.12 322 TYR B N 1
ATOM 4422 C CA . TYR B 1 275 ? -4.794 3.602 -0.701 1.00 19.56 322 TYR B CA 1
ATOM 4423 C C . TYR B 1 275 ? -4.681 4.977 -1.320 1.00 19.03 322 TYR B C 1
ATOM 4424 O O . TYR B 1 275 ? -4.006 5.850 -0.771 1.00 22.08 322 TYR B O 1
ATOM 4433 N N . SER B 1 276 ? -5.329 5.179 -2.464 1.00 17.16 323 SER B N 1
ATOM 4434 C CA . SER B 1 276 ? -5.472 6.525 -3.013 1.00 18.78 323 SER B CA 1
ATOM 4435 C C . SER B 1 276 ? -6.808 6.649 -3.725 1.00 20.87 323 SER B C 1
ATOM 4436 O O . SER B 1 276 ? -7.210 5.755 -4.461 1.00 20.63 323 SER B O 1
ATOM 4439 N N . ALA B 1 277 ? -7.487 7.767 -3.516 1.00 20.66 324 ALA B N 1
ATOM 4440 C CA . ALA B 1 277 ? -8.774 8.001 -4.153 1.00 21.52 324 ALA B CA 1
ATOM 4441 C C . ALA B 1 277 ? -8.632 8.669 -5.514 1.00 22.22 324 ALA B C 1
ATOM 4442 O O . ALA B 1 277 ? -9.548 8.589 -6.341 1.00 23.82 324 ALA B O 1
ATOM 4444 N N . ASP B 1 278 ? -7.507 9.340 -5.748 1.00 20.67 325 ASP B N 1
ATOM 4445 C CA . ASP B 1 278 ? -7.419 10.230 -6.905 1.00 23.29 325 ASP B CA 1
ATOM 4446 C C . ASP B 1 278 ? -6.054 10.234 -7.555 1.00 25.39 325 ASP B C 1
ATOM 4447 O O . ASP B 1 278 ? -5.791 11.036 -8.455 1.00 22.40 325 ASP B O 1
ATOM 4452 N N . GLY B 1 279 ? -5.170 9.364 -7.077 1.00 22.37 326 GLY B N 1
ATOM 4453 C CA . GLY B 1 279 ? -3.807 9.330 -7.582 1.00 26.20 326 GLY B CA 1
ATOM 4454 C C . GLY B 1 279 ? -3.013 10.565 -7.205 1.00 28.16 326 GLY B C 1
ATOM 4455 O O . GLY B 1 279 ? -1.923 10.792 -7.734 1.00 25.98 326 GLY B O 1
ATOM 4456 N N . LYS B 1 280 ? -3.526 11.362 -6.297 1.00 24.33 327 LYS B N 1
ATOM 4457 C CA . LYS B 1 280 ? -2.913 12.597 -5.896 1.00 26.10 327 LYS B CA 1
ATOM 4458 C C . LYS B 1 280 ? -2.451 12.573 -4.442 1.00 26.22 327 LYS B C 1
ATOM 4459 O O . LYS B 1 280 ? -1.348 12.917 -4.145 1.00 26.00 327 LYS B O 1
ATOM 4465 N N . SER B 1 281 ? -3.308 12.147 -3.553 1.00 25.70 328 SER B N 1
ATOM 4466 C CA . SER B 1 281 ? -2.942 11.977 -2.156 1.00 23.73 328 SER B CA 1
ATOM 4467 C C . SER B 1 281 ? -3.062 10.501 -1.794 1.00 27.28 328 SER B C 1
ATOM 4468 O O . SER B 1 281 ? -3.801 9.755 -2.443 1.00 25.29 328 SER B O 1
ATOM 4471 N N . TYR B 1 282 ? -2.338 10.076 -0.762 1.00 22.90 329 TYR B N 1
ATOM 4472 C CA . TYR B 1 282 ? -2.357 8.674 -0.359 1.00 21.35 329 TYR B CA 1
ATOM 4473 C C . TYR B 1 282 ? -2.765 8.538 1.095 1.00 20.25 329 TYR B C 1
ATOM 4474 O O . TYR B 1 282 ? -2.713 9.512 1.853 1.00 20.66 329 TYR B O 1
ATOM 4483 N N . GLN B 1 283 ? -3.187 7.334 1.479 1.00 17.59 330 GLN B N 1
ATOM 4484 C CA . GLN B 1 283 ? -3.585 7.067 2.856 1.00 20.38 330 GLN B CA 1
ATOM 4485 C C . GLN B 1 283 ? -2.912 5.781 3.335 1.00 20.38 330 GLN B C 1
ATOM 4486 O O . GLN B 1 283 ? -2.878 4.783 2.618 1.00 19.98 330 GLN B O 1
ATOM 4492 N N . TRP B 1 284 ? -2.357 5.813 4.538 1.00 20.48 331 TRP B N 1
ATOM 4493 C CA . TRP B 1 284 ? -1.718 4.635 5.095 1.00 20.23 331 TRP B CA 1
ATOM 4494 C C . TRP B 1 284 ? -2.776 3.826 5.810 1.00 17.80 331 TRP B C 1
ATOM 4495 O O . TRP B 1 284 ? -3.414 4.323 6.742 1.00 19.33 331 TRP B O 1
ATOM 4506 N N . ILE B 1 285 ? -2.966 2.587 5.360 1.00 18.41 332 ILE B N 1
ATOM 4507 C CA . ILE B 1 285 ? -3.924 1.680 5.981 1.00 18.69 332 ILE B CA 1
ATOM 4508 C C . ILE B 1 285 ? -3.161 0.628 6.775 1.00 19.82 332 ILE B C 1
ATOM 4509 O O . ILE B 1 285 ? -2.638 -0.332 6.210 1.00 18.10 332 ILE B O 1
ATOM 4514 N N . PRO B 1 286 ? -3.066 0.811 8.097 1.00 22.64 333 PRO B N 1
ATOM 4515 C CA . PRO B 1 286 ? -2.322 -0.200 8.857 1.00 19.07 333 PRO B CA 1
ATOM 4516 C C . PRO B 1 286 ? -3.051 -1.541 8.891 1.00 20.47 333 PRO B C 1
ATOM 4517 O O . PRO B 1 286 ? -4.284 -1.586 8.789 1.00 20.13 333 PRO B O 1
ATOM 4521 N N . ILE B 1 287 ? -2.302 -2.630 9.021 1.00 19.53 334 ILE B N 1
ATOM 4522 C CA . ILE B 1 287 ? -2.929 -3.937 9.202 1.00 18.27 334 ILE B CA 1
ATOM 4523 C C . ILE B 1 287 ? -3.726 -4.008 10.505 1.00 24.03 334 ILE B C 1
ATOM 4524 O O . ILE B 1 287 ? -3.510 -3.221 11.443 1.00 18.22 334 ILE B O 1
ATOM 4529 N N . HIS B 1 288 ? -4.657 -4.956 10.529 1.00 16.90 335 HIS B N 1
ATOM 4530 C CA . HIS B 1 288 ? -5.569 -5.179 11.643 1.00 19.31 335 HIS B CA 1
ATOM 4531 C C . HIS B 1 288 ? -5.015 -6.336 12.476 1.00 21.08 335 HIS B C 1
ATOM 4532 O O . HIS B 1 288 ? -4.851 -7.448 11.962 1.00 19.90 335 HIS B O 1
ATOM 4539 N N . PHE B 1 289 ? -4.695 -6.099 13.736 1.00 19.57 336 PHE B N 1
ATOM 4540 C CA . PHE B 1 289 ? -4.149 -7.105 14.660 1.00 20.37 336 PHE B CA 1
ATOM 4541 C C . PHE B 1 289 ? -4.875 -8.472 14.602 1.00 23.76 336 PHE B C 1
ATOM 4542 O O . PHE B 1 289 ? -6.118 -8.455 14.690 1.00 20.66 336 PHE B O 1
ATOM 4550 N N . LYS B 1 290 ? -4.137 -9.524 14.419 1.00 29.20 337 LYS B N 1
ATOM 4551 C CA . LYS B 1 290 ? -4.639 -10.850 14.380 1.00 21.51 337 LYS B CA 1
ATOM 4552 C C . LYS B 1 290 ? -4.015 -11.640 15.478 1.00 22.98 337 LYS B C 1
ATOM 4553 O O . LYS B 1 290 ? -2.841 -11.888 15.480 1.00 21.12 337 LYS B O 1
ATOM 4559 N N . ASP B 1 291 ? -4.839 -12.054 16.407 1.00 20.20 338 ASP B N 1
ATOM 4560 C CA . ASP B 1 291 ? -4.425 -13.045 17.327 1.00 21.58 338 ASP B CA 1
ATOM 4561 C C . ASP B 1 291 ? -4.531 -14.347 16.576 1.00 24.54 338 ASP B C 1
ATOM 4562 O O . ASP B 1 291 ? -3.813 -15.202 16.896 1.00 24.91 338 ASP B O 1
#

Radius of gyration: 25.42 Å; Cα contacts (8 Å, |Δi|>4): 1375; chains: 2; bounding box: 81×48×58 Å

Solvent-accessible surface area: 22843 Å² total; per-residue (Å²): 124,52,15,35,4,28,9,12,33,107,0,49,103,13,21,1,1,0,0,3,0,0,13,44,55,12,48,28,97,40,5,49,138,16,75,53,123,55,0,57,94,18,3,124,43,15,71,17,49,64,171,146,6,6,18,7,0,1,1,0,3,0,0,42,43,64,167,12,9,0,0,2,3,1,0,0,12,68,22,90,36,123,105,14,27,39,3,34,72,13,0,109,51,5,52,12,101,16,99,84,0,48,4,0,0,0,2,0,0,26,3,19,0,0,1,6,0,3,92,134,46,96,30,23,0,66,70,2,24,0,52,0,1,32,58,0,9,72,21,6,45,40,118,130,32,20,90,135,25,76,171,133,100,37,80,106,9,100,35,13,16,118,67,0,93,78,0,0,49,25,5,90,87,147,144,73,28,88,70,7,84,103,69,60,101,13,57,58,0,95,2,36,53,2,8,2,3,0,53,0,0,0,2,0,21,10,124,24,141,91,42,34,1,2,2,1,0,2,4,0,5,7,27,1,0,0,1,33,76,3,86,4,6,0,100,96,10,67,67,34,126,91,3,6,106,14,0,67,130,10,2,48,48,1,28,170,89,26,21,4,2,1,0,4,10,0,20,14,31,0,3,0,24,1,55,26,82,76,52,145,44,12,31,19,7,60,33,30,24,92,88,135,48,14,36,5,29,10,12,34,105,0,41,121,12,23,0,1,0,0,3,0,0,12,51,46,10,53,32,96,32,4,49,139,12,75,65,142,67,0,69,114,20,2,92,46,15,62,16,44,56,163,122,6,6,16,8,0,4,0,0,4,0,0,43,39,67,166,10,10,0,0,3,3,2,0,0,12,78,21,96,36,117,91,13,30,36,4,40,73,13,0,117,49,5,49,12,107,16,95,91,0,48,1,0,0,0,2,0,0,27,3,18,0,0,1,8,0,4,74,133,38,99,15,20,1,51,80,1,30,0,50,0,1,64,53,0,8,55,16,6,45,47,121,150,43,17,80,144,23,74,172,140,90,34,79,101,8,102,35,10,13,104,55,0,83,80,1,0,49,19,1,82,84,91,134,76,31,90,57,10,82,105,63,62,83,11,63,48,0,112,14,43,50,3,7,2,3,0,52,0,0,0,2,0,41,16,145,5,105,87,46,36,0,1,2,1,1,3,7,0,8,6,27,2,0,0,2,29,81,5,80,5,9,0,94,93,9,54,67,40,171,79,5,22,104,11,3,68,140,15,2,48,61,3,29,175,86,25,24,3,2,1,0,4,11,0,24,15,32,0,2,0,23,0,54,26,83,83,57,154,44,13,28,19,6,58,34,28,26,93,91

Foldseek 3Di:
DDDAFWAWDDDDQKIKIKFWFAKDFAALVQWPDDPSVVSCVQCVVVVQNDPRHRIWTFIKMWMCNDQAIEIEFAFQCPLPHDRGNCRQVSCVVVPHALQRHAEYEYLAQQRGGQLRQDYPLAGRRVNYAYEFAPQRCCCLPDPPNLVVDDPVCNVVSVSSSVSSCSRCVNCVVVVRYYHDYQVDADPQWHWAALAFLHRGGIWIWHDDVPAIEIAREPLDQEQTCCQQAVQIFGNSTPHRNSSSVSSLVVLLVQQVVVHWYAYRTYPPSRTFGWHDPDSRGIGTGHDDHDD/DDDAFWAWDDDPPKIKIKFWFAKDFDALPQWPDDDSVVSQVQCVVVVQNDPSHGIWTFIKMWMCPPVAIEIEFFFQCPPPHDRGRCRQVSCVVVPHALQRHAEYEYLAQQNRGQLRQADQQHGSRVNYAYEFAPQRCCCLPVVPNLVVAPPVCSVVSVSSSVSSCSRCVVCVVVVRYYHDYQPDADPQWHWAQLAFLHRRGIKTWHDDVPAIEIAREPLDQEQTCCQQQVQTFGNSTSHRNSSSVSSLVVLLVQQVPVHWYAYRTYPPSRTAGWHDDPSGGIGTGHDDHDD